Protein AF-A0A1G2KU44-F1 (afdb_monomer_lite)

Foldseek 3Di:
DVLVVVVVVVVVVVVVPDPDDQPADWDWPQADEAQDKTKIKGFDSVFKAWDFKDKQNHTFQWDDDPNGIIMTMDHHFLPDDWDKIKMWTWIAGPVGDIDIDIDIYTYDYDDAAEDEDEDDDDDPVLVVLQVVLVVLVVVLCVPFASDAQWDFFFADQFQFFAFAVVQFFFHFYQYPVGTDTNLFTWGDDDWFGFGFGRTWFFFSDQDAGAAQGGKTKGRRHRQKIKIWGAFPDAPDDHGDTDGGGHTGGTFHHGHNHDGTIIGMWITHNNHRHYVVCRSPVSHDDFPFDHDHDDPDDDDDDDDPDDDPDLDPCLPVLLVVFCVVCVPDDKDFDKDWDWDWDDDPNDTDIDIDIFGFKIKKWFFWADPVRDTDIWIWIDTLDAPPPPDWDDIDPIPPPQKDKTFDDDHDLQTDIFMAGVNHTIAGSKMKTQADDSVPRPDRPPRDIDIAGHDDSSLLDSSLLVLLLCLLLVLLVVLLVLQVVLQFCFPLDPPDGLSVLADSLLLSLLLQLVQADLVCCVVPHLQVSSSNSSNRCSSQPLNRQFAPADPVGQHGSNRHDQVLQQVLCVVRVSSVADPGPPPSTRSSVSSSSNSVSSSLSVLSNLEDPVLSVVCSVQVLLSVLLSLLCSVVNNVLSNVLPVLCDDPNSVVCLVVVPVDDDCPDPSNVSDDPVSVSSSVSSSRNCVNNNSDDSDDPPPD

Structure (mmCIF, N/CA/C/O backbone):
data_AF-A0A1G2KU44-F1
#
_entry.id   AF-A0A1G2KU44-F1
#
loop_
_atom_site.group_PDB
_atom_site.id
_atom_site.type_symbol
_atom_site.label_atom_id
_atom_site.label_alt_id
_atom_site.label_comp_id
_atom_site.label_asym_id
_atom_site.label_entity_id
_atom_site.label_seq_id
_atom_site.pdbx_PDB_ins_code
_atom_site.Cartn_x
_atom_site.Cartn_y
_atom_site.Cartn_z
_atom_site.occupancy
_atom_site.B_iso_or_equiv
_atom_site.auth_seq_id
_atom_site.auth_comp_id
_atom_site.auth_asym_id
_atom_site.auth_atom_id
_atom_site.pdbx_PDB_model_num
ATOM 1 N N . MET A 1 1 ? -14.808 -1.434 -7.608 1.00 27.52 1 MET A N 1
ATOM 2 C CA . MET A 1 1 ? -16.246 -1.211 -7.311 1.00 27.52 1 MET A CA 1
ATOM 3 C C . MET A 1 1 ? -16.512 -0.707 -5.889 1.00 27.52 1 MET A C 1
ATOM 5 O O . MET A 1 1 ? -17.209 0.285 -5.781 1.00 27.52 1 MET A O 1
ATOM 9 N N . LYS A 1 2 ? -15.950 -1.289 -4.812 1.00 25.94 2 LYS A N 1
ATOM 10 C CA . LYS A 1 2 ? -16.237 -0.877 -3.413 1.00 25.94 2 LYS A CA 1
ATOM 11 C C . LYS A 1 2 ? -15.725 0.523 -2.991 1.00 25.94 2 LYS A C 1
ATOM 13 O O . LYS A 1 2 ? -16.381 1.156 -2.178 1.00 25.94 2 LYS A O 1
ATOM 18 N N . ALA A 1 3 ? -14.644 1.048 -3.579 1.00 29.28 3 ALA A N 1
ATOM 19 C CA . ALA A 1 3 ? -14.152 2.412 -3.295 1.00 29.28 3 ALA A CA 1
ATOM 20 C C . ALA A 1 3 ? -15.027 3.522 -3.921 1.00 29.28 3 ALA A C 1
ATOM 22 O O . ALA A 1 3 ? -15.245 4.565 -3.312 1.00 29.28 3 ALA A O 1
ATOM 23 N N . LEU A 1 4 ? -15.643 3.246 -5.081 1.00 33.84 4 LEU A N 1
ATOM 24 C CA . LEU A 1 4 ? -16.664 4.114 -5.683 1.00 33.84 4 LEU A CA 1
ATOM 25 C C . LEU A 1 4 ? -17.862 4.282 -4.725 1.00 33.84 4 LEU A C 1
ATOM 27 O O . LEU A 1 4 ? -18.427 5.366 -4.617 1.00 33.84 4 LEU A O 1
ATOM 31 N N . PHE A 1 5 ? -18.189 3.231 -3.959 1.00 34.22 5 PHE A N 1
ATOM 32 C CA . PHE A 1 5 ? -19.253 3.261 -2.956 1.00 34.22 5 PHE A CA 1
ATOM 33 C C . PHE A 1 5 ? -18.936 4.143 -1.739 1.00 34.22 5 PHE A C 1
ATOM 35 O O . PHE A 1 5 ? -19.873 4.706 -1.194 1.00 34.22 5 PHE A O 1
ATOM 42 N N . ALA A 1 6 ? -17.679 4.337 -1.320 1.00 32.69 6 ALA A N 1
ATOM 43 C CA . ALA A 1 6 ? -17.367 5.151 -0.133 1.00 32.69 6 ALA A CA 1
ATOM 44 C C . ALA A 1 6 ? -17.628 6.656 -0.363 1.00 32.69 6 ALA A C 1
ATOM 46 O O . ALA A 1 6 ? -18.236 7.315 0.480 1.00 32.69 6 ALA A O 1
ATOM 47 N N . GLY A 1 7 ? -17.267 7.177 -1.543 1.00 35.88 7 GLY A N 1
ATOM 48 C CA . GLY A 1 7 ? -17.632 8.537 -1.969 1.00 35.88 7 GLY A CA 1
ATOM 49 C C . GLY A 1 7 ? -19.133 8.689 -2.253 1.00 35.88 7 GLY A C 1
ATOM 50 O O . GLY A 1 7 ? -19.737 9.698 -1.895 1.00 35.88 7 GLY A O 1
ATOM 51 N N . ILE A 1 8 ? -19.764 7.648 -2.809 1.00 38.88 8 ILE A N 1
ATOM 52 C CA . ILE A 1 8 ? -21.220 7.590 -3.008 1.00 38.88 8 ILE A CA 1
ATOM 53 C C . ILE A 1 8 ? -21.978 7.531 -1.670 1.00 38.88 8 ILE A C 1
ATOM 55 O O . ILE A 1 8 ? -23.051 8.115 -1.575 1.00 38.88 8 ILE A O 1
ATOM 59 N N . PHE A 1 9 ? -21.433 6.917 -0.614 1.00 35.50 9 PHE A N 1
ATOM 60 C CA . PHE A 1 9 ? -22.059 6.870 0.714 1.00 35.50 9 PHE A CA 1
ATOM 61 C C . PHE A 1 9 ? -22.053 8.230 1.424 1.00 35.50 9 PHE A C 1
ATOM 63 O O . PHE A 1 9 ? -23.011 8.531 2.130 1.00 35.50 9 PHE A O 1
ATOM 70 N N . ALA A 1 10 ? -21.046 9.083 1.202 1.00 36.25 10 ALA A N 1
ATOM 71 C CA . ALA A 1 10 ? -21.058 10.463 1.702 1.00 36.25 10 ALA A CA 1
ATOM 72 C C . ALA A 1 10 ? -22.124 11.327 0.991 1.00 36.25 10 ALA A C 1
ATOM 74 O O . ALA A 1 10 ? -22.784 12.148 1.626 1.00 36.25 10 ALA A O 1
ATOM 75 N N . ILE A 1 11 ? -22.353 11.087 -0.307 1.00 38.72 11 ILE A N 1
ATOM 76 C CA . ILE A 1 11 ? -23.396 11.759 -1.104 1.00 38.72 11 ILE A CA 1
ATOM 77 C C . ILE A 1 11 ? -24.798 11.201 -0.779 1.00 38.72 11 ILE A C 1
ATOM 79 O O . ILE A 1 11 ? -25.749 11.965 -0.627 1.00 38.72 11 ILE A O 1
ATOM 83 N N . LEU A 1 12 ? -24.937 9.887 -0.574 1.00 36.88 12 LEU A N 1
ATOM 84 C CA . LEU A 1 12 ? -26.176 9.246 -0.106 1.00 36.88 12 LEU A CA 1
ATOM 85 C C . LEU A 1 12 ? -26.517 9.627 1.343 1.00 36.88 12 LEU A C 1
ATOM 87 O O . LEU A 1 12 ? -27.692 9.746 1.675 1.00 36.88 12 LEU A O 1
ATOM 91 N N . ALA A 1 13 ? -25.523 9.874 2.202 1.00 35.44 13 ALA A N 1
ATOM 92 C CA . ALA A 1 13 ? -25.753 10.426 3.536 1.00 35.44 13 ALA A CA 1
ATOM 93 C C . ALA A 1 13 ? -26.307 11.861 3.460 1.00 35.44 13 ALA A C 1
ATOM 95 O O . ALA A 1 13 ? -27.228 12.191 4.209 1.00 35.44 13 ALA A O 1
ATOM 96 N N . LEU A 1 14 ? -25.854 12.674 2.493 1.00 36.56 14 LEU A N 1
ATOM 97 C CA . LEU A 1 14 ? -26.490 13.960 2.171 1.00 36.56 14 LEU A CA 1
ATOM 98 C C . LEU A 1 14 ? -27.944 13.787 1.685 1.00 36.56 14 LEU A C 1
ATOM 100 O O . LEU A 1 14 ? -28.799 14.609 2.013 1.00 36.56 14 LEU A O 1
ATOM 104 N N . CYS A 1 15 ? -28.254 12.694 0.976 1.00 34.78 15 CYS A N 1
ATOM 105 C CA . CYS A 1 15 ? -29.614 12.383 0.515 1.00 34.78 15 CYS A CA 1
ATOM 106 C C . CYS A 1 15 ? -30.591 12.042 1.655 1.00 34.78 15 CYS A C 1
ATOM 108 O O . CYS A 1 15 ? -31.798 12.117 1.451 1.00 34.78 15 CYS A O 1
ATOM 110 N N . THR A 1 16 ? -30.119 11.712 2.864 1.00 35.62 16 THR A N 1
ATOM 111 C CA . THR A 1 16 ? -31.019 11.452 4.009 1.00 35.62 16 THR A CA 1
ATOM 112 C C . THR A 1 16 ? -31.482 12.711 4.750 1.00 35.62 16 THR A C 1
ATOM 114 O O . THR A 1 16 ? -32.366 12.616 5.597 1.00 35.62 16 THR A O 1
ATOM 117 N N . PHE A 1 17 ? -30.955 13.896 4.410 1.00 33.44 17 PHE A N 1
ATOM 118 C CA . PHE A 1 17 ? -31.385 15.169 5.009 1.00 33.44 17 PHE A CA 1
ATOM 119 C C . PHE A 1 17 ? -32.361 15.990 4.154 1.00 33.44 17 PHE A C 1
ATOM 121 O O . PHE A 1 17 ? -32.901 16.980 4.647 1.00 33.44 17 PHE A O 1
ATOM 128 N N . VAL A 1 18 ? -32.670 15.564 2.925 1.00 32.03 18 VAL A N 1
ATOM 129 C CA . VAL A 1 18 ? -33.723 16.181 2.104 1.00 32.03 18 VAL A CA 1
ATOM 130 C C . VAL A 1 18 ? -34.915 15.229 2.074 1.00 32.03 18 VAL A C 1
ATOM 132 O O . VAL A 1 18 ? -34.921 14.222 1.373 1.00 32.03 18 VAL A O 1
ATOM 135 N N . HIS A 1 19 ? -35.912 15.512 2.911 1.00 32.41 19 HIS A N 1
ATOM 136 C CA . HIS A 1 19 ? -37.160 14.757 2.945 1.00 32.41 19 HIS A CA 1
ATOM 137 C C . HIS A 1 19 ? -37.863 14.809 1.575 1.00 32.41 19 HIS A C 1
ATOM 139 O O . HIS A 1 19 ? -38.189 15.888 1.095 1.00 32.41 19 HIS A O 1
ATOM 145 N N . GLY A 1 20 ? -38.146 13.630 1.010 1.00 33.75 20 GLY A N 1
ATOM 146 C CA . GLY A 1 20 ? -39.277 13.363 0.116 1.00 33.75 20 GLY A CA 1
ATOM 147 C C . GLY A 1 20 ? -39.281 14.027 -1.265 1.00 33.75 20 GLY A C 1
ATOM 148 O O . GLY A 1 20 ? -40.013 14.983 -1.465 1.00 33.75 20 GLY A O 1
ATOM 149 N N . ALA A 1 21 ? -38.561 13.454 -2.232 1.00 32.59 21 ALA A N 1
ATOM 150 C CA . ALA A 1 21 ? -38.899 13.399 -3.664 1.00 32.59 21 ALA A CA 1
ATOM 151 C C . ALA A 1 21 ? -37.764 12.668 -4.404 1.00 32.59 21 ALA A C 1
ATOM 153 O O . ALA A 1 21 ? -36.626 12.659 -3.939 1.00 32.59 21 ALA A O 1
ATOM 154 N N . HIS A 1 22 ? -38.066 12.039 -5.538 1.00 41.88 22 HIS A N 1
ATOM 155 C CA . HIS A 1 22 ? -37.090 11.438 -6.451 1.00 41.88 22 HIS A CA 1
ATOM 156 C C . HIS A 1 22 ? -35.877 12.365 -6.656 1.00 41.88 22 HIS A C 1
ATOM 158 O O . HIS A 1 22 ? -36.054 13.536 -6.982 1.00 41.88 22 HIS A O 1
ATOM 164 N N . ALA A 1 23 ? -34.655 11.865 -6.445 1.00 45.31 23 ALA A N 1
ATOM 165 C CA . ALA A 1 23 ? -33.428 12.646 -6.599 1.00 45.31 23 ALA A CA 1
ATOM 166 C C . ALA A 1 23 ? -33.128 12.895 -8.090 1.00 45.31 23 ALA A C 1
ATOM 168 O O . ALA A 1 23 ? -32.245 12.271 -8.673 1.00 45.31 23 ALA A O 1
ATOM 169 N N . VAL A 1 24 ? -33.893 13.787 -8.717 1.00 56.47 24 VAL A N 1
ATOM 170 C CA . VAL A 1 24 ? -33.629 14.313 -10.059 1.00 56.47 24 VAL A CA 1
ATOM 171 C C . VAL A 1 24 ? -32.714 15.521 -9.894 1.00 56.47 24 VAL A C 1
ATOM 173 O O . VAL A 1 24 ? -33.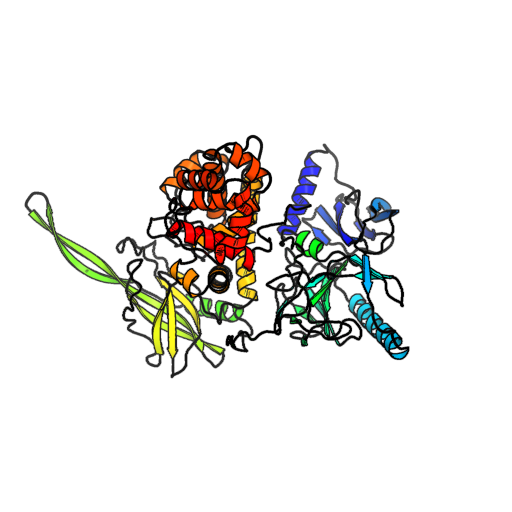103 16.515 -9.286 1.00 56.47 24 VAL A O 1
ATOM 176 N N . GLY A 1 25 ? -31.471 15.419 -10.361 1.00 73.31 25 GLY A N 1
ATOM 177 C CA . GLY A 1 25 ? -30.549 16.550 -10.349 1.00 73.31 25 GLY A CA 1
ATOM 178 C C . GLY A 1 25 ? -29.103 16.195 -10.676 1.00 73.31 25 GLY A C 1
ATOM 179 O O . GLY A 1 25 ? -28.689 15.030 -10.633 1.00 73.31 25 GLY A O 1
ATOM 180 N N . ILE A 1 26 ? -28.337 17.237 -10.995 1.00 82.69 26 ILE A N 1
ATOM 181 C CA . ILE A 1 26 ? -26.887 17.199 -11.184 1.00 82.69 26 ILE A CA 1
ATOM 182 C C . ILE A 1 26 ? -26.226 17.595 -9.860 1.00 82.69 26 ILE A C 1
ATOM 184 O O . ILE A 1 26 ? -26.455 18.689 -9.348 1.00 82.69 26 ILE A O 1
ATOM 188 N N . MET A 1 27 ? -25.378 16.726 -9.318 1.00 78.25 27 MET A N 1
ATOM 189 C CA . MET A 1 27 ? -24.567 17.006 -8.135 1.00 78.25 27 MET A CA 1
ATOM 190 C C . MET A 1 27 ? -23.099 17.113 -8.533 1.00 78.25 27 MET A C 1
ATOM 192 O O . MET A 1 27 ? -22.502 16.168 -9.049 1.00 78.25 27 MET A O 1
ATOM 196 N N . ALA A 1 28 ? -22.516 18.270 -8.259 1.00 76.69 28 ALA A N 1
ATOM 197 C CA . ALA A 1 28 ? -21.109 18.584 -8.452 1.00 76.69 28 ALA A CA 1
ATOM 198 C C . ALA A 1 28 ? -20.660 19.485 -7.290 1.00 76.69 28 ALA A C 1
ATOM 200 O O . ALA A 1 28 ? -21.514 20.082 -6.624 1.00 76.69 28 ALA A O 1
ATOM 201 N N . PRO A 1 29 ? -19.353 19.584 -6.995 1.00 73.94 29 PRO A N 1
ATOM 202 C CA . PRO A 1 29 ? -18.892 20.550 -6.010 1.00 73.94 29 PRO A CA 1
ATOM 203 C C . PRO A 1 29 ? -19.282 21.971 -6.452 1.00 73.94 29 PRO A C 1
ATOM 205 O O . PRO A 1 29 ? -19.199 22.273 -7.642 1.00 73.94 29 PRO A O 1
ATOM 208 N N . PRO A 1 30 ? -19.669 22.860 -5.520 1.00 68.81 30 PRO A N 1
ATOM 209 C CA . PRO A 1 30 ? -20.009 24.237 -5.872 1.00 68.81 30 PRO A CA 1
ATOM 210 C C . PRO A 1 30 ? -18.797 24.987 -6.433 1.00 68.81 30 PRO A C 1
ATOM 212 O O . PRO A 1 30 ? -18.952 25.846 -7.294 1.00 68.81 30 PRO A O 1
ATOM 215 N N . ASN A 1 31 ? -17.594 24.610 -5.985 1.00 76.50 31 ASN A N 1
ATOM 216 C CA . ASN A 1 31 ? -16.341 25.265 -6.320 1.00 76.50 31 ASN A CA 1
ATOM 217 C C . ASN A 1 31 ? -15.277 24.235 -6.717 1.00 76.50 31 ASN A C 1
ATOM 219 O O . ASN A 1 31 ? -15.204 23.156 -6.125 1.00 76.50 31 ASN A O 1
ATOM 223 N N . ALA A 1 32 ? -14.401 24.603 -7.646 1.00 83.81 32 ALA A N 1
ATOM 224 C CA . ALA A 1 32 ? -13.195 23.856 -7.995 1.00 83.81 32 ALA A CA 1
ATOM 225 C C . ALA A 1 32 ? -12.047 24.824 -8.307 1.00 83.81 32 ALA A C 1
ATOM 227 O O . ALA A 1 32 ? -12.272 25.995 -8.593 1.00 83.81 32 ALA A O 1
ATOM 228 N N . SER A 1 33 ? -10.806 24.356 -8.273 1.00 90.06 33 SER A N 1
ATOM 229 C CA . SER A 1 33 ? -9.634 25.165 -8.613 1.00 90.06 33 SER A CA 1
ATOM 230 C C . SER A 1 33 ? -8.852 24.587 -9.795 1.00 90.06 33 SER A C 1
ATOM 232 O O . SER A 1 33 ? -8.957 23.395 -10.077 1.00 90.06 33 SER A O 1
ATOM 234 N N . PRO A 1 34 ? -8.028 25.395 -10.490 1.00 93.12 34 PRO A N 1
ATOM 235 C CA . PRO A 1 34 ? -7.089 24.891 -11.489 1.00 93.12 34 PRO A CA 1
ATOM 236 C C . PRO A 1 34 ? -6.261 23.703 -10.982 1.00 93.12 34 PRO A C 1
ATOM 238 O O . PRO A 1 34 ? -5.648 23.761 -9.910 1.00 93.12 34 PRO A O 1
ATOM 241 N N . GLY A 1 35 ? -6.242 22.625 -11.765 1.00 87.31 35 GLY A N 1
ATOM 242 C CA . GLY A 1 35 ? -5.632 21.345 -11.410 1.00 87.31 35 GLY A CA 1
ATOM 243 C C . GLY A 1 35 ? -6.566 20.349 -10.720 1.00 87.31 35 GLY A C 1
ATOM 244 O O . GLY A 1 35 ? -6.138 19.231 -10.448 1.00 87.31 35 GLY A O 1
ATOM 245 N N . ASP A 1 36 ? -7.812 20.710 -10.421 1.00 87.31 36 ASP A N 1
ATOM 246 C CA . ASP A 1 36 ? -8.736 19.809 -9.731 1.00 87.31 36 ASP A CA 1
ATOM 247 C C . ASP A 1 36 ? -9.392 18.816 -10.682 1.00 87.31 36 ASP A C 1
ATOM 249 O O . ASP A 1 36 ? -9.653 19.111 -11.845 1.00 87.31 36 ASP A O 1
ATOM 253 N N . MET A 1 37 ? -9.719 17.646 -10.143 1.00 88.25 37 MET A N 1
ATOM 254 C CA . MET A 1 37 ? -10.594 16.660 -10.763 1.00 88.25 37 MET A CA 1
ATOM 255 C C . MET A 1 37 ? -11.745 16.373 -9.801 1.00 88.25 37 MET A C 1
ATOM 257 O O . MET A 1 37 ? -11.521 16.210 -8.601 1.00 88.25 37 MET A O 1
ATOM 261 N N . PHE A 1 38 ? -12.969 16.295 -10.316 1.00 81.88 38 PHE A N 1
ATOM 262 C CA . PHE A 1 38 ? -14.151 16.021 -9.505 1.00 81.88 38 PHE A CA 1
ATOM 263 C C . PHE A 1 38 ? -15.140 15.096 -10.212 1.00 81.88 38 PHE A C 1
ATOM 265 O O . PHE A 1 38 ? -15.148 14.955 -11.437 1.00 81.88 38 PHE A O 1
ATOM 272 N N . MET A 1 39 ? -15.975 14.451 -9.401 1.00 83.94 39 MET A N 1
ATOM 273 C CA . MET A 1 39 ? -17.071 13.608 -9.858 1.00 83.94 39 MET A CA 1
ATOM 274 C C . MET A 1 39 ? -18.337 14.446 -10.034 1.00 83.94 39 MET A C 1
ATOM 276 O O . MET A 1 39 ? -18.642 15.310 -9.212 1.00 83.94 39 MET A O 1
ATOM 280 N N . ILE A 1 40 ? -19.087 14.139 -11.085 1.00 84.44 40 ILE A N 1
ATOM 281 C CA . ILE A 1 40 ? -20.424 14.657 -11.352 1.00 84.44 40 ILE A CA 1
ATOM 282 C C . ILE A 1 40 ? -21.387 13.485 -11.186 1.00 84.44 40 ILE A C 1
ATOM 284 O O . ILE A 1 40 ? -21.283 12.492 -11.909 1.00 84.44 40 ILE A O 1
ATOM 288 N N . ALA A 1 41 ? -22.309 13.588 -10.233 1.00 81.38 41 ALA A N 1
ATOM 289 C CA . ALA A 1 41 ? -23.370 12.610 -10.042 1.00 81.38 41 ALA A CA 1
ATOM 290 C C . ALA A 1 41 ? -24.649 13.104 -10.729 1.00 81.38 41 ALA A C 1
ATOM 292 O O . ALA A 1 41 ? -25.042 14.257 -10.583 1.00 81.38 41 ALA A O 1
ATOM 293 N N . ILE A 1 42 ? -25.285 12.230 -11.496 1.00 85.31 42 ILE A N 1
ATOM 294 C CA . ILE A 1 42 ? -26.476 12.510 -12.292 1.00 85.31 42 ILE A CA 1
ATOM 295 C C . ILE A 1 42 ? -27.544 11.525 -11.827 1.00 85.31 42 ILE A C 1
ATOM 297 O O . ILE A 1 42 ? -27.419 10.316 -12.051 1.00 85.31 42 ILE A O 1
ATOM 301 N N . GLY A 1 43 ? -28.570 12.037 -11.149 1.00 77.19 43 GLY A N 1
ATOM 302 C CA . GLY A 1 43 ? -29.684 11.220 -10.669 1.00 77.19 43 GLY A CA 1
ATOM 303 C C . GLY A 1 43 ? -30.448 10.551 -11.814 1.00 77.19 43 GLY A C 1
ATOM 304 O O . GLY A 1 43 ? -30.577 11.126 -12.900 1.00 77.19 43 GLY A O 1
ATOM 305 N N . ASP A 1 44 ? -30.935 9.332 -11.599 1.00 70.88 44 ASP A N 1
ATOM 306 C CA . ASP A 1 44 ? -31.871 8.661 -12.504 1.00 70.88 44 ASP A CA 1
ATOM 307 C C . ASP A 1 44 ? -33.290 8.828 -11.937 1.00 70.88 44 ASP A C 1
ATOM 309 O O . ASP A 1 44 ? -33.545 8.483 -10.782 1.00 70.88 44 ASP A O 1
ATOM 313 N N . ASP A 1 45 ? -34.203 9.399 -12.722 1.00 70.00 45 ASP A N 1
ATOM 314 C CA . ASP A 1 45 ? -35.598 9.599 -12.306 1.00 70.00 45 ASP A CA 1
ATOM 315 C C . ASP A 1 45 ? -36.468 8.350 -12.565 1.00 70.00 45 ASP A C 1
ATOM 317 O O . ASP A 1 45 ? -37.623 8.298 -12.146 1.00 70.00 45 ASP A O 1
ATOM 321 N N . GLY A 1 46 ? -35.903 7.326 -13.225 1.00 71.19 46 GLY A N 1
ATOM 322 C CA . GLY A 1 46 ? -36.561 6.056 -13.534 1.00 71.19 46 GLY A CA 1
ATOM 323 C C . GLY A 1 46 ? -37.567 6.113 -14.688 1.00 71.19 46 GLY A C 1
ATOM 324 O O . GLY A 1 46 ? -38.169 5.089 -15.011 1.00 71.19 46 GLY A O 1
ATOM 325 N N . THR A 1 47 ? -37.751 7.275 -15.315 1.00 76.62 47 THR A N 1
ATOM 326 C CA . THR A 1 47 ? -38.761 7.526 -16.355 1.00 76.62 47 THR A CA 1
ATOM 327 C C . THR A 1 47 ? -38.181 8.154 -17.623 1.00 76.62 47 THR A C 1
ATOM 329 O O . THR A 1 47 ? -38.610 7.810 -18.722 1.00 76.62 47 THR A O 1
ATOM 332 N N . SER A 1 48 ? -37.195 9.039 -17.506 1.00 80.50 48 SER A N 1
ATOM 333 C CA . SER A 1 48 ? -36.498 9.674 -18.614 1.00 80.50 48 SER A CA 1
ATOM 334 C C . SER A 1 48 ? -35.308 8.838 -19.084 1.00 80.50 48 SER A C 1
ATOM 336 O O . SER A 1 48 ? -34.730 8.016 -18.372 1.00 80.50 48 SER A O 1
ATOM 338 N N . THR A 1 49 ? -34.920 9.062 -20.332 1.00 87.00 49 THR A N 1
ATOM 339 C CA . THR A 1 49 ? -33.736 8.468 -20.945 1.00 87.00 49 THR A CA 1
ATOM 340 C C . THR A 1 49 ? -32.615 9.500 -20.975 1.00 87.00 49 THR A C 1
ATOM 342 O O . THR A 1 49 ? -32.769 10.597 -21.505 1.00 87.00 49 THR A O 1
ATOM 345 N N . PHE A 1 50 ? -31.474 9.164 -20.372 1.00 89.00 50 PHE A N 1
ATOM 346 C CA . PHE A 1 50 ? -30.263 9.983 -20.452 1.00 89.00 50 PHE A CA 1
ATOM 347 C C . PHE A 1 50 ? -29.744 10.011 -21.895 1.00 89.00 50 PHE A C 1
ATOM 349 O O . PHE A 1 50 ? -29.474 8.945 -22.450 1.00 89.00 50 PHE A O 1
ATOM 356 N N . GLU A 1 51 ? -29.549 11.204 -22.462 1.00 91.00 51 GLU A N 1
ATOM 357 C CA . GLU A 1 51 ? -28.989 11.371 -23.808 1.00 91.00 51 GLU A CA 1
ATOM 358 C C . GLU A 1 51 ? -27.505 11.740 -23.762 1.00 91.00 51 GLU A C 1
ATOM 360 O O . GLU A 1 51 ? -26.674 11.055 -24.357 1.00 91.00 51 GLU A O 1
ATOM 365 N N . SER A 1 52 ? -27.148 12.798 -23.029 1.00 92.94 52 SER A N 1
ATOM 366 C CA . SER A 1 52 ? -25.767 13.288 -22.983 1.00 92.94 52 SER A CA 1
ATOM 367 C C . SER A 1 52 ? -25.461 14.104 -21.734 1.00 92.94 52 SER A C 1
ATOM 369 O O . SER A 1 52 ? -26.354 14.672 -21.106 1.00 92.94 52 SER A O 1
ATOM 371 N N . ALA A 1 53 ? -24.172 14.211 -21.416 1.00 93.81 53 ALA A N 1
ATOM 372 C CA . ALA A 1 53 ? -23.644 15.161 -20.448 1.00 93.81 53 ALA A CA 1
ATOM 373 C C . ALA A 1 53 ? -22.452 15.900 -21.062 1.00 93.81 53 ALA A C 1
ATOM 375 O O . ALA A 1 53 ? -21.639 15.287 -21.758 1.00 93.81 53 ALA A O 1
ATOM 376 N N . THR A 1 54 ? -22.333 17.198 -20.791 1.00 95.38 54 THR A N 1
ATOM 377 C CA . THR A 1 54 ? -21.172 18.000 -21.191 1.00 95.38 54 THR A CA 1
ATOM 378 C C . THR A 1 54 ? -20.639 18.835 -20.030 1.00 95.38 54 THR A C 1
ATOM 380 O O . THR A 1 54 ? -21.389 19.192 -19.121 1.00 95.38 54 THR A O 1
ATOM 383 N N . PHE A 1 55 ? -19.346 19.152 -20.074 1.00 94.00 55 PHE A N 1
ATOM 384 C CA . PHE A 1 55 ? -18.684 20.110 -19.195 1.00 94.00 55 PHE A CA 1
ATOM 385 C C . PHE A 1 55 ? -18.025 21.199 -20.041 1.00 94.00 55 PHE A C 1
ATOM 387 O O . PHE A 1 55 ? -17.170 20.900 -20.873 1.00 94.00 55 PHE A O 1
ATOM 394 N N . ASN A 1 56 ? -18.451 22.453 -19.872 1.00 91.38 56 ASN A N 1
ATOM 395 C CA . ASN A 1 56 ? -18.067 23.582 -20.730 1.00 91.38 56 ASN A CA 1
ATOM 396 C C . ASN A 1 56 ? -18.234 23.282 -22.233 1.00 91.38 56 ASN A C 1
ATOM 398 O O . ASN A 1 56 ? -17.402 23.659 -23.052 1.00 91.38 56 ASN A O 1
ATOM 402 N N . GLY A 1 57 ? -19.302 22.560 -22.591 1.00 89.12 57 GLY A N 1
ATOM 403 C CA . GLY A 1 57 ? -19.591 22.153 -23.969 1.00 89.12 57 GLY A CA 1
ATOM 404 C C . GLY A 1 57 ? -18.813 20.929 -24.468 1.00 89.12 57 GLY A C 1
ATOM 405 O O . GLY A 1 57 ? -19.112 20.432 -25.550 1.00 89.12 57 GLY A O 1
ATOM 406 N N . HIS A 1 58 ? -17.868 20.389 -23.693 1.00 88.44 58 HIS A N 1
ATOM 407 C CA . HIS A 1 58 ? -17.162 19.152 -24.035 1.00 88.44 58 HIS A CA 1
ATOM 408 C C . HIS A 1 58 ? -17.925 17.928 -23.535 1.00 88.44 58 HIS A C 1
ATOM 410 O O . HIS A 1 58 ? -18.322 17.877 -22.372 1.00 88.44 58 HIS A O 1
ATOM 416 N N . ALA A 1 59 ? -18.121 16.931 -24.399 1.00 90.50 59 ALA A N 1
ATOM 417 C CA . ALA A 1 59 ? -18.824 15.701 -24.047 1.00 90.50 59 ALA A CA 1
ATOM 418 C C . ALA A 1 59 ? -18.126 14.940 -22.909 1.00 90.50 59 ALA A C 1
ATOM 420 O O . ALA A 1 59 ? -16.902 14.818 -22.884 1.00 90.50 59 ALA A O 1
ATOM 421 N N . LEU A 1 60 ? -18.926 14.400 -21.989 1.00 91.56 60 LEU A N 1
ATOM 422 C CA . LEU A 1 60 ? -18.466 13.569 -20.884 1.00 91.56 60 LEU A CA 1
ATOM 423 C C . LEU A 1 60 ? -18.853 12.109 -21.108 1.00 91.56 60 LEU A C 1
ATOM 425 O O . LEU A 1 60 ? -20.019 11.787 -21.351 1.00 91.56 60 LEU A O 1
ATOM 429 N N . ALA A 1 61 ? -17.887 11.211 -20.926 1.00 89.88 61 ALA A N 1
ATOM 430 C CA . ALA A 1 61 ? -18.187 9.799 -20.745 1.00 89.88 61 ALA A CA 1
ATOM 431 C C . ALA A 1 61 ? -18.930 9.594 -19.417 1.00 89.88 61 ALA A C 1
ATOM 433 O O . ALA A 1 61 ? -18.612 10.220 -18.402 1.00 89.88 61 ALA A O 1
ATOM 434 N N . THR A 1 62 ? -19.915 8.694 -19.414 1.00 88.50 62 THR A N 1
ATOM 435 C CA . THR A 1 62 ? -20.710 8.397 -18.219 1.00 88.50 62 THR A CA 1
ATOM 436 C C . THR A 1 62 ? -20.836 6.901 -17.992 1.00 88.50 62 THR A C 1
ATOM 438 O O . THR A 1 62 ? -20.850 6.118 -18.940 1.00 88.50 62 THR A O 1
ATOM 441 N N . THR A 1 63 ? -20.981 6.498 -16.733 1.00 83.69 63 THR A N 1
ATOM 442 C CA . THR A 1 63 ? -21.241 5.103 -16.364 1.00 83.69 63 THR A CA 1
ATOM 443 C C . THR A 1 63 ? -22.319 5.009 -15.289 1.00 83.69 63 THR A C 1
ATOM 445 O O . THR A 1 63 ? -22.508 5.945 -14.510 1.00 83.69 63 THR A O 1
ATOM 448 N N . LYS A 1 64 ? -23.057 3.894 -15.254 1.00 78.88 64 LYS A N 1
ATOM 449 C CA . LYS A 1 64 ? -24.070 3.635 -14.222 1.00 78.88 64 LYS A CA 1
ATOM 450 C C . LYS A 1 64 ? -23.428 2.993 -12.994 1.00 78.88 64 LYS A C 1
ATOM 452 O O . LYS A 1 64 ? -22.622 2.074 -13.110 1.00 78.88 64 LYS A O 1
ATOM 457 N N . VAL A 1 65 ? -23.852 3.426 -11.812 1.00 65.62 65 VAL A N 1
ATOM 458 C CA . VAL A 1 65 ? -23.456 2.870 -10.517 1.00 65.62 65 VAL A CA 1
ATOM 459 C C . VAL A 1 65 ? -24.708 2.504 -9.728 1.00 65.62 65 VAL A C 1
ATOM 461 O O . VAL A 1 65 ? -25.577 3.340 -9.500 1.00 65.62 65 VAL A O 1
ATOM 464 N N . GLY A 1 66 ? -24.824 1.237 -9.324 1.00 55.12 66 GLY A N 1
ATOM 465 C CA . GLY A 1 66 ? -25.929 0.774 -8.474 1.00 55.12 66 GLY A CA 1
ATOM 466 C C . GLY A 1 66 ? -27.326 0.871 -9.105 1.00 55.12 66 GLY A C 1
ATOM 467 O O . GLY A 1 66 ? -28.311 0.892 -8.379 1.00 55.12 66 GLY A O 1
ATOM 468 N N . GLY A 1 67 ? -27.428 0.967 -10.436 1.00 58.50 67 GLY A N 1
ATOM 469 C CA . GLY A 1 67 ? -28.696 0.993 -11.182 1.00 58.50 67 GLY A CA 1
ATOM 470 C C . GLY A 1 67 ? -29.472 2.318 -11.145 1.00 58.50 67 GLY A C 1
ATOM 471 O O . GLY A 1 67 ? -30.203 2.585 -12.092 1.00 58.50 67 GLY A O 1
ATOM 472 N N . LEU A 1 68 ? -29.271 3.149 -10.116 1.00 61.72 68 LEU A N 1
ATOM 473 C CA . LEU A 1 68 ? -30.033 4.383 -9.853 1.00 61.72 68 LEU A CA 1
ATOM 474 C C . LEU A 1 68 ? -29.230 5.681 -10.033 1.00 61.72 68 LEU A C 1
ATOM 476 O O . LEU A 1 68 ? -29.792 6.770 -9.955 1.00 61.72 68 LEU A O 1
ATOM 480 N N . LEU A 1 69 ? -27.914 5.588 -10.233 1.00 71.06 69 LEU A N 1
ATOM 481 C CA . LEU A 1 69 ? -27.038 6.752 -10.325 1.00 71.06 69 LEU A CA 1
ATOM 482 C C . LEU A 1 69 ? -26.151 6.648 -11.560 1.00 71.06 69 LEU A C 1
ATOM 484 O O . LEU A 1 69 ? -25.572 5.595 -11.832 1.00 71.06 69 LEU A O 1
ATOM 488 N N . ARG A 1 70 ? -26.009 7.745 -12.299 1.00 84.69 70 ARG A N 1
ATOM 489 C CA . ARG A 1 70 ? -25.027 7.875 -13.376 1.00 84.69 70 ARG A CA 1
ATOM 490 C C . ARG A 1 70 ? -23.921 8.818 -12.922 1.00 84.69 70 ARG A C 1
ATOM 492 O O . ARG A 1 70 ? -24.194 9.819 -12.273 1.00 84.69 70 ARG A O 1
ATOM 499 N N . VAL A 1 71 ? -22.674 8.495 -13.240 1.00 84.50 71 VAL A N 1
ATOM 500 C CA . VAL A 1 71 ? -21.517 9.313 -12.858 1.00 84.50 71 VAL A CA 1
ATOM 501 C C . VAL A 1 71 ? -20.681 9.684 -14.071 1.00 84.50 71 VAL A C 1
ATOM 503 O O . VAL A 1 71 ? -20.561 8.901 -15.017 1.00 84.50 71 VAL A O 1
ATOM 506 N N . ALA A 1 72 ? -20.100 10.875 -14.013 1.00 88.44 72 ALA A N 1
ATOM 507 C CA . ALA A 1 72 ? -19.106 11.394 -14.938 1.00 88.44 72 ALA A CA 1
ATOM 508 C C . ALA A 1 72 ? -17.961 12.042 -14.147 1.00 88.44 72 ALA A C 1
ATOM 510 O O . ALA A 1 72 ? -18.088 12.284 -12.945 1.00 88.44 72 ALA A O 1
ATOM 511 N N . PHE A 1 73 ? -16.855 12.348 -14.817 1.00 90.06 73 PHE A N 1
ATOM 512 C CA . PHE A 1 73 ? -15.717 13.034 -14.210 1.00 90.06 73 PHE A CA 1
ATOM 513 C C . PHE A 1 73 ? -15.306 14.224 -15.061 1.00 90.06 73 PHE A C 1
ATOM 515 O O . PHE A 1 73 ? -15.377 14.161 -16.286 1.00 90.06 73 PHE A O 1
ATOM 522 N N . ALA A 1 74 ? -14.873 15.298 -14.409 1.00 90.75 74 ALA A N 1
ATOM 523 C CA . ALA A 1 74 ? -14.385 16.503 -15.062 1.00 90.75 74 ALA A CA 1
ATOM 524 C C . ALA A 1 74 ? -13.092 16.987 -14.400 1.00 90.75 74 ALA A C 1
ATOM 526 O O . ALA A 1 74 ? -12.868 16.764 -13.208 1.00 90.75 74 ALA A O 1
ATOM 527 N N . GLY A 1 75 ? -12.239 17.631 -15.196 1.00 92.50 75 GLY A N 1
ATOM 528 C CA . GLY A 1 75 ? -10.994 18.245 -14.752 1.00 92.50 75 GLY A CA 1
ATOM 529 C C . GLY A 1 75 ? -10.985 19.741 -15.048 1.00 92.50 75 GLY A C 1
ATOM 530 O O . GLY A 1 75 ? -11.505 20.176 -16.075 1.00 92.50 75 GLY A O 1
ATOM 531 N N . ILE A 1 76 ? -10.376 20.526 -14.163 1.00 94.25 76 ILE A N 1
ATOM 532 C CA . ILE A 1 76 ? -10.068 21.937 -14.393 1.00 94.25 76 ILE A CA 1
ATOM 533 C C . ILE A 1 76 ? -8.599 22.025 -14.790 1.00 94.25 76 ILE A C 1
ATOM 535 O O . ILE A 1 76 ? -7.721 21.684 -13.998 1.00 94.25 76 ILE A O 1
ATOM 539 N N . ASP A 1 77 ? -8.315 22.490 -16.007 1.00 95.25 77 ASP A N 1
ATOM 540 C CA . ASP A 1 77 ? -6.933 22.598 -16.472 1.00 95.25 77 ASP A CA 1
ATOM 541 C C . ASP A 1 77 ? -6.120 23.532 -15.563 1.00 95.25 77 ASP A C 1
ATOM 543 O O . ASP A 1 77 ? -6.612 24.554 -15.086 1.00 95.25 77 ASP A O 1
ATOM 547 N N . VAL A 1 78 ? -4.852 23.194 -15.335 1.00 94.44 78 VAL A N 1
ATOM 548 C CA . VAL A 1 78 ? -3.915 23.992 -14.528 1.00 94.44 78 VAL A CA 1
ATOM 549 C C . VAL A 1 78 ? -3.816 25.467 -14.947 1.00 94.44 78 VAL A C 1
ATOM 551 O O . VAL A 1 78 ? -3.506 26.322 -14.119 1.00 94.44 78 VAL A O 1
ATOM 554 N N . ALA A 1 79 ? -4.086 25.776 -16.219 1.00 92.81 79 ALA A N 1
ATOM 555 C CA . ALA A 1 79 ? -4.068 27.130 -16.764 1.00 92.81 79 ALA A CA 1
ATOM 556 C C . ALA A 1 79 ? -5.460 27.788 -16.834 1.00 92.81 79 ALA A C 1
ATOM 558 O O . ALA A 1 79 ? -5.589 28.858 -17.431 1.00 92.81 79 ALA A O 1
ATOM 559 N N . ALA A 1 80 ? -6.501 27.167 -16.269 1.00 92.50 80 ALA A N 1
ATOM 560 C CA . ALA A 1 80 ? -7.856 27.703 -16.307 1.00 92.50 80 ALA A CA 1
ATOM 561 C C . ALA A 1 80 ? -7.949 29.062 -15.594 1.00 92.50 80 ALA A C 1
ATOM 563 O O . ALA A 1 80 ? -7.421 29.255 -14.495 1.00 92.50 80 ALA A O 1
ATOM 564 N N . ALA A 1 81 ? -8.655 30.001 -16.224 1.00 91.38 81 ALA A N 1
ATOM 565 C CA . ALA A 1 81 ? -9.029 31.260 -15.597 1.00 91.38 81 ALA A CA 1
ATOM 566 C C . ALA A 1 81 ? -10.147 31.035 -14.568 1.00 91.38 81 ALA A C 1
ATOM 568 O O . ALA A 1 81 ? -10.941 30.102 -14.691 1.00 91.38 81 ALA A O 1
ATOM 569 N N . SER A 1 82 ? -10.230 31.918 -13.572 1.00 92.19 82 SER A N 1
ATOM 570 C CA . SER A 1 82 ? -11.389 31.967 -12.681 1.00 92.19 82 SER A CA 1
ATOM 571 C C . SER A 1 82 ? -12.652 32.336 -13.453 1.00 92.19 82 SER A C 1
ATOM 573 O O . SER A 1 82 ? -12.600 33.164 -14.364 1.00 92.19 82 SER A O 1
ATOM 575 N N . GLY A 1 83 ? -13.785 31.768 -13.061 1.00 93.50 83 GLY A N 1
ATOM 576 C CA . GLY A 1 83 ? -15.063 31.996 -13.727 1.00 93.50 83 GLY A CA 1
ATOM 577 C C . GLY A 1 83 ? -16.043 30.865 -13.459 1.00 93.50 83 GLY A C 1
ATOM 578 O O . GLY A 1 83 ? -15.786 29.990 -12.641 1.00 93.50 83 GLY A O 1
ATOM 579 N N . THR A 1 84 ? -17.169 30.863 -14.159 1.00 94.81 84 THR A N 1
ATOM 580 C CA . THR A 1 84 ? -18.204 29.841 -13.981 1.00 94.81 84 THR A CA 1
ATOM 581 C C . THR A 1 84 ? -18.083 28.779 -15.065 1.00 94.81 84 THR A C 1
ATOM 583 O O . THR A 1 84 ? -18.202 29.084 -16.251 1.00 94.81 84 THR A O 1
ATOM 586 N N . ALA A 1 85 ? -17.869 27.529 -14.661 1.00 92.44 85 ALA A N 1
ATOM 587 C CA . ALA A 1 85 ? -17.987 26.376 -15.539 1.00 92.44 85 ALA A CA 1
ATOM 588 C C . ALA A 1 85 ? -19.414 25.822 -15.518 1.00 92.44 85 ALA A C 1
ATOM 590 O O . ALA A 1 85 ? -20.107 25.906 -14.503 1.00 92.44 85 ALA A O 1
ATOM 591 N N . THR A 1 86 ? -19.843 25.234 -16.630 1.00 96.00 86 THR A N 1
ATOM 592 C CA . THR A 1 86 ? -21.201 24.707 -16.804 1.00 96.00 86 THR A CA 1
ATOM 593 C C . THR A 1 86 ? -21.184 23.205 -17.029 1.00 96.00 86 THR A C 1
ATOM 595 O O . THR A 1 86 ? -20.379 22.678 -17.796 1.00 96.00 86 THR A O 1
ATOM 598 N N . ILE A 1 87 ? -22.095 22.515 -16.353 1.00 94.44 87 ILE A N 1
ATOM 599 C CA . ILE A 1 87 ? -22.431 21.116 -16.579 1.00 94.44 87 ILE A CA 1
ATOM 600 C C . ILE A 1 87 ? -23.821 21.102 -17.190 1.00 94.44 87 ILE A C 1
ATOM 602 O O . ILE A 1 87 ? -24.749 21.668 -16.615 1.00 94.44 87 ILE A O 1
ATOM 606 N N . VAL A 1 88 ? -23.962 20.453 -18.338 1.00 95.00 88 VAL A N 1
ATOM 607 C CA . VAL A 1 88 ? -25.229 20.384 -19.067 1.00 95.00 88 VAL A CA 1
ATOM 608 C C . VAL A 1 88 ? -25.602 18.922 -19.243 1.00 95.00 88 VAL A C 1
ATOM 610 O O . VAL A 1 88 ? -24.824 18.165 -19.823 1.00 95.00 88 VAL A O 1
ATOM 613 N N . VAL A 1 89 ? -26.771 18.522 -18.747 1.00 93.44 89 VAL A N 1
ATOM 614 C CA . VAL A 1 89 ? -27.314 17.166 -18.904 1.00 93.44 89 VAL A CA 1
ATOM 615 C C . VAL A 1 89 ? -28.585 17.226 -19.731 1.00 93.44 89 VAL A C 1
ATOM 617 O O . VAL A 1 89 ? -29.499 17.982 -19.416 1.00 93.44 89 VAL A O 1
ATOM 620 N N . THR A 1 90 ? -28.650 16.405 -20.773 1.00 92.75 90 THR A N 1
ATOM 621 C CA . THR A 1 90 ? -29.801 16.316 -21.675 1.00 92.75 90 THR A CA 1
ATOM 622 C C . THR A 1 90 ? -30.502 14.980 -21.487 1.00 92.75 90 THR A C 1
ATOM 624 O O . THR A 1 90 ? -29.857 13.926 -21.421 1.00 92.75 90 THR A O 1
ATOM 627 N N . ARG A 1 91 ? -31.832 15.028 -21.389 1.00 90.38 91 ARG A N 1
ATOM 628 C CA . ARG A 1 91 ? -32.695 13.861 -21.198 1.00 90.38 91 ARG A CA 1
ATOM 629 C C . ARG A 1 91 ? -33.881 13.912 -22.138 1.00 90.38 91 ARG A C 1
ATOM 631 O O . ARG A 1 91 ? -34.406 14.990 -22.406 1.00 90.38 91 ARG A O 1
ATOM 638 N N . ARG A 1 92 ? -34.349 12.738 -22.547 1.00 89.19 92 ARG A N 1
ATOM 639 C CA . ARG A 1 92 ? -35.582 12.561 -23.309 1.00 89.19 92 ARG A CA 1
ATOM 640 C C . ARG A 1 92 ? -36.637 11.856 -22.473 1.00 89.19 92 ARG A C 1
ATOM 642 O O . ARG A 1 92 ? -36.395 10.777 -21.934 1.00 89.19 92 ARG A O 1
ATOM 649 N N . TRP A 1 93 ? -37.815 12.454 -22.405 1.00 84.62 93 TRP A N 1
ATOM 650 C CA . TRP A 1 93 ? -38.969 11.945 -21.677 1.00 84.62 93 TRP A CA 1
ATOM 651 C C . TRP A 1 93 ? -39.779 10.954 -22.522 1.00 84.62 93 TRP A C 1
ATOM 653 O O . TRP A 1 93 ? -39.714 11.006 -23.753 1.00 84.62 93 TRP A O 1
ATOM 663 N N . PRO A 1 94 ? -40.587 10.074 -21.897 1.00 83.25 94 PRO A N 1
ATOM 664 C CA . PRO A 1 94 ? -41.392 9.078 -22.611 1.00 83.25 94 PRO A CA 1
ATOM 665 C C . PRO A 1 94 ? -42.325 9.649 -23.688 1.00 83.25 94 PRO A C 1
ATOM 667 O O . PRO A 1 94 ? -42.600 8.976 -24.675 1.00 83.25 94 PRO A O 1
ATOM 670 N N . LEU A 1 95 ? -42.793 10.890 -23.516 1.00 82.94 95 LEU A N 1
ATOM 671 C CA . LEU A 1 95 ? -43.665 11.585 -24.472 1.00 82.94 95 LEU A CA 1
ATOM 672 C C . LEU A 1 95 ? -42.898 12.277 -25.617 1.00 82.94 95 LEU A C 1
ATOM 674 O O . LEU A 1 95 ? -43.512 12.898 -26.476 1.00 82.94 95 LEU A O 1
ATOM 678 N N . GLY A 1 96 ? -41.569 12.135 -25.663 1.00 78.69 96 GLY A N 1
ATOM 679 C CA . GLY A 1 96 ? -40.708 12.636 -26.737 1.00 78.69 96 GLY A CA 1
ATOM 680 C C . GLY A 1 96 ? -40.020 13.971 -26.446 1.00 78.69 96 GLY A C 1
ATOM 681 O O . GLY A 1 96 ? -39.051 14.292 -27.139 1.00 78.69 96 GLY A O 1
ATOM 682 N N . ASP A 1 97 ? -40.459 14.702 -25.417 1.00 86.69 97 ASP A N 1
ATOM 683 C CA . ASP A 1 97 ? -39.857 15.969 -24.994 1.00 86.69 97 ASP A CA 1
ATOM 684 C C . ASP A 1 97 ? -38.392 15.790 -24.585 1.00 86.69 97 ASP A C 1
ATOM 686 O O . ASP A 1 97 ? -38.030 14.818 -23.919 1.00 86.69 97 ASP A O 1
ATOM 690 N N . VAL A 1 98 ? -37.546 16.751 -24.955 1.00 88.50 98 VAL A N 1
ATOM 691 C CA . VAL A 1 98 ? -36.136 16.795 -24.555 1.00 88.50 98 VAL A CA 1
ATOM 692 C C . VAL A 1 98 ? -35.935 17.966 -23.607 1.00 88.50 98 VAL A C 1
ATOM 694 O O . VAL A 1 98 ? -36.264 19.104 -23.939 1.00 88.50 98 VAL A O 1
ATOM 697 N N . THR A 1 99 ? -35.381 17.695 -22.431 1.00 87.19 99 THR A N 1
ATOM 698 C CA . THR A 1 99 ? -35.069 18.719 -21.431 1.00 87.19 99 THR A CA 1
ATOM 699 C C . THR A 1 99 ? -33.578 18.786 -21.171 1.00 87.19 99 THR A C 1
ATOM 701 O O . THR A 1 99 ? -32.884 17.766 -21.178 1.00 87.19 99 THR A O 1
ATOM 704 N N . THR A 1 100 ? -33.117 19.991 -20.859 1.00 88.88 100 THR A N 1
ATOM 705 C CA . THR A 1 100 ? -31.735 20.259 -20.483 1.00 88.88 100 THR A CA 1
ATOM 706 C C . THR A 1 100 ? -31.683 20.787 -19.056 1.00 88.88 100 THR A C 1
ATOM 708 O O . THR A 1 100 ? -32.294 21.806 -18.744 1.00 88.88 100 THR A O 1
ATOM 711 N N . GLU A 1 101 ? -30.930 20.104 -18.204 1.00 89.69 101 GLU A N 1
ATOM 712 C CA . GLU A 1 101 ? -30.582 20.545 -16.857 1.00 89.69 101 GLU A CA 1
ATOM 713 C C . GLU A 1 101 ? -29.192 21.184 -16.879 1.00 89.69 101 GLU A C 1
ATOM 715 O O . GLU A 1 101 ? -28.274 20.669 -17.524 1.00 89.69 101 GLU A O 1
ATOM 720 N N . ILE A 1 102 ? -29.026 22.298 -16.163 1.00 91.06 102 ILE A N 1
ATOM 721 C CA . ILE A 1 102 ? -27.751 23.014 -16.064 1.00 91.06 102 ILE A CA 1
ATOM 722 C C . ILE A 1 102 ? -27.355 23.115 -14.595 1.00 91.06 102 ILE A C 1
ATOM 724 O O . ILE A 1 102 ? -28.132 23.584 -13.767 1.00 91.06 102 ILE A O 1
ATOM 728 N N . ALA A 1 103 ? -26.123 22.719 -14.290 1.00 88.31 103 ALA A N 1
ATOM 729 C CA . ALA A 1 103 ? -25.459 23.012 -13.028 1.00 88.31 103 ALA A CA 1
ATOM 730 C C . ALA A 1 103 ? -24.177 23.804 -13.284 1.00 88.31 103 ALA A C 1
ATOM 732 O O . ALA A 1 103 ? -23.606 23.764 -14.374 1.00 88.31 103 ALA A O 1
ATOM 733 N N . THR A 1 104 ? -23.716 24.526 -12.271 1.00 90.69 104 THR A N 1
ATOM 734 C CA . THR A 1 104 ? -22.528 25.374 -12.369 1.00 90.69 104 THR A CA 1
ATOM 735 C C . THR A 1 104 ? -21.490 24.993 -11.330 1.00 90.69 104 THR A C 1
ATOM 737 O O . THR A 1 104 ? -21.843 24.620 -10.213 1.00 90.69 104 THR A O 1
ATOM 740 N N . VAL A 1 105 ? -20.219 25.151 -11.689 1.00 83.62 105 VAL A N 1
ATOM 741 C CA . VAL A 1 105 ? -19.077 25.035 -10.777 1.00 83.62 105 VAL A CA 1
ATOM 742 C C . VAL A 1 105 ? -18.277 26.328 -10.861 1.00 83.62 105 VAL A C 1
ATOM 744 O O . VAL A 1 105 ? -17.848 26.723 -11.947 1.00 83.62 105 VAL A O 1
ATOM 747 N N . GLU A 1 106 ? -18.073 27.002 -9.736 1.00 92.25 106 GLU A N 1
ATOM 748 C CA . GLU A 1 106 ? -17.243 28.201 -9.674 1.00 92.25 106 GLU A CA 1
ATOM 749 C C . GLU A 1 106 ? -15.756 27.815 -9.656 1.00 92.25 106 GLU A C 1
ATOM 751 O O . GLU A 1 106 ? -15.275 27.119 -8.760 1.00 92.25 106 GLU A O 1
ATOM 756 N N . ILE A 1 107 ? -15.010 28.256 -10.668 1.00 92.44 107 ILE A N 1
ATOM 757 C CA . ILE A 1 107 ? -13.562 28.085 -10.745 1.00 92.44 107 ILE A CA 1
ATOM 758 C C . ILE A 1 107 ? -12.903 29.180 -9.908 1.00 92.44 107 ILE A C 1
ATOM 760 O O . ILE A 1 107 ? -12.811 30.339 -10.323 1.00 92.44 107 ILE A O 1
ATOM 764 N N . ILE A 1 108 ? -12.395 28.792 -8.743 1.00 90.00 108 ILE A N 1
ATOM 765 C CA . ILE A 1 108 ? -11.659 29.665 -7.834 1.00 90.00 108 ILE A CA 1
ATOM 766 C C . ILE A 1 108 ? -10.189 29.684 -8.241 1.00 90.00 108 ILE A C 1
ATOM 768 O O . ILE A 1 108 ? -9.538 28.638 -8.342 1.00 90.00 108 ILE A O 1
ATOM 772 N N . ALA A 1 109 ? -9.649 30.890 -8.432 1.00 86.88 109 ALA A N 1
ATOM 773 C CA . ALA A 1 109 ? -8.245 31.093 -8.761 1.00 86.88 109 ALA A CA 1
ATOM 774 C C . ALA A 1 109 ? -7.322 30.417 -7.732 1.00 86.88 109 ALA A C 1
ATOM 776 O O . ALA A 1 109 ? -7.459 30.611 -6.524 1.00 86.88 109 ALA A O 1
ATOM 777 N N . LYS A 1 110 ? -6.329 29.673 -8.223 1.00 86.56 110 LYS A N 1
ATOM 778 C CA . LYS A 1 110 ? -5.291 29.036 -7.407 1.00 86.56 110 LYS A CA 1
ATOM 779 C C . LYS A 1 110 ? -3.950 29.698 -7.690 1.00 86.56 110 LYS A C 1
ATOM 781 O O . LYS A 1 110 ? -3.550 29.838 -8.845 1.00 86.56 110 LYS A O 1
ATOM 786 N N . LYS A 1 111 ? -3.253 30.124 -6.635 1.00 85.94 111 LYS A N 1
ATOM 787 C CA . LYS A 1 111 ? -1.884 30.634 -6.758 1.00 85.94 111 LYS A CA 1
ATOM 788 C C . LYS A 1 111 ? -0.925 29.455 -6.845 1.00 85.94 111 LYS A C 1
ATOM 790 O O . LYS A 1 111 ? -0.937 28.591 -5.975 1.00 85.94 111 LYS A O 1
ATOM 795 N N . PHE A 1 112 ? -0.089 29.457 -7.875 1.00 87.62 112 PHE A N 1
ATOM 796 C CA . PHE A 1 112 ? 0.996 28.498 -8.024 1.00 87.62 112 PHE A CA 1
ATOM 797 C C . PHE A 1 112 ? 2.352 29.177 -7.811 1.00 87.62 112 PHE A C 1
ATOM 799 O O . PHE A 1 112 ? 2.494 30.349 -8.179 1.00 87.62 112 PHE A O 1
ATOM 806 N N . PRO A 1 113 ? 3.353 28.458 -7.270 1.00 87.00 113 PRO A N 1
ATOM 807 C CA . PRO A 1 113 ? 4.718 28.960 -7.189 1.00 87.00 113 PRO A CA 1
ATOM 808 C C . PRO A 1 113 ? 5.263 29.322 -8.575 1.00 87.00 113 PRO A C 1
ATOM 810 O O . PRO A 1 113 ? 4.920 28.693 -9.578 1.00 87.00 113 PRO A O 1
ATOM 813 N N . GLU A 1 114 ? 6.134 30.328 -8.641 1.00 88.94 114 GLU A N 1
ATOM 814 C CA . GLU A 1 114 ? 6.799 30.727 -9.881 1.00 88.94 114 GLU A CA 1
ATOM 815 C C . GLU A 1 114 ? 8.272 30.319 -9.877 1.00 88.94 114 GLU A C 1
ATOM 817 O O . GLU A 1 114 ? 8.968 30.472 -8.877 1.00 88.94 114 GLU A O 1
ATOM 822 N N . ALA A 1 115 ? 8.774 29.876 -11.029 1.00 83.56 115 ALA A N 1
ATOM 823 C CA . ALA A 1 115 ? 10.186 29.560 -11.219 1.00 83.56 115 ALA A CA 1
ATOM 824 C C . ALA A 1 115 ? 10.696 30.113 -12.555 1.00 83.56 115 ALA A C 1
ATOM 826 O O . ALA A 1 115 ? 9.980 30.120 -13.561 1.00 83.56 115 ALA A O 1
ATOM 827 N N . ARG A 1 116 ? 11.955 30.561 -12.598 1.00 83.19 116 ARG A N 1
ATOM 828 C CA . ARG A 1 116 ? 12.633 30.918 -13.854 1.00 83.19 116 ARG A CA 1
ATOM 829 C C . ARG A 1 116 ? 13.423 29.721 -14.356 1.00 83.19 116 ARG A C 1
ATOM 831 O O . ARG A 1 116 ? 14.213 29.151 -13.616 1.00 83.19 116 ARG A O 1
ATOM 838 N N . VAL A 1 117 ? 13.244 29.377 -15.627 1.00 77.75 117 VAL A N 1
ATOM 839 C CA . VAL A 1 117 ? 13.977 28.280 -16.264 1.00 77.75 117 VAL A CA 1
ATOM 840 C C . VAL A 1 117 ? 14.788 28.803 -17.443 1.00 77.75 117 VAL A C 1
ATOM 842 O O . VAL A 1 117 ? 14.260 29.438 -18.359 1.00 77.75 117 VAL A O 1
ATOM 845 N N . ASN A 1 118 ? 16.090 28.523 -17.425 1.00 76.12 118 ASN A N 1
ATOM 846 C CA . ASN A 1 118 ? 16.989 28.852 -18.523 1.00 76.12 118 ASN A CA 1
ATOM 847 C C . ASN A 1 118 ? 17.119 27.633 -19.444 1.00 76.12 118 ASN A C 1
ATOM 849 O O . ASN A 1 118 ? 17.966 26.770 -19.233 1.00 76.12 118 ASN A O 1
ATOM 853 N N . ARG A 1 119 ? 16.225 27.527 -20.432 1.00 70.31 119 ARG A N 1
ATOM 854 C CA . ARG A 1 119 ? 16.281 26.477 -21.457 1.00 70.31 119 ARG A CA 1
ATOM 855 C C . ARG A 1 119 ? 16.741 27.079 -22.792 1.00 70.31 119 ARG A C 1
ATOM 857 O O . ARG A 1 119 ? 16.280 28.172 -23.127 1.00 70.31 119 ARG A O 1
ATOM 864 N N . PRO A 1 120 ? 17.585 26.376 -23.573 1.00 73.25 120 PRO A N 1
ATOM 865 C CA . PRO A 1 120 ? 17.953 26.805 -24.924 1.00 73.25 120 PRO A CA 1
ATOM 866 C C . PRO A 1 120 ? 16.718 27.055 -25.801 1.00 73.25 120 PRO A C 1
ATOM 868 O O . PRO A 1 120 ? 15.676 26.428 -25.596 1.00 73.25 120 PRO A O 1
ATOM 871 N N . MET A 1 121 ? 16.799 27.950 -26.786 1.00 77.75 121 MET A N 1
ATOM 872 C CA . MET A 1 121 ? 15.692 28.099 -27.738 1.00 77.75 121 MET A CA 1
ATOM 873 C C . MET A 1 121 ? 15.571 26.855 -28.624 1.00 77.75 121 MET A C 1
ATOM 875 O O . MET A 1 121 ? 16.562 26.188 -28.908 1.00 77.75 121 MET A O 1
ATOM 879 N N . LEU A 1 122 ? 14.339 26.530 -29.014 1.00 83.88 122 LEU A N 1
ATOM 880 C CA . LEU A 1 122 ? 14.058 25.443 -29.949 1.00 83.88 122 LEU A CA 1
ATOM 881 C C . LEU A 1 122 ? 14.387 25.886 -31.370 1.00 83.88 122 LEU A C 1
ATOM 883 O O . LEU A 1 122 ? 14.082 27.020 -31.741 1.00 83.88 122 LEU A O 1
ATOM 887 N N . SER A 1 123 ? 14.958 24.989 -32.172 1.00 87.00 123 SER A N 1
ATOM 888 C CA . SER A 1 123 ? 15.064 25.220 -33.611 1.00 87.00 123 SER A CA 1
ATOM 889 C C . SER A 1 123 ? 13.697 25.059 -34.294 1.00 87.00 123 SER A C 1
ATOM 891 O O . SER A 1 123 ? 12.754 24.486 -33.733 1.00 87.00 123 SER A O 1
ATOM 893 N N . ALA A 1 124 ? 13.582 25.532 -35.538 1.00 85.94 124 ALA A N 1
ATOM 894 C CA . ALA A 1 124 ? 12.387 25.302 -36.352 1.00 85.94 124 ALA A CA 1
ATOM 895 C C . ALA A 1 124 ? 12.108 23.797 -36.535 1.00 85.94 124 ALA A C 1
ATOM 897 O O . ALA A 1 124 ? 10.972 23.355 -36.376 1.00 85.94 124 ALA A O 1
ATOM 898 N N . ARG A 1 125 ? 13.163 22.999 -36.758 1.00 89.00 125 ARG A N 1
ATOM 899 C CA . ARG A 1 125 ? 13.081 21.536 -36.888 1.00 89.00 125 ARG A CA 1
ATOM 900 C C . ARG A 1 125 ? 12.556 20.871 -35.615 1.00 89.00 125 ARG A C 1
ATOM 902 O O . ARG A 1 125 ? 11.744 19.951 -35.690 1.00 89.00 125 ARG A O 1
ATOM 909 N N . ASP A 1 126 ? 13.003 21.338 -34.451 1.00 86.75 126 ASP A N 1
ATOM 910 C CA . ASP A 1 126 ? 12.511 20.826 -33.170 1.00 86.75 126 ASP A CA 1
ATOM 911 C C . ASP A 1 126 ? 11.031 21.162 -32.980 1.00 86.75 126 ASP A C 1
ATOM 913 O O . ASP A 1 126 ? 10.251 20.320 -32.547 1.00 86.75 126 ASP A O 1
ATOM 917 N N . THR A 1 127 ? 10.628 22.377 -33.354 1.00 86.81 127 THR A N 1
ATOM 918 C CA . THR A 1 127 ? 9.235 22.836 -33.257 1.00 86.81 127 THR A CA 1
ATOM 919 C C . THR A 1 127 ? 8.304 22.015 -34.152 1.00 86.81 127 THR A C 1
ATOM 921 O O . THR A 1 127 ? 7.233 21.603 -33.710 1.00 86.81 127 THR A O 1
ATOM 924 N N . GLU A 1 128 ? 8.729 21.704 -35.377 1.00 87.25 128 GLU A N 1
ATOM 925 C CA . GLU A 1 128 ? 7.993 20.825 -36.293 1.00 87.25 128 GLU A CA 1
ATOM 926 C C . GLU A 1 128 ? 7.877 19.394 -35.744 1.00 87.25 128 GLU A C 1
ATOM 928 O O . GLU A 1 128 ? 6.804 18.788 -35.784 1.00 87.25 128 GLU A O 1
ATOM 933 N N . ARG A 1 129 ? 8.964 18.848 -35.179 1.00 91.25 129 ARG A N 1
ATOM 934 C CA . ARG A 1 129 ? 8.934 17.530 -34.530 1.00 91.25 129 ARG A CA 1
ATOM 935 C C . ARG A 1 129 ? 7.961 17.507 -33.350 1.00 91.25 129 ARG A C 1
ATOM 937 O O . ARG A 1 129 ? 7.170 16.577 -33.256 1.00 91.25 129 ARG A O 1
ATOM 944 N N . ILE A 1 130 ? 7.964 18.542 -32.510 1.00 85.75 130 ILE A N 1
ATOM 945 C CA . ILE A 1 130 ? 7.009 18.686 -31.400 1.00 85.75 130 ILE A CA 1
ATOM 946 C C . ILE A 1 130 ? 5.565 18.710 -31.914 1.00 85.75 130 ILE A C 1
ATOM 948 O O . ILE A 1 130 ? 4.690 18.115 -31.290 1.00 85.75 130 ILE A O 1
ATOM 952 N N . GLY A 1 131 ? 5.303 19.379 -33.041 1.00 78.88 131 GLY A N 1
ATOM 953 C CA . GLY A 1 131 ? 3.985 19.376 -33.681 1.00 78.88 131 GLY A CA 1
ATOM 954 C C . GLY A 1 131 ? 3.515 17.964 -34.039 1.00 78.88 131 GLY A C 1
ATOM 955 O O . GLY A 1 131 ? 2.422 17.565 -33.641 1.00 78.88 131 GLY A O 1
ATOM 956 N N . ARG A 1 132 ? 4.376 17.180 -34.699 1.00 89.00 132 ARG A N 1
ATOM 957 C CA . ARG A 1 132 ? 4.082 15.782 -35.062 1.00 89.00 132 ARG A CA 1
ATOM 958 C C . ARG A 1 132 ? 3.902 14.875 -33.843 1.00 89.00 132 ARG A C 1
ATOM 960 O O . ARG A 1 132 ? 3.000 14.045 -33.831 1.00 89.00 132 ARG A O 1
ATOM 967 N N . ASP A 1 133 ? 4.725 15.041 -32.810 1.00 91.81 133 ASP A N 1
ATOM 968 C CA . ASP A 1 133 ? 4.617 14.256 -31.574 1.00 91.81 133 ASP A CA 1
ATOM 969 C C . ASP A 1 133 ? 3.289 14.542 -30.840 1.00 91.81 133 ASP A C 1
ATOM 971 O O . ASP A 1 133 ? 2.628 13.618 -30.364 1.00 91.81 133 ASP A O 1
ATOM 975 N N . LYS A 1 134 ? 2.827 15.802 -30.829 1.00 83.31 134 LYS A N 1
ATOM 976 C CA . LYS A 1 134 ? 1.503 16.169 -30.296 1.00 83.31 134 LYS A CA 1
ATOM 977 C C . LYS A 1 134 ? 0.355 15.563 -31.097 1.00 83.31 134 LYS A C 1
ATOM 979 O O . LYS A 1 134 ? -0.618 15.105 -30.503 1.00 83.31 134 LYS A O 1
ATOM 984 N N . GLU A 1 135 ? 0.460 15.556 -32.422 1.00 84.69 135 GLU A N 1
ATOM 985 C CA . GLU A 1 135 ? -0.546 14.950 -33.297 1.00 84.69 135 GLU A CA 1
ATOM 986 C C . GLU A 1 135 ? -0.656 13.439 -33.056 1.00 84.69 135 GLU A C 1
ATOM 988 O O . GLU A 1 135 ? -1.761 12.919 -32.922 1.00 84.69 135 GLU A O 1
ATOM 993 N N . LYS A 1 136 ? 0.475 12.741 -32.879 1.00 89.56 136 LYS A N 1
ATOM 994 C CA . LYS A 1 136 ? 0.483 11.321 -32.493 1.00 89.56 136 LYS A CA 1
ATOM 995 C C . LYS A 1 136 ? -0.277 11.062 -31.193 1.00 89.56 136 LYS A C 1
ATOM 997 O O . LYS A 1 136 ? -1.083 10.135 -31.144 1.00 89.56 136 LYS A O 1
ATOM 1002 N N . ILE A 1 137 ? -0.025 11.864 -30.154 1.00 88.06 137 ILE A N 1
ATOM 1003 C CA . ILE A 1 137 ? -0.735 11.744 -28.872 1.00 88.06 137 ILE A CA 1
ATOM 1004 C C . ILE A 1 137 ? -2.231 11.993 -29.087 1.00 88.06 137 ILE A C 1
ATOM 1006 O O . ILE A 1 137 ? -3.046 11.180 -28.663 1.00 88.06 137 ILE A O 1
ATOM 1010 N N . ALA A 1 138 ? -2.602 13.070 -29.784 1.00 80.75 138 ALA A N 1
ATOM 1011 C CA . ALA A 1 138 ? -4.002 13.402 -30.042 1.00 80.75 138 ALA A CA 1
ATOM 1012 C C . ALA A 1 138 ? -4.739 12.274 -30.785 1.00 80.75 138 ALA A C 1
ATOM 1014 O O . ALA A 1 138 ? -5.832 11.885 -30.377 1.00 80.75 138 ALA A O 1
ATOM 1015 N N . LEU A 1 139 ? -4.118 11.694 -31.817 1.00 82.25 139 LEU A N 1
ATOM 1016 C CA . LEU A 1 139 ? -4.669 10.556 -32.558 1.00 82.25 139 LEU A CA 1
ATOM 1017 C C . LEU A 1 139 ? -4.809 9.302 -31.685 1.00 82.25 139 LEU A C 1
ATOM 1019 O O . LEU A 1 139 ? -5.796 8.583 -31.816 1.00 82.25 139 LEU A O 1
ATOM 1023 N N . ALA A 1 140 ? -3.859 9.039 -30.781 1.00 84.00 140 ALA A N 1
ATOM 1024 C CA . ALA A 1 140 ? -3.948 7.915 -29.847 1.00 84.00 140 ALA A CA 1
ATOM 1025 C C . ALA A 1 140 ? -5.131 8.055 -28.872 1.00 84.00 140 ALA A C 1
ATOM 1027 O O . ALA A 1 140 ? -5.753 7.057 -28.515 1.00 84.00 140 ALA A O 1
ATOM 1028 N N . VAL A 1 141 ? -5.478 9.287 -28.486 1.00 85.56 141 VAL A N 1
ATOM 1029 C CA . VAL A 1 141 ? -6.594 9.577 -27.572 1.00 85.56 141 VAL A CA 1
ATOM 1030 C C . VAL A 1 141 ? -7.966 9.418 -28.237 1.00 85.56 141 VAL A C 1
ATOM 1032 O O . VAL A 1 141 ? -8.928 9.089 -27.549 1.00 85.56 141 VAL A O 1
ATOM 1035 N N . LEU A 1 142 ? -8.084 9.574 -29.563 1.00 78.50 142 LEU A N 1
ATOM 1036 C CA . LEU A 1 142 ? -9.366 9.395 -30.271 1.00 78.50 142 LEU A CA 1
ATOM 1037 C C . LEU A 1 142 ? -9.961 7.984 -30.114 1.00 78.50 142 LEU A C 1
ATOM 1039 O O . LEU A 1 142 ? -11.172 7.820 -30.234 1.00 78.50 142 LEU A O 1
ATOM 1043 N N . GLY A 1 143 ? -9.122 6.977 -29.852 1.00 76.62 143 GLY A N 1
ATOM 1044 C CA . GLY A 1 143 ? -9.535 5.593 -29.607 1.00 76.62 143 GLY A CA 1
ATOM 1045 C C . GLY A 1 143 ? -9.707 5.224 -28.130 1.00 76.62 143 GLY A C 1
ATOM 1046 O O . GLY A 1 143 ? -9.846 4.039 -27.834 1.00 76.62 143 GLY A O 1
ATOM 1047 N N . ALA A 1 144 ? -9.649 6.193 -27.210 1.00 85.00 144 ALA A N 1
ATOM 1048 C CA . ALA A 1 144 ? -9.747 5.934 -25.776 1.00 85.00 144 ALA A CA 1
ATOM 1049 C C . ALA A 1 144 ? -11.119 5.359 -25.376 1.00 85.00 144 ALA A C 1
ATOM 1051 O O . ALA A 1 144 ? -12.165 5.699 -25.936 1.00 85.00 144 ALA A O 1
ATOM 1052 N N . SER A 1 145 ? -11.115 4.487 -24.372 1.00 85.75 145 SER A N 1
ATOM 1053 C CA . SER A 1 145 ? -12.292 3.801 -23.857 1.00 85.75 145 SER A CA 1
ATOM 1054 C C . SER A 1 145 ? -13.278 4.781 -23.223 1.00 85.75 145 SER A C 1
ATOM 1056 O O . SER A 1 145 ? -12.934 5.602 -22.373 1.00 85.75 145 SER A O 1
ATOM 1058 N N . LEU A 1 146 ? -14.561 4.639 -23.556 1.00 86.69 146 LEU A N 1
ATOM 1059 C CA . LEU A 1 146 ? -15.643 5.348 -22.863 1.00 86.69 146 LEU A CA 1
ATOM 1060 C C . LEU A 1 146 ? -16.083 4.639 -21.572 1.00 86.69 146 LEU A C 1
ATOM 1062 O O . LEU A 1 146 ? -16.797 5.228 -20.764 1.00 86.69 146 LEU A O 1
ATOM 1066 N N . ALA A 1 147 ? -15.658 3.390 -21.363 1.00 85.50 147 ALA A N 1
ATOM 1067 C CA . ALA A 1 147 ? -15.916 2.626 -20.147 1.00 85.50 147 ALA A CA 1
ATOM 1068 C C . ALA A 1 147 ? -14.745 2.762 -19.159 1.00 85.50 147 ALA A C 1
ATOM 1070 O O . ALA A 1 147 ? -13.594 2.786 -19.601 1.00 85.50 147 ALA A O 1
ATOM 1071 N N . PRO A 1 148 ? -14.999 2.810 -17.839 1.00 86.62 148 PRO A N 1
ATOM 1072 C CA . PRO A 1 148 ? -13.931 2.850 -16.846 1.00 86.62 148 PRO A CA 1
ATOM 1073 C C . PRO A 1 148 ? -13.161 1.524 -16.832 1.00 86.62 148 PRO A C 1
ATOM 1075 O O . PRO A 1 148 ? -13.759 0.459 -16.678 1.00 86.62 148 PRO A O 1
ATOM 1078 N N . LEU A 1 149 ? -11.837 1.597 -16.960 1.00 86.81 149 LEU A N 1
ATOM 1079 C CA . LEU A 1 149 ? -10.916 0.456 -16.897 1.00 86.81 149 LEU A CA 1
ATOM 1080 C C . LEU A 1 149 ? -10.161 0.385 -15.563 1.00 86.81 149 LEU A C 1
ATOM 1082 O O . LEU A 1 149 ? -9.689 -0.685 -15.178 1.00 86.81 149 LEU A O 1
ATOM 1086 N N . TRP A 1 150 ? -10.036 1.511 -14.853 1.00 85.75 150 TRP A N 1
ATOM 1087 C CA . TRP A 1 150 ? -9.316 1.559 -13.583 1.00 85.75 150 TRP A CA 1
ATOM 1088 C C . TRP A 1 150 ? -9.999 0.722 -12.495 1.00 85.75 150 TRP A C 1
ATOM 1090 O O . TRP A 1 150 ? -11.225 0.578 -12.436 1.00 85.75 150 TRP A O 1
ATOM 1100 N N . VAL A 1 151 ? -9.187 0.210 -11.570 1.00 70.69 151 VAL A N 1
ATOM 1101 C CA . VAL A 1 151 ? -9.637 -0.565 -10.415 1.00 70.69 151 VAL A CA 1
ATOM 1102 C C . VAL A 1 151 ? -9.162 0.080 -9.117 1.00 70.69 151 VAL A C 1
ATOM 1104 O O . VAL A 1 151 ? -7.970 0.280 -8.882 1.00 70.69 151 VAL A O 1
ATOM 1107 N N . GLU A 1 152 ? -10.125 0.367 -8.238 1.00 69.12 152 GLU A N 1
ATOM 1108 C CA . GLU A 1 152 ? -9.864 0.968 -6.920 1.00 69.12 152 GLU A CA 1
ATOM 1109 C C . GLU A 1 152 ? -9.084 2.295 -7.048 1.00 69.12 152 GLU A C 1
ATOM 1111 O O . GLU A 1 152 ? -9.210 2.991 -8.057 1.00 69.12 152 GLU A O 1
ATOM 1116 N N . SER A 1 153 ? -8.311 2.655 -6.025 1.00 72.94 153 SER A N 1
ATOM 1117 C CA . SER A 1 153 ? -7.475 3.855 -5.999 1.00 72.94 153 SER A CA 1
ATOM 1118 C C . SER A 1 153 ? -6.247 3.732 -6.898 1.00 72.94 153 SER A C 1
ATOM 1120 O O . SER A 1 153 ? -5.702 2.639 -7.089 1.00 72.94 153 SER A O 1
ATOM 1122 N N . PHE A 1 154 ? -5.811 4.877 -7.425 1.00 80.00 154 PHE A N 1
ATOM 1123 C CA . PHE A 1 154 ? -4.573 5.009 -8.188 1.00 80.00 154 PHE A CA 1
ATOM 1124 C C . PHE A 1 154 ? -3.358 4.906 -7.264 1.00 80.00 154 PHE A C 1
ATOM 1126 O O . PHE A 1 154 ? -3.358 5.447 -6.163 1.00 80.00 154 PHE A O 1
ATOM 1133 N N . TRP A 1 155 ? -2.322 4.218 -7.728 1.00 76.81 155 TRP A N 1
ATOM 1134 C CA . TRP A 1 155 ? -1.046 4.084 -7.038 1.00 76.81 155 TRP A CA 1
ATOM 1135 C C . TRP A 1 155 ? -0.055 5.152 -7.477 1.00 76.81 155 TRP A C 1
ATOM 1137 O O . TRP A 1 155 ? -0.123 5.682 -8.589 1.00 76.81 155 TRP A O 1
ATOM 1147 N N . TYR A 1 156 ? 0.928 5.406 -6.616 1.00 83.44 156 TYR A N 1
ATOM 1148 C CA . TYR A 1 156 ? 2.145 6.066 -7.056 1.00 83.44 156 TYR A CA 1
ATOM 1149 C C . TYR A 1 156 ? 2.827 5.235 -8.154 1.00 83.44 156 TYR A C 1
ATOM 1151 O O . TYR A 1 156 ? 2.913 4.010 -8.041 1.00 83.44 156 TYR A O 1
ATOM 1159 N N . PRO A 1 157 ? 3.353 5.883 -9.207 1.00 90.00 157 PRO A N 1
ATOM 1160 C CA . PRO A 1 157 ? 4.006 5.197 -10.322 1.00 90.00 157 PRO A CA 1
ATOM 1161 C C . PRO A 1 157 ? 5.442 4.748 -9.998 1.00 90.00 157 PRO A C 1
ATOM 1163 O O . PRO A 1 157 ? 6.167 4.283 -10.875 1.00 90.00 157 PRO A O 1
ATOM 1166 N N . VAL A 1 158 ? 5.868 4.918 -8.747 1.00 79.94 158 VAL A N 1
ATOM 1167 C CA . VAL A 1 158 ? 7.160 4.515 -8.191 1.00 79.94 158 VAL A CA 1
ATOM 1168 C C . VAL A 1 158 ? 6.935 4.000 -6.771 1.00 79.94 158 VAL A C 1
ATOM 1170 O O . VAL A 1 158 ? 6.056 4.491 -6.067 1.00 79.94 158 VAL A O 1
ATOM 1173 N N . LEU A 1 159 ? 7.748 3.038 -6.330 1.00 60.81 159 LEU A N 1
ATOM 1174 C CA . LEU A 1 159 ? 7.636 2.468 -4.979 1.00 60.81 159 LEU A CA 1
ATOM 1175 C C . LEU A 1 159 ? 7.979 3.462 -3.865 1.00 60.81 159 LEU A C 1
ATOM 1177 O O . LEU A 1 159 ? 7.436 3.377 -2.772 1.00 60.81 159 LEU A O 1
ATOM 1181 N N . ARG A 1 160 ? 8.919 4.373 -4.137 1.00 64.62 160 ARG A N 1
ATOM 1182 C CA . ARG A 1 160 ? 9.433 5.365 -3.184 1.00 64.62 160 ARG A CA 1
ATOM 1183 C C . ARG A 1 160 ? 9.190 6.759 -3.748 1.00 64.62 160 ARG A C 1
ATOM 1185 O O . ARG A 1 160 ? 10.096 7.324 -4.363 1.00 64.62 160 ARG A O 1
ATOM 1192 N N . PRO A 1 161 ? 7.963 7.287 -3.648 1.00 70.50 161 PRO A N 1
ATOM 1193 C CA . PRO A 1 161 ? 7.654 8.586 -4.216 1.00 70.50 161 PRO A CA 1
ATOM 1194 C C . PRO A 1 161 ? 8.419 9.678 -3.469 1.00 70.50 161 PRO A C 1
ATOM 1196 O O . PRO A 1 161 ? 8.179 9.925 -2.294 1.00 70.50 161 PRO A O 1
ATOM 1199 N N . ARG A 1 162 ? 9.340 10.337 -4.173 1.00 76.50 162 ARG A N 1
ATOM 1200 C CA . ARG A 1 162 ? 10.030 11.545 -3.709 1.00 76.50 162 ARG A CA 1
ATOM 1201 C C . ARG A 1 162 ? 9.838 12.626 -4.754 1.00 76.50 162 ARG A C 1
ATOM 1203 O O . ARG A 1 162 ? 10.373 12.495 -5.853 1.00 76.50 162 ARG A O 1
ATOM 1210 N N . VAL A 1 163 ? 9.037 13.645 -4.454 1.00 81.56 163 VAL A N 1
ATOM 1211 C CA . VAL A 1 163 ? 8.835 14.761 -5.386 1.00 81.56 163 VAL A CA 1
ATOM 1212 C C . VAL A 1 163 ? 10.118 15.586 -5.430 1.00 81.56 163 VAL A C 1
ATOM 1214 O O . VAL A 1 163 ? 10.640 15.982 -4.396 1.00 81.56 163 VAL A O 1
ATOM 1217 N N . SER A 1 164 ? 10.659 15.798 -6.627 1.00 77.12 164 SER A N 1
ATOM 1218 C CA . SER A 1 164 ? 11.875 16.592 -6.811 1.00 77.12 164 SER A CA 1
ATOM 1219 C C . SER A 1 164 ? 11.576 18.075 -6.602 1.00 77.12 164 SER A C 1
ATOM 1221 O O . SER A 1 164 ? 10.518 18.551 -7.015 1.00 77.12 164 SER A O 1
ATOM 1223 N N . LYS A 1 165 ? 12.529 18.828 -6.044 1.00 75.19 165 LYS A N 1
ATOM 1224 C CA . LYS A 1 165 ? 12.405 20.283 -5.890 1.00 75.19 165 LYS A CA 1
ATOM 1225 C C . LYS A 1 165 ? 12.120 20.963 -7.233 1.00 75.19 165 LYS A C 1
ATOM 1227 O O . LYS A 1 165 ? 12.863 20.788 -8.200 1.00 75.19 165 LYS A O 1
ATOM 1232 N N . GLY A 1 166 ? 11.071 21.780 -7.292 1.00 80.50 166 GLY A N 1
ATOM 1233 C CA . GLY A 1 166 ? 10.649 22.449 -8.526 1.00 80.50 166 GLY A CA 1
ATOM 1234 C C . GLY A 1 166 ? 9.910 21.525 -9.505 1.00 80.50 166 GLY A C 1
ATOM 1235 O O . GLY A 1 166 ? 9.600 21.942 -10.630 1.00 80.50 166 GLY A O 1
ATOM 1236 N N . GLY A 1 167 ? 9.665 20.285 -9.084 1.00 84.19 167 GLY A N 1
ATOM 1237 C CA . GLY A 1 167 ? 8.937 19.225 -9.762 1.00 84.19 167 GLY A CA 1
ATOM 1238 C C . GLY A 1 167 ? 7.477 19.112 -9.328 1.00 84.19 167 GLY A C 1
ATOM 1239 O O . GLY A 1 167 ? 6.777 18.200 -9.753 1.00 84.19 167 GLY A O 1
ATOM 1240 N N . GLU A 1 168 ? 6.988 20.020 -8.494 1.00 89.69 168 GLU A N 1
ATOM 1241 C CA . GLU A 1 168 ? 5.610 20.057 -8.026 1.00 89.69 168 GLU A CA 1
ATOM 1242 C C . GLU A 1 168 ? 4.654 20.465 -9.154 1.00 89.69 168 GLU A C 1
ATOM 1244 O O . GLU A 1 168 ? 4.992 21.244 -10.056 1.00 89.69 168 GLU A O 1
ATOM 1249 N N . PHE A 1 169 ? 3.427 19.953 -9.098 1.00 92.50 169 PHE A N 1
ATOM 1250 C CA . PHE A 1 169 ? 2.399 20.298 -10.069 1.00 92.50 169 PHE A CA 1
ATOM 1251 C C . PHE A 1 169 ? 2.045 21.789 -10.017 1.00 92.50 169 PHE A C 1
ATOM 1253 O O . PHE A 1 169 ? 1.897 22.403 -8.960 1.00 92.50 169 PHE A O 1
ATOM 1260 N N . GLY A 1 170 ? 1.867 22.370 -11.200 1.00 91.56 170 GLY A N 1
ATOM 1261 C CA . GLY A 1 170 ? 1.378 23.726 -11.391 1.00 91.56 170 GLY A CA 1
ATOM 1262 C C . GLY A 1 170 ? 2.417 24.831 -11.263 1.00 91.56 170 GLY A C 1
ATOM 1263 O O . GLY A 1 170 ? 2.077 25.981 -11.526 1.00 91.56 170 GLY A O 1
ATOM 1264 N N . ILE A 1 171 ? 3.687 24.528 -10.972 1.00 90.50 171 ILE A N 1
ATOM 1265 C CA . ILE A 1 171 ? 4.741 25.552 -10.962 1.00 90.50 171 ILE A CA 1
ATOM 1266 C C . ILE A 1 171 ? 4.751 26.328 -12.280 1.00 90.50 171 ILE A C 1
ATOM 1268 O O . ILE A 1 171 ? 4.895 25.765 -13.370 1.00 90.50 171 ILE A O 1
ATOM 1272 N N . ARG A 1 172 ? 4.632 27.650 -12.173 1.00 90.31 172 ARG A N 1
ATOM 1273 C CA . ARG A 1 172 ? 4.601 28.573 -13.300 1.00 90.31 172 ARG A CA 1
ATOM 1274 C C . ARG A 1 172 ? 6.031 28.875 -13.742 1.00 90.31 172 ARG A C 1
ATOM 1276 O O . ARG A 1 172 ? 6.728 29.709 -13.162 1.00 90.31 172 ARG A O 1
ATOM 1283 N N . ARG A 1 173 ? 6.483 28.172 -14.778 1.00 85.38 173 ARG A N 1
ATOM 1284 C CA . ARG A 1 173 ? 7.839 28.249 -15.331 1.00 85.38 173 ARG A CA 1
ATOM 1285 C C . ARG A 1 173 ? 7.921 29.369 -16.373 1.00 85.38 173 ARG A C 1
ATOM 1287 O O . ARG A 1 173 ? 7.322 29.286 -17.445 1.00 85.38 173 ARG A O 1
ATOM 1294 N N . LYS A 1 174 ? 8.683 30.422 -16.065 1.00 84.19 174 LYS A N 1
ATOM 1295 C CA . LYS A 1 174 ? 8.984 31.542 -16.972 1.00 84.19 174 LYS A CA 1
ATOM 1296 C C . LYS A 1 174 ? 10.292 31.271 -17.711 1.00 84.19 174 LYS A C 1
ATOM 1298 O O . LYS A 1 174 ? 11.323 31.031 -17.085 1.00 84.19 174 LYS A O 1
ATOM 1303 N N . SER A 1 175 ? 10.253 31.333 -19.037 1.00 78.88 175 SER A N 1
ATOM 1304 C CA . SER A 1 175 ? 11.407 31.131 -19.918 1.00 78.88 175 SER A CA 1
ATOM 1305 C C . SER A 1 175 ? 11.482 32.232 -20.980 1.00 78.88 175 SER A C 1
ATOM 1307 O O . SER A 1 175 ? 10.534 32.997 -21.153 1.00 78.88 175 SER A O 1
ATOM 1309 N N . ARG A 1 176 ? 12.576 32.275 -21.754 1.00 74.25 176 ARG A N 1
ATOM 1310 C CA . ARG A 1 176 ? 12.681 33.162 -22.932 1.00 74.25 176 ARG A CA 1
ATOM 1311 C C . ARG A 1 176 ? 11.614 32.878 -23.999 1.00 74.25 176 ARG A C 1
ATOM 1313 O O . ARG A 1 176 ? 11.320 33.755 -24.796 1.00 74.25 176 ARG A O 1
ATOM 1320 N N . ALA A 1 177 ? 11.040 31.675 -24.003 1.00 67.88 177 ALA A N 1
ATOM 1321 C CA . ALA A 1 177 ? 9.996 31.256 -24.936 1.00 67.88 177 ALA A CA 1
ATOM 1322 C C . ALA A 1 177 ? 8.565 31.516 -24.417 1.00 67.88 177 ALA A C 1
ATOM 1324 O O . ALA A 1 177 ? 7.605 31.142 -25.080 1.00 67.88 177 ALA A O 1
ATOM 1325 N N . GLY A 1 178 ? 8.412 32.126 -23.234 1.00 76.12 178 GLY A N 1
ATOM 1326 C CA . GLY A 1 178 ? 7.115 32.419 -22.622 1.00 76.12 178 GLY A CA 1
ATOM 1327 C C . GLY A 1 178 ? 6.903 31.727 -21.276 1.00 76.12 178 GLY A C 1
ATOM 1328 O O . GLY A 1 178 ? 7.847 31.243 -20.639 1.00 76.12 178 GLY A O 1
ATOM 1329 N N . VAL A 1 179 ? 5.647 31.719 -20.831 1.00 78.88 179 VAL A N 1
ATOM 1330 C CA . VAL A 1 179 ? 5.221 31.196 -19.528 1.00 78.88 179 VAL A CA 1
ATOM 1331 C C . VAL A 1 179 ? 4.451 29.893 -19.719 1.00 78.88 179 VAL A C 1
ATOM 1333 O O . VAL A 1 179 ? 3.490 29.856 -20.480 1.00 78.88 179 VAL A O 1
ATOM 1336 N N . GLY A 1 180 ? 4.859 28.839 -19.015 1.00 85.31 180 GLY A N 1
ATOM 1337 C CA . GLY A 1 180 ? 4.165 27.551 -18.981 1.00 85.31 180 GLY A CA 1
ATOM 1338 C C . GLY A 1 180 ? 3.933 27.067 -17.552 1.00 85.31 180 GLY A C 1
ATOM 1339 O O . GLY A 1 180 ? 4.488 27.620 -16.605 1.00 85.31 180 GLY A O 1
ATOM 1340 N N . TYR A 1 181 ? 3.129 26.018 -17.405 1.00 90.31 181 TYR A N 1
ATOM 1341 C CA . TYR A 1 181 ? 2.873 25.352 -16.128 1.00 90.31 181 TYR A CA 1
ATOM 1342 C C . TYR A 1 181 ? 3.535 23.981 -16.113 1.00 90.31 181 TYR A C 1
ATOM 1344 O O . TYR A 1 181 ? 3.602 23.310 -17.147 1.00 90.31 181 TYR A O 1
ATOM 1352 N N . HIS A 1 182 ? 4.001 23.556 -14.943 1.00 92.94 182 HIS A N 1
ATOM 1353 C CA . HIS A 1 182 ? 4.399 22.178 -14.735 1.00 92.94 182 HIS A CA 1
ATOM 1354 C C . HIS A 1 182 ? 3.151 21.285 -14.694 1.00 92.94 182 HIS A C 1
ATOM 1356 O O . HIS A 1 182 ? 2.362 21.355 -13.760 1.00 92.94 182 HIS A O 1
ATOM 1362 N N . ALA A 1 183 ? 2.926 20.515 -15.758 1.00 92.88 183 ALA A N 1
ATOM 1363 C CA . ALA A 1 183 ? 1.672 19.799 -16.015 1.00 92.88 183 ALA A CA 1
ATOM 1364 C C . ALA A 1 183 ? 1.558 18.426 -15.330 1.00 92.88 183 ALA A C 1
ATOM 1366 O O . ALA A 1 183 ? 0.595 17.704 -15.571 1.00 92.88 183 ALA A O 1
ATOM 1367 N N . GLY A 1 184 ? 2.527 18.091 -14.485 1.00 94.56 184 GLY A N 1
ATOM 1368 C CA . GLY A 1 184 ? 2.630 16.819 -13.793 1.00 94.56 184 GLY A CA 1
ATOM 1369 C C . GLY A 1 184 ? 3.440 16.977 -12.517 1.00 94.56 184 GLY A C 1
ATOM 1370 O O . GLY A 1 184 ? 3.652 18.093 -12.044 1.00 94.56 184 GLY A O 1
ATOM 1371 N N . VAL A 1 185 ? 3.894 15.858 -11.977 1.00 93.56 185 VAL A N 1
ATOM 1372 C CA . VAL A 1 185 ? 4.775 15.795 -10.816 1.00 93.56 185 VAL A CA 1
ATOM 1373 C C . VAL A 1 185 ? 6.049 15.037 -11.183 1.00 93.56 185 VAL A C 1
ATOM 1375 O O . VAL A 1 185 ? 5.982 13.996 -11.839 1.00 93.56 185 VAL A O 1
ATOM 1378 N N . ASP A 1 186 ? 7.204 15.562 -10.777 1.00 94.12 186 ASP A N 1
ATOM 1379 C CA . ASP A 1 186 ? 8.500 14.933 -11.031 1.00 94.12 186 ASP A CA 1
ATOM 1380 C C . ASP A 1 186 ? 8.917 14.102 -9.815 1.00 94.12 186 ASP A C 1
ATOM 1382 O O . ASP A 1 186 ? 9.179 14.650 -8.744 1.00 94.12 186 ASP A O 1
ATOM 1386 N N . PHE A 1 187 ? 9.019 12.784 -9.975 1.00 87.50 187 PHE A N 1
ATOM 1387 C CA . PHE A 1 187 ? 9.541 11.887 -8.948 1.00 87.50 187 PHE A CA 1
ATOM 1388 C C . PHE A 1 187 ? 11.022 11.589 -9.179 1.00 87.50 187 PHE A C 1
ATOM 1390 O O . PHE A 1 187 ? 11.408 11.081 -10.235 1.00 87.50 187 PHE A O 1
ATOM 1397 N N . GLY A 1 188 ? 11.846 11.869 -8.173 1.00 82.75 188 GLY A N 1
ATOM 1398 C CA . GLY A 1 188 ? 13.261 11.515 -8.160 1.00 82.75 188 GLY A CA 1
ATOM 1399 C C . GLY A 1 188 ? 13.469 10.033 -7.845 1.00 82.75 188 GLY A C 1
ATOM 1400 O O . GLY A 1 188 ? 12.712 9.427 -7.084 1.00 82.75 188 GLY A O 1
ATOM 1401 N N . GLY A 1 189 ? 14.519 9.440 -8.408 1.00 76.81 189 GLY A N 1
ATOM 1402 C CA . GLY A 1 189 ? 14.846 8.035 -8.186 1.00 76.81 189 GLY A CA 1
ATOM 1403 C C . GLY A 1 189 ? 16.219 7.647 -8.719 1.00 76.81 189 GLY A C 1
ATOM 1404 O O . GLY A 1 189 ? 16.807 8.326 -9.566 1.00 76.81 189 GLY A O 1
ATOM 1405 N N . ASP A 1 190 ? 16.723 6.524 -8.216 1.00 83.44 190 ASP A N 1
ATOM 1406 C CA . ASP A 1 190 ? 18.029 5.991 -8.588 1.00 83.44 190 ASP A CA 1
ATOM 1407 C C . ASP A 1 190 ? 17.984 5.320 -9.969 1.00 83.44 190 ASP A C 1
ATOM 1409 O O . ASP A 1 190 ? 16.918 4.978 -10.498 1.00 83.44 190 ASP A O 1
ATOM 1413 N N . LYS A 1 191 ? 19.155 5.112 -10.581 1.00 80.56 191 LYS A N 1
ATOM 1414 C CA . LYS A 1 191 ? 19.260 4.341 -11.829 1.00 80.56 191 LYS A CA 1
ATOM 1415 C C . LYS A 1 191 ? 18.648 2.949 -11.631 1.00 80.56 191 LYS A C 1
ATOM 1417 O O . LYS A 1 191 ? 18.962 2.273 -10.660 1.00 80.56 191 LYS A O 1
ATOM 1422 N N . GLY A 1 192 ? 17.810 2.510 -12.570 1.00 75.19 192 GLY A N 1
ATOM 1423 C CA . GLY A 1 192 ? 17.127 1.216 -12.465 1.00 75.19 192 GLY A CA 1
ATOM 1424 C C . GLY A 1 192 ? 15.790 1.271 -11.718 1.00 75.19 192 GLY A C 1
ATOM 1425 O O . GLY A 1 192 ? 15.098 0.255 -11.663 1.00 75.19 192 GLY A O 1
ATOM 1426 N N . THR A 1 193 ? 15.384 2.438 -11.194 1.00 74.38 193 THR A N 1
ATOM 1427 C CA . THR A 1 193 ? 14.062 2.614 -10.572 1.00 74.38 193 THR A CA 1
ATOM 1428 C C . THR A 1 193 ? 12.964 2.220 -11.558 1.00 74.38 193 THR A C 1
ATOM 1430 O O . THR A 1 193 ? 12.856 2.798 -12.639 1.00 74.38 193 THR A O 1
ATOM 1433 N N . ARG A 1 194 ? 12.149 1.224 -11.199 1.00 77.75 194 ARG A N 1
ATOM 1434 C CA . ARG A 1 194 ? 11.049 0.748 -12.046 1.00 77.75 194 ARG A CA 1
ATOM 1435 C C . ARG A 1 194 ? 9.885 1.732 -12.015 1.00 77.75 194 ARG A C 1
ATOM 1437 O O . ARG A 1 194 ? 9.498 2.193 -10.942 1.00 77.75 194 ARG A O 1
ATOM 1444 N N . ILE A 1 195 ? 9.326 2.007 -13.190 1.00 88.69 195 ILE A N 1
ATOM 1445 C CA . ILE A 1 195 ? 8.116 2.813 -13.359 1.00 88.69 195 ILE A CA 1
ATOM 1446 C C . ILE A 1 195 ? 6.925 1.876 -13.477 1.00 88.69 195 ILE A C 1
ATOM 1448 O O . ILE A 1 195 ? 6.978 0.908 -14.234 1.00 88.69 195 ILE A O 1
ATOM 1452 N N . LEU A 1 196 ? 5.872 2.155 -12.721 1.00 85.56 196 LEU A N 1
ATOM 1453 C CA . LEU A 1 196 ? 4.721 1.281 -12.551 1.00 85.56 196 LEU A CA 1
ATOM 1454 C C . LEU A 1 196 ? 3.451 1.942 -13.085 1.00 85.56 196 LEU A C 1
ATOM 1456 O O . LEU A 1 196 ? 3.272 3.155 -12.961 1.00 85.56 196 LEU A O 1
ATOM 1460 N N . ALA A 1 197 ? 2.543 1.136 -13.629 1.00 87.38 197 ALA A N 1
ATOM 1461 C CA . ALA A 1 197 ? 1.204 1.571 -13.986 1.00 87.38 197 ALA A CA 1
ATOM 1462 C C . ALA A 1 197 ? 0.463 2.034 -12.730 1.00 87.38 197 ALA A C 1
ATOM 1464 O O . ALA A 1 197 ? 0.272 1.274 -11.781 1.00 87.38 197 ALA A O 1
ATOM 1465 N N . ALA A 1 198 ? 0.011 3.282 -12.739 1.00 89.75 198 ALA A N 1
ATOM 1466 C CA . ALA A 1 198 ? -0.701 3.882 -11.615 1.00 89.75 198 ALA A CA 1
ATOM 1467 C C . ALA A 1 198 ? -2.082 3.235 -11.434 1.00 89.75 198 ALA A C 1
ATOM 1469 O O . ALA A 1 198 ? -2.604 3.179 -10.324 1.00 89.75 198 ALA A O 1
ATOM 1470 N N . ASN A 1 199 ? -2.676 2.716 -12.512 1.00 91.00 199 ASN A N 1
ATOM 1471 C CA . ASN A 1 199 ? -3.865 1.876 -12.453 1.00 91.00 199 ASN A CA 1
ATOM 1472 C C . ASN A 1 199 ? -3.974 0.968 -13.688 1.00 91.00 199 ASN A C 1
ATOM 1474 O O . ASN A 1 199 ? -3.187 1.090 -14.625 1.00 91.00 199 ASN A O 1
ATOM 1478 N N . THR A 1 200 ? -4.954 0.068 -13.684 1.00 83.75 200 THR A N 1
ATOM 1479 C CA . THR A 1 200 ? -5.297 -0.776 -14.830 1.00 83.75 200 THR A CA 1
ATOM 1480 C C . THR A 1 200 ? -5.770 0.079 -16.002 1.00 83.75 200 THR A C 1
ATOM 1482 O O . THR A 1 200 ? -6.512 1.046 -15.810 1.00 83.75 200 THR A O 1
ATOM 1485 N N . GLY A 1 201 ? -5.346 -0.268 -17.213 1.00 95.25 201 GLY A N 1
ATOM 1486 C CA . GLY A 1 201 ? -5.721 0.446 -18.429 1.00 95.25 201 GLY A CA 1
ATOM 1487 C C . GLY A 1 201 ? -5.106 -0.166 -19.682 1.00 95.25 201 GLY A C 1
ATOM 1488 O O . GLY A 1 201 ? -4.576 -1.274 -19.649 1.00 95.25 201 GLY A O 1
ATOM 1489 N N . THR A 1 202 ? -5.173 0.568 -20.788 1.00 97.06 202 THR A N 1
ATOM 1490 C CA . THR A 1 202 ? -4.576 0.175 -22.070 1.00 97.06 202 THR A CA 1
ATOM 1491 C C . THR A 1 202 ? -3.478 1.154 -22.452 1.00 97.06 202 THR A C 1
ATOM 1493 O O . THR A 1 202 ? -3.685 2.364 -22.426 1.00 97.06 202 THR A O 1
ATOM 1496 N N . VAL A 1 203 ? -2.307 0.650 -22.830 1.00 98.19 203 VAL A N 1
ATOM 1497 C CA . VAL A 1 203 ? -1.202 1.475 -23.324 1.00 98.19 203 VAL A CA 1
ATOM 1498 C C . VAL A 1 203 ? -1.565 2.009 -24.708 1.00 98.19 203 VAL A C 1
ATOM 1500 O O . VAL A 1 203 ? -1.587 1.266 -25.686 1.00 98.19 203 VAL A O 1
ATOM 1503 N N . ILE A 1 204 ? -1.836 3.307 -24.820 1.00 97.31 204 ILE A N 1
ATOM 1504 C CA . ILE A 1 204 ? -2.200 3.952 -26.094 1.00 97.31 204 ILE A CA 1
ATOM 1505 C C . ILE A 1 204 ? -0.989 4.553 -26.820 1.00 97.31 204 ILE A C 1
ATOM 1507 O O . ILE A 1 204 ? -1.049 4.797 -28.028 1.00 97.31 204 ILE A O 1
ATOM 1511 N N . LEU A 1 205 ? 0.132 4.733 -26.113 1.00 97.88 205 LEU A N 1
ATOM 1512 C CA . LEU A 1 205 ? 1.411 5.179 -26.667 1.00 97.88 205 LEU A CA 1
ATOM 1513 C C . LEU A 1 205 ? 2.576 4.606 -25.846 1.00 97.88 205 LEU A C 1
ATOM 1515 O O . LEU A 1 205 ? 2.514 4.601 -24.621 1.00 97.88 205 LEU A O 1
ATOM 1519 N N . ALA A 1 206 ? 3.626 4.140 -26.525 1.00 97.69 206 ALA A N 1
ATOM 1520 C CA . ALA A 1 206 ? 4.898 3.701 -25.941 1.00 97.69 206 ALA A CA 1
ATOM 1521 C C . ALA A 1 206 ? 6.027 3.993 -26.949 1.00 97.69 206 ALA A C 1
ATOM 1523 O O . ALA A 1 206 ? 6.454 3.111 -27.692 1.00 97.69 206 ALA A O 1
ATOM 1524 N N . GLU A 1 207 ? 6.428 5.262 -27.067 1.00 96.56 207 GLU A N 1
ATOM 1525 C CA . GLU A 1 207 ? 7.329 5.743 -28.129 1.00 96.56 207 GLU A CA 1
ATOM 1526 C C . GLU A 1 207 ? 8.297 6.838 -27.633 1.00 96.56 207 GLU A C 1
ATOM 1528 O O . GLU A 1 207 ? 7.987 7.555 -26.678 1.00 96.56 207 GLU A O 1
ATOM 1533 N N . PRO A 1 208 ? 9.468 7.011 -28.283 1.00 96.94 208 PRO A N 1
ATOM 1534 C CA . PRO A 1 208 ? 10.357 8.146 -28.047 1.00 96.94 208 PRO A CA 1
ATOM 1535 C C . PRO A 1 208 ? 9.831 9.435 -28.702 1.00 96.94 208 PRO A C 1
ATOM 1537 O O . PRO A 1 208 ? 9.782 9.559 -29.928 1.00 96.94 208 PRO A O 1
ATOM 1540 N N . LEU A 1 209 ? 9.526 10.437 -27.882 1.00 95.69 209 LEU A N 1
ATOM 1541 C CA . LEU A 1 209 ? 9.084 11.776 -28.277 1.00 95.69 209 LEU A CA 1
ATOM 1542 C C . LEU A 1 209 ? 10.169 12.827 -28.001 1.00 95.69 209 LEU A C 1
ATOM 1544 O O . LEU A 1 209 ? 11.136 12.585 -27.275 1.00 95.69 209 LEU A O 1
ATOM 1548 N N . PHE A 1 210 ? 10.044 14.010 -28.605 1.00 93.44 210 PHE A N 1
ATOM 1549 C CA . PHE A 1 210 ? 11.050 15.063 -28.480 1.00 93.44 210 PHE A CA 1
ATOM 1550 C C . PHE A 1 210 ? 11.110 15.686 -27.078 1.00 93.44 210 PHE A C 1
ATOM 1552 O O . PHE A 1 210 ? 12.201 15.825 -26.522 1.00 93.44 210 PHE A O 1
ATOM 1559 N N . LEU A 1 211 ? 9.968 16.093 -26.508 1.00 90.69 211 LEU A N 1
ATOM 1560 C CA . LEU A 1 211 ? 9.944 16.732 -25.186 1.00 90.69 211 LEU A CA 1
ATOM 1561 C C . LEU A 1 211 ? 9.910 15.683 -24.081 1.00 90.69 211 LEU A C 1
ATOM 1563 O O . LEU A 1 211 ? 10.733 15.730 -23.169 1.00 90.69 211 LEU A O 1
ATOM 1567 N N . GLU A 1 212 ? 8.988 14.737 -24.203 1.00 95.56 212 GLU A N 1
ATOM 1568 C CA . GLU A 1 212 ? 8.642 13.720 -23.215 1.00 95.56 212 GLU A CA 1
ATOM 1569 C C . GLU A 1 212 ? 9.691 12.598 -23.141 1.00 95.56 212 GLU A C 1
ATOM 1571 O O . GLU A 1 212 ? 9.704 11.828 -22.186 1.00 95.56 212 GLU A O 1
ATOM 1576 N N . GLY A 1 213 ? 10.600 12.500 -24.117 1.00 97.50 213 GLY A N 1
ATOM 1577 C CA . GLY A 1 213 ? 11.545 11.387 -24.199 1.00 97.50 213 GLY A CA 1
ATOM 1578 C C . GLY A 1 213 ? 10.826 10.072 -24.469 1.00 97.50 213 GLY A C 1
ATOM 1579 O O . GLY A 1 213 ? 9.792 10.053 -25.132 1.00 97.50 213 GLY A O 1
ATOM 1580 N N . ASN A 1 214 ? 11.356 8.966 -23.955 1.00 98.25 214 ASN A N 1
ATOM 1581 C CA . ASN A 1 214 ? 10.620 7.707 -23.957 1.00 98.25 214 ASN A CA 1
ATOM 1582 C C . ASN A 1 214 ? 9.375 7.872 -23.085 1.00 98.25 214 ASN A C 1
ATOM 1584 O O . ASN A 1 214 ? 9.481 8.048 -21.868 1.00 98.25 214 ASN A O 1
ATOM 1588 N N . CYS A 1 215 ? 8.212 7.836 -23.728 1.00 98.50 215 CYS A N 1
ATOM 1589 C CA . CYS A 1 215 ? 6.940 8.131 -23.100 1.00 98.50 215 CYS A CA 1
ATOM 1590 C C . CYS A 1 215 ? 6.001 6.934 -23.203 1.00 98.50 215 CYS A C 1
ATOM 1592 O O . CYS A 1 215 ? 5.845 6.360 -24.281 1.00 98.50 215 CYS A O 1
ATOM 1594 N N . VAL A 1 216 ? 5.372 6.581 -22.084 1.00 98.75 216 VAL A N 1
ATOM 1595 C CA . VAL A 1 216 ? 4.229 5.667 -22.034 1.00 98.75 216 VAL A CA 1
ATOM 1596 C C . VAL A 1 216 ? 2.988 6.477 -21.681 1.00 98.75 216 VAL A C 1
ATOM 1598 O O . VAL A 1 216 ? 3.034 7.317 -20.784 1.00 98.75 216 VAL A O 1
ATOM 1601 N N . VAL A 1 217 ? 1.877 6.223 -22.368 1.00 98.56 217 VAL A N 1
ATOM 1602 C CA . VAL A 1 217 ? 0.566 6.799 -22.049 1.00 98.56 217 VAL A CA 1
ATOM 1603 C C . VAL A 1 217 ? -0.431 5.670 -21.875 1.00 98.56 217 VAL A C 1
ATOM 1605 O O . VAL A 1 217 ? -0.572 4.832 -22.768 1.00 98.56 217 VAL A O 1
ATOM 1608 N N . ILE A 1 218 ? -1.120 5.653 -20.736 1.00 98.62 218 ILE A N 1
ATOM 1609 C CA . ILE A 1 218 ? -2.160 4.671 -20.432 1.00 98.62 218 ILE A CA 1
ATOM 1610 C C . ILE A 1 218 ? -3.514 5.364 -20.437 1.00 98.62 218 ILE A C 1
ATOM 1612 O O . ILE A 1 218 ? -3.720 6.361 -19.745 1.00 98.62 218 ILE A O 1
ATOM 1616 N N . ASP A 1 219 ? -4.437 4.791 -21.198 1.00 98.06 219 ASP A N 1
ATOM 1617 C CA . ASP A 1 219 ? -5.856 5.079 -21.120 1.00 98.06 219 ASP A CA 1
ATOM 1618 C C . ASP A 1 219 ? -6.512 4.222 -20.038 1.00 98.06 219 ASP A C 1
ATOM 1620 O O . ASP A 1 219 ? -6.519 2.990 -20.112 1.00 98.06 219 ASP A O 1
ATOM 1624 N N . HIS A 1 220 ? -7.073 4.879 -19.028 1.00 96.06 220 HIS A N 1
ATOM 1625 C CA . HIS A 1 220 ? -7.862 4.232 -17.984 1.00 96.06 220 HIS A CA 1
ATOM 1626 C C . HIS A 1 220 ? -9.361 4.255 -18.301 1.00 96.06 220 HIS A C 1
ATOM 1628 O O . HIS A 1 220 ? -10.160 3.722 -17.534 1.00 96.06 220 HIS A O 1
ATOM 1634 N N . GLY A 1 221 ? -9.753 4.844 -19.425 1.00 93.19 221 GLY A N 1
ATOM 1635 C CA . GLY A 1 221 ? -11.126 5.031 -19.842 1.00 93.19 221 GLY A CA 1
ATOM 1636 C C . GLY A 1 221 ? -11.766 6.296 -19.278 1.00 93.19 221 GLY A C 1
ATOM 1637 O O . GLY A 1 221 ? -11.193 7.008 -18.455 1.00 93.19 221 GLY A O 1
ATOM 1638 N N . MET A 1 222 ? -12.975 6.599 -19.749 1.00 91.62 222 MET A N 1
ATOM 1639 C CA . MET A 1 222 ? -13.753 7.795 -19.395 1.00 91.62 222 MET A CA 1
ATOM 1640 C C . MET A 1 222 ? -12.966 9.118 -19.491 1.00 91.62 222 MET A C 1
ATOM 1642 O O . MET A 1 222 ? -13.217 10.043 -18.722 1.00 91.62 222 MET A O 1
ATOM 1646 N N . GLY A 1 223 ? -12.000 9.202 -20.412 1.00 90.06 223 GLY A N 1
ATOM 1647 C CA . GLY A 1 223 ? -11.163 10.389 -20.604 1.00 90.06 223 GLY A CA 1
ATOM 1648 C C . GLY A 1 223 ? -10.048 10.581 -19.567 1.00 90.06 223 GLY A C 1
ATOM 1649 O O . GLY A 1 223 ? -9.425 11.644 -19.560 1.00 90.06 223 GLY A O 1
ATOM 1650 N N . LEU A 1 224 ? -9.783 9.586 -18.709 1.00 96.06 224 LEU A N 1
ATOM 1651 C CA . LEU A 1 224 ? -8.686 9.594 -17.741 1.00 96.06 224 LEU A CA 1
ATOM 1652 C C . LEU A 1 224 ? -7.428 8.954 -18.332 1.00 96.06 224 LEU A C 1
ATOM 1654 O O . LEU A 1 224 ? -7.392 7.747 -18.569 1.00 96.06 224 LEU A O 1
ATOM 1658 N N . LEU A 1 225 ? -6.373 9.749 -18.497 1.00 97.75 225 LEU A N 1
ATOM 1659 C CA . LEU A 1 225 ? -5.089 9.283 -19.019 1.00 97.75 225 LEU A CA 1
ATOM 1660 C C . LEU A 1 225 ? -3.963 9.557 -18.028 1.00 97.75 225 LEU A C 1
ATOM 1662 O O . LEU A 1 225 ? -3.940 10.606 -17.379 1.00 97.75 225 LEU A O 1
ATOM 1666 N N . THR A 1 226 ? -2.994 8.648 -17.973 1.00 98.38 226 THR A N 1
ATOM 1667 C CA . THR A 1 226 ? -1.725 8.851 -17.269 1.00 98.38 226 THR A CA 1
ATOM 1668 C C . THR A 1 226 ? -0.560 8.833 -18.250 1.00 98.38 226 THR A C 1
ATOM 1670 O O . THR A 1 226 ? -0.535 8.049 -19.196 1.00 98.38 226 THR A O 1
ATOM 1673 N N . PHE A 1 227 ? 0.414 9.709 -18.022 1.00 98.56 227 PHE A N 1
ATOM 1674 C CA . PHE A 1 227 ? 1.619 9.841 -18.832 1.00 98.56 227 PHE A CA 1
ATOM 1675 C C . PHE A 1 227 ? 2.846 9.581 -17.963 1.00 98.56 227 PHE A C 1
ATOM 1677 O O . PHE A 1 227 ? 2.969 10.138 -16.871 1.00 98.56 227 PHE A O 1
ATOM 1684 N N . TYR A 1 228 ? 3.773 8.788 -18.491 1.00 98.50 228 TYR A N 1
ATOM 1685 C CA . TYR A 1 228 ? 5.036 8.412 -17.866 1.00 98.50 228 TYR A CA 1
ATOM 1686 C C . TYR A 1 228 ? 6.155 8.813 -18.813 1.00 98.50 228 TYR A C 1
ATOM 1688 O O . TYR A 1 228 ? 6.267 8.249 -19.901 1.00 98.50 228 TYR A O 1
ATOM 1696 N N . MET A 1 229 ? 6.942 9.815 -18.442 1.00 98.31 229 MET A N 1
ATOM 1697 C CA . MET A 1 229 ? 7.909 10.437 -19.347 1.00 98.31 229 MET A CA 1
ATOM 1698 C C . MET A 1 22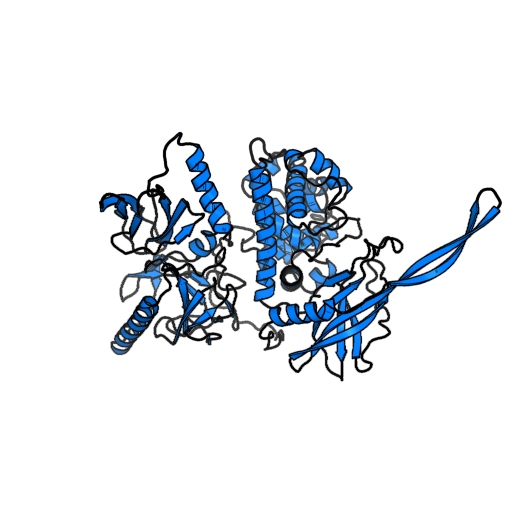9 ? 9.346 10.252 -18.866 1.00 98.31 229 MET A C 1
ATOM 1700 O O . MET A 1 229 ? 9.602 9.982 -17.691 1.00 98.31 229 MET A O 1
ATOM 1704 N N . HIS A 1 230 ? 10.276 10.462 -19.794 1.00 97.75 230 HIS A N 1
ATOM 1705 C CA . HIS A 1 230 ? 11.722 10.452 -19.587 1.00 97.75 230 HIS A CA 1
ATOM 1706 C C . HIS A 1 230 ? 12.304 9.078 -19.247 1.00 97.75 230 HIS A C 1
ATOM 1708 O O . HIS A 1 230 ? 13.380 8.997 -18.666 1.00 97.75 230 HIS A O 1
ATOM 1714 N N . LEU A 1 231 ? 11.639 7.984 -19.629 1.00 97.19 231 LEU A N 1
ATOM 1715 C CA . LEU A 1 231 ? 12.094 6.624 -19.324 1.00 97.19 231 LEU A CA 1
ATOM 1716 C C . LEU A 1 231 ? 13.432 6.303 -20.023 1.00 97.19 231 LEU A C 1
ATOM 1718 O O . LEU A 1 231 ? 13.729 6.804 -21.106 1.00 97.19 231 LEU A O 1
ATOM 1722 N N . ASP A 1 232 ? 14.242 5.420 -19.447 1.00 95.00 232 ASP A N 1
ATOM 1723 C CA . ASP A 1 232 ? 15.432 4.871 -20.116 1.00 95.00 232 ASP A CA 1
ATOM 1724 C C . ASP A 1 232 ? 15.052 3.705 -21.046 1.00 95.00 232 ASP A C 1
ATOM 1726 O O . ASP A 1 232 ? 15.675 3.507 -22.086 1.00 95.00 232 ASP A O 1
ATOM 1730 N N . SER A 1 233 ? 14.008 2.944 -20.702 1.00 87.56 233 SER A N 1
ATOM 1731 C CA . SER A 1 233 ? 13.533 1.792 -21.482 1.00 87.56 233 SER A CA 1
ATOM 1732 C C . SER A 1 233 ? 12.043 1.523 -21.268 1.00 87.56 233 SER A C 1
ATOM 1734 O O . SER A 1 233 ? 11.477 1.933 -20.252 1.00 87.56 233 SER A O 1
ATOM 1736 N N . PHE A 1 234 ? 11.432 0.810 -22.218 1.00 88.94 234 PHE A N 1
ATOM 1737 C CA . PHE A 1 234 ? 10.053 0.326 -22.153 1.00 88.94 234 PHE A CA 1
ATOM 1738 C C . PHE A 1 234 ? 10.018 -1.149 -21.738 1.00 88.94 234 PHE A C 1
ATOM 1740 O O . PHE A 1 234 ? 10.835 -1.942 -22.202 1.00 88.94 234 PHE A O 1
ATOM 1747 N N . ALA A 1 235 ? 9.046 -1.514 -20.905 1.00 81.44 235 ALA A N 1
ATOM 1748 C CA . ALA A 1 235 ? 8.686 -2.899 -20.591 1.00 81.44 235 ALA A CA 1
ATOM 1749 C C . ALA A 1 235 ? 7.324 -3.303 -21.187 1.00 81.44 235 ALA A C 1
ATOM 1751 O O . ALA A 1 235 ? 6.898 -4.437 -21.004 1.00 81.44 235 ALA A O 1
ATOM 1752 N N . VAL A 1 236 ? 6.661 -2.374 -21.886 1.00 90.75 236 VAL A N 1
ATOM 1753 C CA . VAL A 1 236 ? 5.326 -2.533 -22.476 1.00 90.75 236 VAL A CA 1
ATOM 1754 C C . VAL A 1 236 ? 5.290 -1.996 -23.902 1.00 90.75 236 VAL A C 1
ATOM 1756 O O . VAL A 1 236 ? 6.163 -1.223 -24.310 1.00 90.75 236 VAL A O 1
ATOM 1759 N N . THR A 1 237 ? 4.258 -2.371 -24.653 1.00 91.81 237 THR A N 1
ATOM 1760 C CA . THR A 1 237 ? 4.044 -1.919 -26.037 1.00 91.81 237 THR A CA 1
ATOM 1761 C C . THR A 1 237 ? 2.665 -1.290 -26.243 1.00 91.81 237 THR A C 1
ATOM 1763 O O . THR A 1 237 ? 1.740 -1.493 -25.461 1.00 91.81 237 THR A O 1
ATOM 1766 N N . LYS A 1 238 ? 2.508 -0.487 -27.304 1.00 95.50 238 LYS A N 1
ATOM 1767 C CA . LYS A 1 238 ? 1.208 0.094 -27.670 1.00 95.50 238 LYS A CA 1
ATOM 1768 C C . LYS A 1 238 ? 0.176 -1.011 -27.941 1.00 95.50 238 LYS A C 1
ATOM 1770 O O . LYS A 1 238 ? 0.454 -1.944 -28.685 1.00 95.50 238 LYS A O 1
ATOM 1775 N N . GLY A 1 239 ? -1.027 -0.844 -27.398 1.00 93.38 239 GLY A N 1
ATOM 1776 C CA . GLY A 1 239 ? -2.142 -1.789 -27.476 1.00 93.38 239 GLY A CA 1
ATOM 1777 C C . GLY A 1 239 ? -2.191 -2.786 -26.316 1.00 93.38 239 GLY A C 1
ATOM 1778 O O . GLY A 1 239 ? -3.186 -3.488 -26.168 1.00 93.38 239 GLY A O 1
ATOM 1779 N N . GLU A 1 240 ? -1.153 -2.841 -25.482 1.00 91.69 240 GLU A N 1
ATOM 1780 C CA . GLU A 1 240 ? -1.088 -3.750 -24.342 1.00 91.69 240 GLU A CA 1
ATOM 1781 C C . GLU A 1 240 ? -2.048 -3.319 -23.226 1.00 91.69 240 GLU A C 1
ATOM 1783 O O . GLU A 1 240 ? -2.054 -2.161 -22.798 1.00 91.69 240 GLU A O 1
ATOM 1788 N N . SER A 1 241 ? -2.857 -4.255 -22.729 1.00 88.06 241 SER A N 1
ATOM 1789 C CA . SER A 1 241 ? -3.596 -4.068 -21.481 1.00 88.06 241 SER A CA 1
ATOM 1790 C C . SER A 1 241 ? -2.656 -4.286 -20.304 1.00 88.06 241 SER A C 1
ATOM 1792 O O . SER A 1 241 ? -2.009 -5.325 -20.212 1.00 88.06 241 SER A O 1
ATOM 1794 N N . VAL A 1 242 ? -2.612 -3.323 -19.390 1.00 82.38 242 VAL A N 1
ATOM 1795 C CA . VAL A 1 242 ? -1.732 -3.353 -18.222 1.00 82.38 242 VAL A CA 1
ATOM 1796 C C . VAL A 1 242 ? -2.545 -3.348 -16.941 1.00 82.38 242 VAL A C 1
ATOM 1798 O O . VAL A 1 242 ? -3.564 -2.662 -16.836 1.00 82.38 242 VAL A O 1
ATOM 1801 N N . ALA A 1 243 ? -2.093 -4.109 -15.949 1.00 75.50 243 ALA A N 1
ATOM 1802 C CA . ALA A 1 243 ? -2.680 -4.098 -14.615 1.00 75.50 243 ALA A CA 1
ATOM 1803 C C . ALA A 1 243 ? -2.092 -2.965 -13.758 1.00 75.50 243 ALA A C 1
ATOM 1805 O O . ALA A 1 243 ? -0.932 -2.583 -13.925 1.00 75.50 243 ALA A O 1
ATOM 1806 N N . LYS A 1 244 ? -2.864 -2.456 -12.787 1.00 79.56 244 LYS A N 1
ATOM 1807 C CA . LYS A 1 244 ? -2.337 -1.581 -11.724 1.00 79.56 244 LYS A CA 1
ATOM 1808 C C . LYS A 1 244 ? -1.079 -2.204 -11.097 1.00 79.56 244 LYS A C 1
ATOM 1810 O O . LYS A 1 244 ? -1.104 -3.369 -10.710 1.00 79.56 244 LYS A O 1
ATOM 1815 N N . GLY A 1 245 ? 0.006 -1.434 -11.006 1.00 71.75 245 GLY A N 1
ATOM 1816 C CA . GLY A 1 245 ? 1.295 -1.878 -10.465 1.00 71.75 245 GLY A CA 1
ATOM 1817 C C . GLY A 1 245 ? 2.211 -2.615 -11.448 1.00 71.75 245 GLY A C 1
ATOM 1818 O O . GLY A 1 245 ? 3.350 -2.915 -11.092 1.00 71.75 245 GLY A O 1
ATOM 1819 N N . GLN A 1 246 ? 1.766 -2.892 -12.679 1.00 75.12 246 GLN A N 1
ATOM 1820 C CA . GLN A 1 246 ? 2.610 -3.518 -13.699 1.00 75.12 246 GLN A CA 1
ATOM 1821 C C . GLN A 1 246 ? 3.784 -2.606 -14.078 1.00 75.12 246 GLN A C 1
ATOM 1823 O O . GLN A 1 246 ? 3.626 -1.393 -14.207 1.00 75.12 246 GLN A O 1
ATOM 1828 N N . VAL A 1 247 ? 4.969 -3.189 -14.274 1.00 80.19 247 VAL A N 1
ATOM 1829 C CA . VAL A 1 247 ? 6.164 -2.448 -14.702 1.00 80.19 247 VAL A CA 1
ATOM 1830 C C . VAL A 1 247 ? 5.991 -1.975 -16.146 1.00 80.19 247 VAL A C 1
ATOM 1832 O O . VAL A 1 247 ? 5.773 -2.782 -17.041 1.00 80.19 247 VAL A O 1
ATOM 1835 N N . LEU A 1 248 ? 6.138 -0.670 -16.366 1.00 81.25 248 LEU A N 1
ATOM 1836 C CA . LEU A 1 248 ? 6.061 -0.012 -17.675 1.00 81.25 248 LEU A CA 1
ATOM 1837 C C . LEU A 1 248 ? 7.433 0.234 -18.297 1.00 81.25 248 LEU A C 1
ATOM 1839 O O . LEU A 1 248 ? 7.553 0.411 -19.508 1.00 81.25 248 LEU A O 1
ATOM 1843 N N . GLY A 1 249 ? 8.471 0.273 -17.466 1.00 87.62 249 GLY A N 1
ATOM 1844 C CA . GLY A 1 249 ? 9.822 0.596 -17.888 1.00 87.62 249 GLY A CA 1
ATOM 1845 C C . GLY A 1 249 ? 10.704 1.018 -16.724 1.00 87.62 249 GLY A C 1
ATOM 1846 O O . GLY A 1 249 ? 10.411 0.744 -15.556 1.00 87.62 249 GLY A O 1
ATOM 1847 N N . VAL A 1 250 ? 11.794 1.702 -17.054 1.00 87.12 250 VAL A N 1
ATOM 1848 C CA . VAL A 1 250 ? 12.804 2.153 -16.090 1.00 87.12 250 VAL A CA 1
ATOM 1849 C C . VAL A 1 250 ? 12.941 3.668 -16.155 1.00 87.12 250 VAL A C 1
ATOM 1851 O O . VAL A 1 250 ? 12.980 4.237 -17.244 1.00 87.12 250 VAL A O 1
ATOM 1854 N N . MET A 1 251 ? 13.022 4.317 -14.994 1.00 91.19 251 MET A N 1
ATOM 1855 C CA . MET A 1 251 ? 13.237 5.756 -14.860 1.00 91.19 251 MET A CA 1
ATOM 1856 C C . MET A 1 251 ? 14.527 6.174 -15.560 1.00 91.19 251 MET A C 1
ATOM 1858 O O . MET A 1 251 ? 15.562 5.527 -15.390 1.00 91.19 251 MET A O 1
ATOM 1862 N N . GLY A 1 252 ? 14.477 7.284 -16.288 1.00 93.38 252 GLY A N 1
ATOM 1863 C CA . GLY A 1 252 ? 15.597 7.737 -17.090 1.00 93.38 252 GLY A CA 1
ATOM 1864 C C . GLY A 1 252 ? 15.763 9.243 -17.138 1.00 93.38 252 GLY A C 1
ATOM 1865 O O . GLY A 1 252 ? 15.291 9.976 -16.268 1.00 93.38 252 GLY A O 1
ATOM 1866 N N . ALA A 1 253 ? 16.483 9.685 -18.164 1.00 95.06 253 ALA A N 1
ATOM 1867 C CA . ALA A 1 253 ? 16.714 11.095 -18.469 1.00 95.06 253 ALA A CA 1
ATOM 1868 C C . ALA A 1 253 ? 16.594 11.381 -19.979 1.00 95.06 253 ALA A C 1
ATOM 1870 O O . ALA A 1 253 ? 17.344 12.188 -20.530 1.00 95.06 253 ALA A O 1
ATOM 1871 N N . THR A 1 254 ? 15.688 10.687 -20.673 1.00 95.88 254 THR A N 1
ATOM 1872 C CA . THR A 1 254 ? 15.489 10.869 -22.119 1.00 95.88 254 THR A CA 1
ATOM 1873 C C . THR A 1 254 ? 14.577 12.060 -22.433 1.00 95.88 254 THR A C 1
ATOM 1875 O O . THR A 1 254 ? 13.735 12.467 -21.632 1.00 95.88 254 THR A O 1
ATOM 1878 N N . GLY A 1 255 ? 14.720 12.624 -23.634 1.00 92.38 255 GLY A N 1
ATOM 1879 C CA . GLY A 1 255 ? 13.957 13.801 -24.055 1.00 92.38 255 GLY A CA 1
ATOM 1880 C C . GLY A 1 255 ? 14.534 15.096 -23.497 1.00 92.38 255 GLY A C 1
ATOM 1881 O O . GLY A 1 255 ? 15.751 15.258 -23.385 1.00 92.38 255 GLY A O 1
ATOM 1882 N N . ARG A 1 256 ? 13.664 16.057 -23.177 1.00 87.56 256 ARG A N 1
ATOM 1883 C CA . ARG A 1 256 ? 14.081 17.418 -22.829 1.00 87.56 256 ARG A CA 1
ATOM 1884 C C . ARG A 1 256 ? 14.105 17.665 -21.319 1.00 87.56 256 ARG A C 1
ATOM 1886 O O . ARG A 1 256 ? 13.307 18.450 -20.792 1.00 87.56 256 ARG A O 1
ATOM 1893 N N . VAL A 1 257 ? 15.082 17.054 -20.654 1.00 86.56 257 VAL A N 1
ATOM 1894 C CA . VAL A 1 257 ? 15.281 17.110 -19.195 1.00 86.56 257 VAL A CA 1
ATOM 1895 C C . VAL A 1 257 ? 16.692 17.524 -18.788 1.00 86.56 257 VAL A C 1
ATOM 1897 O O . VAL A 1 257 ? 17.608 17.533 -19.603 1.00 86.56 257 VAL A O 1
ATOM 1900 N N . THR A 1 258 ? 16.862 17.892 -17.518 1.00 80.94 258 THR A N 1
ATOM 1901 C CA . THR A 1 258 ? 18.152 18.283 -16.919 1.00 80.94 258 THR A CA 1
ATOM 1902 C C . THR A 1 258 ? 18.763 17.204 -16.026 1.00 80.94 258 THR A C 1
ATOM 1904 O O . THR A 1 258 ? 19.918 17.327 -15.637 1.00 80.94 258 THR A O 1
ATOM 1907 N N . GLY A 1 259 ? 18.010 16.158 -15.689 1.00 85.62 259 GLY A N 1
ATOM 1908 C CA . GLY A 1 259 ? 18.453 15.086 -14.802 1.00 85.62 259 GLY A CA 1
ATOM 1909 C C . GLY A 1 259 ? 17.447 13.942 -14.761 1.00 85.62 259 GLY A C 1
ATOM 1910 O O . GLY A 1 259 ? 16.342 14.069 -15.293 1.00 85.62 259 GLY A O 1
ATOM 1911 N N . ARG A 1 260 ? 17.840 12.828 -14.139 1.00 91.88 260 ARG A N 1
ATOM 1912 C CA . ARG A 1 260 ? 17.000 11.633 -14.013 1.00 91.88 260 ARG A CA 1
ATOM 1913 C C . ARG A 1 260 ? 15.801 11.907 -13.111 1.00 91.88 260 ARG A C 1
ATOM 1915 O O . ARG A 1 260 ? 15.986 12.289 -11.962 1.00 91.88 260 ARG A O 1
ATOM 1922 N N . HIS A 1 261 ? 14.606 11.677 -13.632 1.00 94.50 261 HIS A N 1
ATOM 1923 C CA . HIS A 1 261 ? 13.356 11.682 -12.877 1.00 94.50 261 HIS A CA 1
ATOM 1924 C C . HIS A 1 261 ? 12.262 11.014 -13.712 1.00 94.50 261 HIS A C 1
ATOM 1926 O O . HIS A 1 261 ? 12.384 10.888 -14.930 1.00 94.50 261 HIS A O 1
ATOM 1932 N N . LEU A 1 262 ? 11.176 10.611 -13.061 1.00 97.25 262 LEU A N 1
ATOM 1933 C CA . LEU A 1 262 ? 9.915 10.340 -13.738 1.00 97.25 262 LEU A CA 1
ATOM 1934 C C . LEU A 1 262 ? 9.093 11.621 -13.732 1.00 97.25 262 LEU A C 1
ATOM 1936 O O . LEU A 1 262 ? 8.702 12.067 -12.659 1.00 97.25 262 LEU A O 1
ATOM 1940 N N . HIS A 1 263 ? 8.748 12.146 -14.902 1.00 97.94 263 HIS A N 1
ATOM 1941 C CA . HIS A 1 263 ? 7.657 13.111 -14.990 1.00 97.94 263 HIS A CA 1
ATOM 1942 C C . HIS A 1 263 ? 6.339 12.349 -15.181 1.00 97.94 263 HIS A C 1
ATOM 1944 O O . HIS A 1 263 ? 6.139 11.675 -16.197 1.00 97.94 263 HIS A O 1
ATOM 1950 N N . PHE A 1 264 ? 5.462 12.425 -14.179 1.00 98.12 264 PHE A N 1
ATOM 1951 C CA . PHE A 1 264 ? 4.158 11.769 -14.154 1.00 98.12 264 PHE A CA 1
ATOM 1952 C C . PHE A 1 264 ? 3.046 12.803 -14.320 1.00 98.12 264 PHE A C 1
ATOM 1954 O O . PHE A 1 264 ? 2.888 13.687 -13.481 1.00 98.12 264 PHE A O 1
ATOM 1961 N N . SER A 1 265 ? 2.265 12.692 -15.391 1.00 97.81 265 SER A N 1
ATOM 1962 C CA . SER A 1 265 ? 1.149 13.603 -15.674 1.00 97.81 265 SER A CA 1
ATOM 1963 C C . SER A 1 265 ? -0.177 12.854 -15.708 1.00 97.81 265 SER A C 1
ATOM 1965 O O . SER A 1 265 ? -0.234 11.692 -16.109 1.00 97.81 265 SER A O 1
ATOM 1967 N N . VAL A 1 266 ? -1.252 13.542 -15.327 1.00 97.81 266 VAL A N 1
ATOM 1968 C CA . VAL A 1 266 ? -2.620 13.025 -15.413 1.00 97.81 266 VAL A CA 1
ATOM 1969 C C . VAL A 1 266 ? -3.481 14.018 -16.173 1.00 97.81 266 VAL A C 1
ATOM 1971 O O . VAL A 1 266 ? -3.425 15.226 -15.926 1.00 97.81 266 VAL A O 1
ATOM 1974 N N . THR A 1 267 ? -4.296 13.510 -17.094 1.00 96.56 267 THR A N 1
ATOM 1975 C CA . THR A 1 267 ? -5.288 14.325 -17.794 1.00 96.56 267 THR A CA 1
ATOM 1976 C C . THR A 1 267 ? -6.681 13.744 -17.638 1.00 96.56 267 THR A C 1
ATOM 1978 O O . THR A 1 267 ? -6.858 12.536 -17.775 1.00 96.56 267 THR A O 1
ATOM 1981 N N . MET A 1 268 ? -7.664 14.612 -17.415 1.00 94.75 268 MET A N 1
ATOM 1982 C CA . MET A 1 268 ? -9.086 14.274 -17.385 1.00 94.75 268 MET A CA 1
ATOM 1983 C C . MET A 1 268 ? -9.802 15.066 -18.478 1.00 94.75 268 MET A C 1
ATOM 1985 O O . MET A 1 268 ? -9.860 16.292 -18.406 1.00 94.75 268 MET A O 1
ATOM 1989 N N . ASN A 1 269 ? -10.315 14.382 -19.502 1.00 91.06 269 ASN A N 1
ATOM 1990 C CA . ASN A 1 269 ? -10.951 14.994 -20.678 1.00 91.06 269 ASN A CA 1
ATOM 1991 C C . ASN A 1 269 ? -10.080 16.091 -21.324 1.00 91.06 269 ASN A C 1
ATOM 1993 O O . ASN A 1 269 ? -10.563 17.158 -21.697 1.00 91.06 269 ASN A O 1
ATOM 1997 N N . GLY A 1 270 ? -8.767 15.852 -21.397 1.00 89.50 270 GLY A N 1
ATOM 1998 C CA . GLY A 1 270 ? -7.784 16.796 -21.941 1.00 89.50 270 GLY A CA 1
ATOM 1999 C C . GLY A 1 270 ? -7.320 17.897 -20.979 1.00 89.50 270 GLY A C 1
ATOM 2000 O O . GLY A 1 270 ? -6.317 18.549 -21.262 1.00 89.50 270 GLY A O 1
ATOM 2001 N N . ALA A 1 271 ? -7.972 18.082 -19.826 1.00 94.31 271 ALA A N 1
ATOM 2002 C CA . ALA A 1 271 ? -7.514 19.008 -18.794 1.00 94.31 271 ALA A CA 1
ATOM 2003 C C . ALA A 1 271 ? -6.352 18.404 -17.997 1.00 94.31 271 ALA A C 1
ATOM 2005 O O . ALA A 1 271 ? -6.455 17.275 -17.513 1.00 94.31 271 ALA A O 1
ATOM 2006 N N . ARG A 1 272 ? -5.259 19.157 -17.824 1.00 96.00 272 ARG A N 1
ATOM 2007 C CA . ARG A 1 272 ? -4.106 18.747 -17.005 1.00 96.00 272 ARG A CA 1
ATOM 2008 C C . ARG A 1 272 ? -4.436 18.962 -15.535 1.00 96.00 272 ARG A C 1
ATOM 2010 O O . ARG A 1 272 ? -4.593 20.108 -15.105 1.00 96.00 272 ARG A O 1
ATOM 2017 N N . VAL A 1 273 ? -4.540 17.865 -14.794 1.00 94.94 273 VAL A N 1
ATOM 2018 C CA . VAL A 1 273 ? -4.954 17.846 -13.386 1.00 94.94 273 VAL A CA 1
ATOM 2019 C C . VAL A 1 273 ? -3.809 17.387 -12.494 1.00 94.94 273 VAL A C 1
ATOM 2021 O O . VAL A 1 273 ? -2.874 16.738 -12.955 1.00 94.94 273 VAL A O 1
ATOM 2024 N N . ASP A 1 274 ? -3.886 17.739 -11.216 1.00 92.88 274 ASP A N 1
ATOM 2025 C CA . ASP A 1 274 ? -2.879 17.416 -10.214 1.00 92.88 274 ASP A CA 1
ATOM 2026 C C . ASP A 1 274 ? -2.818 15.890 -9.994 1.00 92.88 274 ASP A C 1
ATOM 2028 O O . ASP A 1 274 ? -3.767 15.307 -9.450 1.00 92.88 274 ASP A O 1
ATOM 2032 N N . PRO A 1 275 ? -1.715 15.218 -10.381 1.00 93.00 275 PRO A N 1
ATOM 2033 C CA . PRO A 1 275 ? -1.593 13.770 -10.250 1.00 93.00 275 PRO A CA 1
ATOM 2034 C C . PRO A 1 275 ? -1.726 13.280 -8.809 1.00 93.00 275 PRO A C 1
ATOM 2036 O O . PRO A 1 275 ? -2.301 12.217 -8.568 1.00 93.00 275 PRO A O 1
ATOM 2039 N N . LEU A 1 276 ? -1.236 14.064 -7.843 1.00 85.06 276 LEU A N 1
ATOM 2040 C CA . LEU A 1 276 ? -1.291 13.710 -6.426 1.00 85.06 276 LEU A CA 1
ATOM 2041 C C . LEU A 1 276 ? -2.725 13.787 -5.900 1.00 85.06 276 LEU A C 1
ATOM 2043 O O . LEU A 1 276 ? -3.115 13.003 -5.032 1.00 85.06 276 LEU A O 1
ATOM 2047 N N . ARG A 1 277 ? -3.552 14.671 -6.477 1.00 78.94 277 ARG A N 1
ATOM 2048 C CA . ARG A 1 277 ? -4.991 14.669 -6.208 1.00 78.94 277 ARG A CA 1
ATOM 2049 C C . ARG A 1 277 ? -5.669 13.448 -6.791 1.00 78.94 277 ARG A C 1
ATOM 2051 O O . ARG A 1 277 ? -6.562 12.953 -6.135 1.00 78.94 277 ARG A O 1
ATOM 2058 N N . VAL A 1 278 ? -5.252 12.906 -7.931 1.00 80.00 278 VAL A N 1
ATOM 2059 C CA . VAL A 1 278 ? -5.873 11.689 -8.494 1.00 80.00 278 VAL A CA 1
ATOM 2060 C C . VAL A 1 278 ? -5.468 10.427 -7.727 1.00 80.00 278 VAL A C 1
ATOM 2062 O O . VAL A 1 278 ? -6.323 9.592 -7.428 1.00 80.00 278 VAL A O 1
ATOM 2065 N N . ILE A 1 279 ? -4.201 10.333 -7.318 1.00 75.44 279 ILE A N 1
ATOM 2066 C CA . ILE A 1 279 ? -3.705 9.282 -6.413 1.00 75.44 279 ILE A CA 1
ATOM 2067 C C . ILE A 1 279 ? -4.443 9.338 -5.053 1.00 75.44 279 ILE A C 1
ATOM 2069 O O . ILE A 1 279 ? -4.689 8.304 -4.439 1.00 75.44 279 ILE A O 1
ATOM 2073 N N . GLY A 1 280 ? -4.897 10.524 -4.615 1.00 53.16 280 GLY A N 1
ATOM 2074 C CA . GLY A 1 280 ? -5.678 10.711 -3.383 1.00 53.16 280 GLY A CA 1
ATOM 2075 C C . GLY A 1 280 ? -7.218 10.699 -3.509 1.00 53.16 280 GLY A C 1
ATOM 2076 O O . GLY A 1 280 ? -7.893 10.299 -2.560 1.00 53.16 280 GLY A O 1
ATOM 2077 N N . ALA A 1 281 ? -7.798 11.120 -4.640 1.00 41.50 281 ALA A N 1
ATOM 2078 C CA . ALA A 1 281 ? -9.229 11.442 -4.808 1.00 41.50 281 ALA A CA 1
ATOM 2079 C C . ALA A 1 281 ? -10.134 10.218 -4.997 1.00 41.50 281 ALA A C 1
ATOM 2081 O O . ALA A 1 281 ? -11.350 10.335 -4.863 1.00 41.50 281 ALA A O 1
ATOM 2082 N N . PHE A 1 282 ? -9.555 9.041 -5.246 1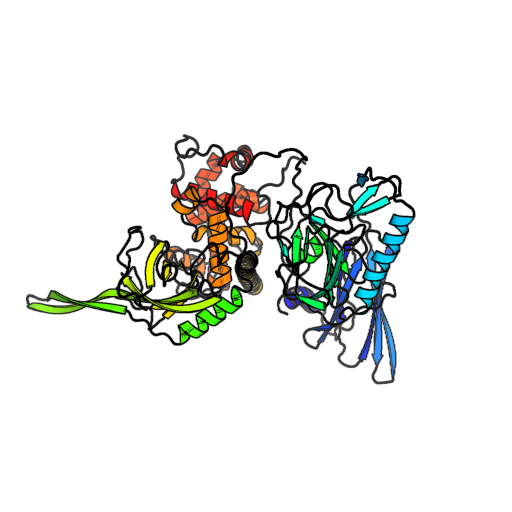.00 40.06 282 PHE A N 1
ATOM 2083 C CA . PHE A 1 282 ? -10.280 7.765 -5.261 1.00 40.06 282 PHE A CA 1
ATOM 2084 C C . PHE A 1 282 ? -10.082 6.922 -3.987 1.00 40.06 282 PHE A C 1
ATOM 2086 O O . PHE A 1 282 ? -10.676 5.851 -3.885 1.00 40.06 282 PHE A O 1
ATOM 2093 N N . GLY A 1 283 ? -9.334 7.443 -3.001 1.00 25.09 283 GLY A N 1
ATOM 2094 C CA . GLY A 1 283 ? -9.148 6.864 -1.668 1.00 25.09 283 GLY A CA 1
ATOM 2095 C C . GLY A 1 283 ? -7.692 6.510 -1.341 1.00 25.09 283 GLY A C 1
ATOM 2096 O O . GLY A 1 283 ? -7.234 5.434 -1.697 1.00 25.09 283 GLY A O 1
ATOM 2097 N N . ILE A 1 284 ? -7.025 7.397 -0.588 1.00 30.14 284 ILE A N 1
ATOM 2098 C CA . ILE A 1 284 ? -5.835 7.177 0.268 1.00 30.14 284 ILE A CA 1
ATOM 2099 C C . ILE A 1 284 ? -4.564 6.687 -0.456 1.00 30.14 284 ILE A C 1
ATOM 2101 O O . ILE A 1 284 ? -4.224 5.513 -0.425 1.00 30.14 284 ILE A O 1
ATOM 2105 N N . GLY A 1 285 ? -3.802 7.631 -1.007 1.00 26.00 285 GLY A N 1
ATOM 2106 C CA . GLY A 1 285 ? -2.350 7.511 -1.170 1.00 26.00 285 GLY A CA 1
ATOM 2107 C C . GLY A 1 285 ? -1.656 8.606 -0.346 1.00 26.00 285 GLY A C 1
ATOM 2108 O O . GLY A 1 285 ? -2.288 9.636 -0.078 1.00 26.00 285 GLY A O 1
ATOM 2109 N N . PRO A 1 286 ? -0.401 8.409 0.103 1.00 29.17 286 PRO A N 1
ATOM 2110 C CA . PRO A 1 286 ? 0.287 9.352 0.985 1.00 29.17 286 PRO A CA 1
ATOM 2111 C C . PRO A 1 286 ? 0.349 10.752 0.367 1.00 29.17 286 PRO A C 1
ATOM 2113 O O . PRO A 1 286 ? 0.604 10.883 -0.825 1.00 29.17 286 PRO A O 1
ATOM 2116 N N . ARG A 1 287 ? 0.120 11.806 1.155 1.00 27.81 287 ARG A N 1
ATOM 2117 C CA . ARG A 1 287 ? 0.471 13.176 0.757 1.00 27.81 287 ARG A CA 1
ATOM 2118 C C . ARG A 1 287 ? 1.974 13.320 0.986 1.00 27.81 287 ARG A C 1
ATOM 2120 O O . ARG A 1 287 ? 2.383 13.424 2.132 1.00 27.81 287 ARG A O 1
ATOM 2127 N N . GLY A 1 288 ? 2.774 13.254 -0.076 1.00 28.56 288 GLY A N 1
ATOM 2128 C CA . GLY A 1 288 ? 4.212 13.493 0.030 1.00 28.56 288 GLY A CA 1
ATOM 2129 C C . GLY A 1 288 ? 4.490 14.970 0.301 1.00 28.56 288 GLY A C 1
ATOM 2130 O O . GLY A 1 288 ? 3.970 15.832 -0.411 1.00 28.56 288 GLY A O 1
ATOM 2131 N N . GLU A 1 289 ? 5.288 15.245 1.325 1.00 28.97 289 GLU A N 1
ATOM 2132 C CA . GLU A 1 289 ? 5.874 16.560 1.578 1.00 28.97 289 GLU A CA 1
ATOM 2133 C C . GLU A 1 289 ? 7.136 16.780 0.741 1.00 28.97 289 GLU A C 1
ATOM 2135 O O . GLU A 1 289 ? 7.797 15.841 0.293 1.00 28.97 289 GLU A O 1
ATOM 2140 N N . VAL A 1 290 ? 7.400 18.059 0.483 1.00 30.25 290 VAL A N 1
ATOM 2141 C CA . VAL A 1 290 ? 8.508 18.588 -0.310 1.00 30.25 290 VAL A CA 1
ATOM 2142 C C . VAL A 1 290 ? 9.753 18.618 0.576 1.00 30.25 290 VAL A C 1
ATOM 2144 O O . VAL A 1 290 ? 9.809 19.423 1.497 1.00 30.25 290 VAL A O 1
ATOM 2147 N N . GLU A 1 291 ? 10.754 17.784 0.290 1.00 28.45 291 GLU A N 1
ATOM 2148 C CA . GLU A 1 291 ? 12.092 17.921 0.882 1.00 28.45 291 GLU A CA 1
ATOM 2149 C C . GLU A 1 291 ? 13.139 18.284 -0.177 1.00 28.45 291 GLU A C 1
ATOM 2151 O O . GLU A 1 291 ? 13.126 17.825 -1.323 1.00 28.45 291 GLU A O 1
ATOM 2156 N N . ASP A 1 292 ? 14.033 19.177 0.236 1.00 29.34 292 ASP A N 1
ATOM 2157 C CA . ASP A 1 292 ? 14.954 19.950 -0.581 1.00 29.34 292 ASP A CA 1
ATOM 2158 C C . ASP A 1 292 ? 16.299 19.212 -0.734 1.00 29.34 292 ASP A C 1
ATOM 2160 O O . ASP A 1 292 ? 17.006 19.004 0.249 1.00 29.34 292 ASP A O 1
ATOM 2164 N N . ILE A 1 293 ? 16.681 18.808 -1.954 1.00 29.45 293 ILE A N 1
ATOM 2165 C CA . ILE A 1 293 ? 17.999 18.201 -2.218 1.00 29.45 293 ILE A CA 1
ATOM 2166 C C . ILE A 1 293 ? 18.679 18.930 -3.379 1.00 29.45 293 ILE A C 1
ATOM 2168 O O . ILE A 1 293 ? 18.152 19.013 -4.492 1.00 29.45 293 ILE A O 1
ATOM 2172 N N . SER A 1 294 ? 19.874 19.459 -3.107 1.00 26.25 294 SER A N 1
ATOM 2173 C CA . SER A 1 294 ? 20.735 20.111 -4.097 1.00 26.25 294 SER A CA 1
ATOM 2174 C C . SER A 1 294 ? 21.516 19.086 -4.934 1.00 26.25 294 SER A C 1
ATOM 2176 O O . SER A 1 294 ? 21.859 18.012 -4.442 1.00 26.25 294 SER A O 1
ATOM 2178 N N . PRO A 1 295 ? 21.824 19.391 -6.208 1.00 27.70 295 PRO A N 1
ATOM 2179 C CA . PRO A 1 295 ? 22.469 18.452 -7.113 1.00 27.70 295 PRO A CA 1
ATOM 2180 C C . PRO A 1 295 ? 23.981 18.439 -6.879 1.00 27.70 295 PRO A C 1
ATOM 2182 O O . PRO A 1 295 ? 24.708 19.254 -7.444 1.00 27.70 295 PRO A O 1
ATOM 2185 N N . GLY A 1 296 ? 24.461 17.499 -6.074 1.00 31.27 296 GLY A N 1
ATOM 2186 C CA . GLY A 1 296 ? 25.892 17.253 -5.986 1.00 31.27 296 GLY A CA 1
ATOM 2187 C C . GLY A 1 296 ? 26.277 16.422 -4.788 1.00 31.27 296 GLY A C 1
ATOM 2188 O O . GLY A 1 296 ? 26.820 16.990 -3.866 1.00 31.27 296 GLY A O 1
ATOM 2189 N N . ASP A 1 297 ? 26.023 15.116 -4.840 1.00 26.53 297 ASP A N 1
ATOM 2190 C CA . ASP A 1 297 ? 26.770 14.122 -4.066 1.00 26.53 297 ASP A CA 1
ATOM 2191 C C . ASP A 1 297 ? 26.737 12.799 -4.840 1.00 26.53 297 ASP A C 1
ATOM 2193 O O . ASP A 1 297 ? 25.837 11.967 -4.727 1.00 26.53 297 ASP A O 1
ATOM 2197 N N . THR A 1 298 ? 27.709 12.650 -5.737 1.00 32.47 298 THR A N 1
ATOM 2198 C CA . THR A 1 298 ? 28.113 11.354 -6.277 1.00 32.47 298 THR A CA 1
ATOM 2199 C C . THR A 1 298 ? 29.234 10.830 -5.400 1.00 32.47 298 THR A C 1
ATOM 2201 O O . THR A 1 298 ? 30.372 11.247 -5.591 1.00 32.47 298 THR A O 1
ATOM 2204 N N . GLU A 1 299 ? 28.946 9.893 -4.502 1.00 26.95 299 GLU A N 1
ATOM 2205 C CA . GLU A 1 299 ? 29.984 9.029 -3.947 1.00 26.95 299 GLU A CA 1
ATOM 2206 C C . GLU A 1 299 ? 29.507 7.584 -3.784 1.00 26.95 299 GLU A C 1
ATOM 2208 O O . GLU A 1 299 ? 28.332 7.265 -3.614 1.00 26.95 299 GLU A O 1
ATOM 2213 N N . THR A 1 300 ? 30.483 6.714 -3.981 1.00 28.91 300 THR A N 1
ATOM 2214 C CA . THR A 1 300 ? 30.459 5.270 -4.183 1.00 28.91 300 THR A CA 1
ATOM 2215 C C . THR A 1 300 ? 29.674 4.492 -3.126 1.00 28.91 300 THR A C 1
ATOM 2217 O O . THR A 1 300 ? 30.160 4.289 -2.017 1.00 28.91 300 THR A O 1
ATOM 2220 N N . ALA A 1 301 ? 28.515 3.950 -3.508 1.00 24.78 301 ALA A N 1
ATOM 2221 C CA . ALA A 1 301 ? 27.886 2.841 -2.798 1.00 24.78 301 ALA A CA 1
ATOM 2222 C C . ALA A 1 301 ? 28.218 1.528 -3.517 1.00 24.78 301 ALA A C 1
ATOM 2224 O O . ALA A 1 301 ? 27.982 1.367 -4.718 1.00 24.78 301 ALA A O 1
ATOM 2225 N N . GLU A 1 302 ? 28.816 0.611 -2.764 1.00 24.34 302 GLU A N 1
ATOM 2226 C CA . GLU A 1 302 ? 29.187 -0.724 -3.201 1.00 24.34 302 GLU A CA 1
ATOM 2227 C C . GLU A 1 302 ? 28.011 -1.484 -3.821 1.00 24.34 302 GLU A C 1
ATOM 2229 O O . GLU A 1 302 ? 26.842 -1.349 -3.457 1.00 24.34 302 GLU A O 1
ATOM 2234 N N . ARG A 1 303 ? 28.376 -2.317 -4.790 1.00 25.95 303 ARG A N 1
ATOM 2235 C CA . ARG A 1 303 ? 27.522 -3.141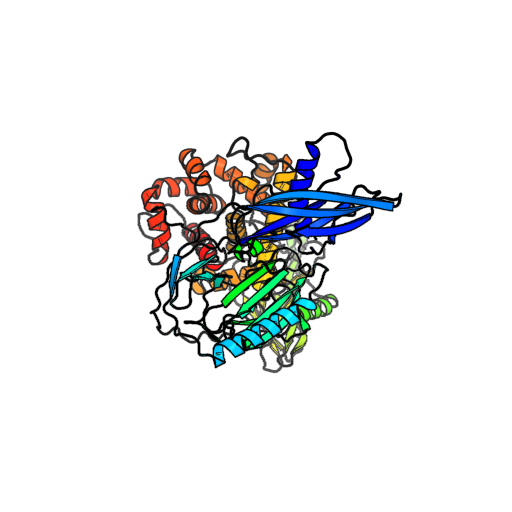 -5.636 1.00 25.95 303 ARG A CA 1
ATOM 2236 C C . ARG A 1 303 ? 26.705 -4.135 -4.792 1.00 25.95 303 ARG A C 1
ATOM 2238 O O . ARG A 1 303 ? 27.099 -5.288 -4.636 1.00 25.95 303 ARG A O 1
ATOM 2245 N N . SER A 1 304 ? 25.546 -3.707 -4.289 1.00 26.83 304 SER A N 1
ATOM 2246 C CA . SER A 1 304 ? 24.492 -4.617 -3.834 1.00 26.83 304 SER A CA 1
ATOM 2247 C C . SER A 1 304 ? 23.950 -5.351 -5.058 1.00 26.83 304 SER A C 1
ATOM 2249 O O . SER A 1 304 ? 23.288 -4.780 -5.925 1.00 26.83 304 SER A O 1
ATOM 2251 N N . SER A 1 305 ? 24.338 -6.613 -5.177 1.00 26.33 305 SER A N 1
ATOM 2252 C CA . SER A 1 305 ? 23.925 -7.522 -6.238 1.00 26.33 305 SER A CA 1
ATOM 2253 C C . SER A 1 305 ? 22.483 -7.966 -5.998 1.00 26.33 305 SER A C 1
ATOM 2255 O O . SER A 1 305 ? 22.225 -9.028 -5.441 1.00 26.33 305 SER A O 1
ATOM 2257 N N . VAL A 1 306 ? 21.528 -7.148 -6.434 1.00 27.02 306 VAL A N 1
ATOM 2258 C CA . VAL A 1 306 ? 20.168 -7.629 -6.701 1.00 27.02 306 VAL A CA 1
ATOM 2259 C C . VAL A 1 306 ? 20.205 -8.307 -8.077 1.00 27.02 306 VAL A C 1
ATOM 2261 O O . VAL A 1 306 ? 20.630 -7.659 -9.035 1.00 27.02 306 VAL A O 1
ATOM 2264 N N . PRO A 1 307 ? 19.833 -9.593 -8.214 1.00 28.67 307 PRO A N 1
ATOM 2265 C CA . PRO A 1 307 ? 19.870 -10.278 -9.501 1.00 28.67 307 PRO A CA 1
ATOM 2266 C C . PRO A 1 307 ? 18.981 -9.591 -10.547 1.00 28.67 307 PRO A C 1
ATOM 2268 O O . PRO A 1 307 ? 17.796 -9.337 -10.312 1.00 28.67 307 PRO A O 1
ATOM 2271 N N . ASP A 1 308 ? 19.559 -9.351 -11.725 1.00 27.73 308 ASP A N 1
ATOM 2272 C CA . ASP A 1 308 ? 18.881 -8.990 -12.974 1.00 27.73 308 ASP A CA 1
ATOM 2273 C C . ASP A 1 308 ? 18.017 -10.164 -13.468 1.00 27.73 308 ASP A C 1
ATOM 2275 O O . ASP A 1 308 ? 18.376 -10.865 -14.405 1.00 27.73 308 ASP A O 1
ATOM 2279 N N . ALA A 1 309 ? 16.906 -10.429 -12.784 1.00 31.56 309 ALA A N 1
ATOM 2280 C CA . ALA A 1 309 ? 15.710 -11.112 -13.280 1.00 31.56 309 ALA A CA 1
ATOM 2281 C C . ALA A 1 309 ? 14.792 -11.357 -12.080 1.00 31.56 309 ALA A C 1
ATOM 2283 O O . ALA A 1 309 ? 14.793 -12.429 -11.481 1.00 31.56 309 ALA A O 1
ATOM 2284 N N . ALA A 1 310 ? 13.972 -10.360 -11.731 1.00 36.56 310 ALA A N 1
ATOM 2285 C CA . ALA A 1 310 ? 12.739 -10.705 -11.038 1.00 36.56 310 ALA A CA 1
ATOM 2286 C C . ALA A 1 310 ? 11.938 -11.573 -12.018 1.00 36.56 310 ALA A C 1
ATOM 2288 O O . ALA A 1 310 ? 11.794 -11.180 -13.183 1.00 36.56 310 ALA A O 1
ATOM 2289 N N . PRO A 1 311 ? 11.469 -12.746 -11.602 1.00 44.28 311 PRO A N 1
ATOM 2290 C CA . PRO A 1 311 ? 10.756 -13.610 -12.508 1.00 44.28 311 PRO A CA 1
ATOM 2291 C C . PRO A 1 311 ? 9.508 -12.958 -13.094 1.00 44.28 311 PRO A C 1
ATOM 2293 O O . PRO A 1 311 ? 8.815 -12.195 -12.421 1.00 44.28 311 PRO A O 1
ATOM 2296 N N . ARG A 1 312 ? 9.251 -13.254 -14.373 1.00 50.50 312 ARG A N 1
ATOM 2297 C CA . ARG A 1 312 ? 8.285 -12.529 -15.215 1.00 50.50 312 ARG A CA 1
ATOM 2298 C C . ARG A 1 312 ? 6.837 -12.606 -14.709 1.00 50.50 312 ARG A C 1
ATOM 2300 O O . ARG A 1 312 ? 6.047 -11.769 -15.125 1.00 50.50 312 ARG A O 1
ATOM 2307 N N . ASP A 1 313 ? 6.508 -13.535 -13.802 1.00 62.94 313 ASP A N 1
ATOM 2308 C CA . ASP A 1 313 ? 5.181 -13.637 -13.179 1.00 62.94 313 ASP A CA 1
ATOM 2309 C C . ASP A 1 313 ? 5.194 -14.418 -11.839 1.00 62.94 313 ASP A C 1
ATOM 2311 O O . ASP A 1 313 ? 4.866 -15.604 -11.775 1.00 62.94 313 ASP A O 1
ATOM 2315 N N . VAL A 1 314 ? 5.587 -13.760 -10.736 1.00 63.72 314 VAL A N 1
ATOM 2316 C CA . VAL A 1 314 ? 5.573 -14.360 -9.378 1.00 63.72 314 VAL A CA 1
ATOM 2317 C C . VAL A 1 314 ? 4.183 -14.894 -9.008 1.00 63.72 314 VAL A C 1
ATOM 2319 O O . VAL A 1 314 ? 4.084 -15.934 -8.359 1.00 63.72 314 VAL A O 1
ATOM 2322 N N . ARG A 1 315 ? 3.106 -14.222 -9.439 1.00 64.38 315 ARG A N 1
ATOM 2323 C CA . ARG A 1 315 ? 1.732 -14.620 -9.105 1.00 64.38 315 ARG A CA 1
ATOM 2324 C C . ARG A 1 315 ? 1.341 -15.925 -9.784 1.00 64.38 315 ARG A C 1
ATOM 2326 O O . ARG A 1 315 ? 0.891 -16.829 -9.087 1.00 64.38 315 ARG A O 1
ATOM 2333 N N . ALA A 1 316 ? 1.571 -16.064 -11.090 1.00 69.12 316 ALA A N 1
ATOM 2334 C CA . ALA A 1 316 ? 1.255 -17.306 -11.800 1.00 69.12 316 ALA A CA 1
ATOM 2335 C C . ALA A 1 316 ? 1.998 -18.516 -11.213 1.00 69.12 316 ALA A C 1
ATOM 2337 O O . ALA A 1 316 ? 1.465 -19.626 -11.141 1.00 69.12 316 ALA A O 1
ATOM 2338 N N . TRP A 1 317 ? 3.234 -18.316 -10.754 1.00 75.00 317 TRP A N 1
ATOM 2339 C CA . TRP A 1 317 ? 3.994 -19.375 -10.101 1.00 75.00 317 TRP A CA 1
ATOM 2340 C C . TRP A 1 317 ? 3.492 -19.704 -8.706 1.00 75.00 317 TRP A C 1
ATOM 2342 O O . TRP A 1 317 ? 3.421 -20.885 -8.371 1.00 75.00 317 TRP A O 1
ATOM 2352 N N . SER A 1 318 ? 3.107 -18.701 -7.916 1.00 73.94 318 SER A N 1
ATOM 2353 C CA . SER A 1 318 ? 2.445 -18.927 -6.632 1.00 73.94 318 SER A CA 1
ATOM 2354 C C . SER A 1 318 ? 1.129 -19.688 -6.812 1.00 73.94 318 SER A C 1
ATOM 2356 O O . SER A 1 318 ? 0.922 -20.683 -6.128 1.00 73.94 318 SER A O 1
ATOM 2358 N N . GLU A 1 319 ? 0.284 -19.317 -7.777 1.00 77.75 319 GLU A N 1
ATOM 2359 C CA . GLU A 1 319 ? -0.976 -20.021 -8.065 1.00 77.75 319 GLU A CA 1
ATOM 2360 C C . GLU A 1 319 ? -0.740 -21.483 -8.469 1.00 77.75 319 GLU A C 1
ATOM 2362 O O . GLU A 1 319 ? -1.371 -22.399 -7.935 1.00 77.75 319 GLU A O 1
ATOM 2367 N N . LYS A 1 320 ? 0.232 -21.728 -9.356 1.00 84.69 320 LYS A N 1
ATOM 2368 C CA . LYS A 1 320 ? 0.632 -23.087 -9.746 1.00 84.69 320 LYS A CA 1
ATOM 2369 C C . LYS A 1 320 ? 1.176 -23.886 -8.560 1.00 84.69 320 LYS A C 1
ATOM 2371 O O . LYS A 1 320 ? 0.842 -25.059 -8.404 1.00 84.69 320 LYS A O 1
ATOM 2376 N N . ALA A 1 321 ? 2.012 -23.268 -7.729 1.00 90.12 321 ALA A N 1
ATOM 2377 C CA . ALA A 1 321 ? 2.558 -23.885 -6.527 1.00 90.12 321 ALA A CA 1
ATOM 2378 C C . ALA A 1 321 ? 1.447 -24.282 -5.544 1.00 90.12 321 ALA A C 1
ATOM 2380 O O . ALA A 1 321 ? 1.472 -25.389 -5.005 1.00 90.12 321 ALA A O 1
ATOM 2381 N N . GLU A 1 322 ? 0.450 -23.419 -5.342 1.00 87.00 322 GLU A N 1
ATOM 2382 C CA . GLU A 1 322 ? -0.695 -23.701 -4.476 1.00 87.00 322 GLU A CA 1
ATOM 2383 C C . GLU A 1 322 ? -1.583 -24.829 -5.012 1.00 87.00 322 GLU A C 1
ATOM 2385 O O . GLU A 1 322 ? -1.945 -25.719 -4.237 1.00 87.00 322 GLU A O 1
ATOM 2390 N N . ASP A 1 323 ? -1.881 -24.858 -6.317 1.00 89.38 323 ASP A N 1
ATOM 2391 C CA . ASP A 1 323 ? -2.620 -25.966 -6.944 1.00 89.38 323 ASP A CA 1
ATOM 2392 C C . ASP A 1 323 ? -1.881 -27.298 -6.769 1.00 89.38 323 ASP A C 1
ATOM 2394 O O . ASP A 1 323 ? -2.480 -28.287 -6.338 1.00 89.38 323 ASP A O 1
ATOM 2398 N N . MET A 1 324 ? -0.569 -27.324 -7.023 1.00 95.50 324 MET A N 1
ATOM 2399 C CA . MET A 1 324 ? 0.235 -28.533 -6.841 1.00 95.50 324 MET A CA 1
ATOM 2400 C C . MET A 1 324 ? 0.232 -28.987 -5.374 1.00 95.50 324 MET A C 1
ATOM 2402 O O . MET A 1 324 ? -0.074 -30.146 -5.097 1.00 95.50 324 MET A O 1
ATOM 2406 N N . LEU A 1 325 ? 0.472 -28.076 -4.424 1.00 94.88 325 LEU A N 1
ATOM 2407 C CA . LEU A 1 325 ? 0.458 -28.391 -2.991 1.00 94.88 325 LEU A CA 1
ATOM 2408 C C . LEU A 1 325 ? -0.922 -28.823 -2.482 1.00 94.88 325 LEU A C 1
ATOM 2410 O O . LEU A 1 325 ? -1.003 -29.604 -1.536 1.00 94.88 325 LEU A O 1
ATOM 2414 N N . SER A 1 326 ? -2.019 -28.373 -3.097 1.00 91.31 326 SER A N 1
ATOM 2415 C CA . SER A 1 326 ? -3.377 -28.751 -2.675 1.00 91.31 326 SER A CA 1
ATOM 2416 C C . SER A 1 326 ? -3.626 -30.270 -2.725 1.00 91.31 326 SER A C 1
ATOM 2418 O O . SER A 1 326 ? -4.415 -30.802 -1.927 1.00 91.31 326 SER A O 1
ATOM 2420 N N . ARG A 1 327 ? -2.904 -30.959 -3.622 1.00 93.38 327 ARG A N 1
ATOM 2421 C CA . ARG A 1 327 ? -2.956 -32.407 -3.886 1.00 93.38 327 ARG A CA 1
ATOM 2422 C C . ARG A 1 327 ? -2.023 -33.207 -2.978 1.00 93.38 327 ARG A C 1
ATOM 2424 O O . ARG A 1 327 ? -2.184 -34.420 -2.852 1.00 93.38 327 ARG A O 1
ATOM 2431 N N . GLU A 1 328 ? -1.093 -32.530 -2.313 1.00 95.25 328 GLU A N 1
ATOM 2432 C CA . GLU A 1 328 ? -0.123 -33.145 -1.419 1.00 95.25 328 GLU A CA 1
ATOM 2433 C C . GLU A 1 328 ? -0.723 -33.451 -0.043 1.00 95.25 328 GLU A C 1
ATOM 2435 O O . GLU A 1 328 ? -1.686 -32.830 0.430 1.00 95.25 328 GLU A O 1
ATOM 2440 N N . LYS A 1 329 ? -0.121 -34.435 0.628 1.00 91.25 329 LYS A N 1
ATOM 2441 C CA . LYS A 1 329 ? -0.445 -34.812 2.005 1.00 91.25 329 LYS A CA 1
ATOM 2442 C C . LYS A 1 329 ? 0.770 -34.573 2.885 1.00 91.25 329 LYS A C 1
ATOM 2444 O O . LYS A 1 329 ? 1.887 -34.881 2.497 1.00 91.25 329 LYS A O 1
ATOM 2449 N N . VAL A 1 330 ? 0.512 -34.041 4.072 1.00 91.69 330 VAL A N 1
ATOM 2450 C CA . VAL A 1 330 ? 1.512 -33.833 5.117 1.00 91.69 330 VAL A CA 1
ATOM 2451 C C . VAL A 1 330 ? 0.962 -34.345 6.438 1.00 91.69 330 VAL A C 1
ATOM 2453 O O . VAL A 1 330 ? -0.248 -34.303 6.679 1.00 91.69 330 VAL A O 1
ATOM 2456 N N . SER A 1 331 ? 1.846 -34.840 7.293 1.00 90.19 331 SER A N 1
ATOM 2457 C CA . SER A 1 331 ? 1.490 -35.506 8.540 1.00 90.19 331 SER A CA 1
ATOM 2458 C C . SER A 1 331 ? 2.328 -35.027 9.729 1.00 90.19 331 SER A C 1
ATOM 2460 O O . SER A 1 331 ? 3.446 -34.522 9.591 1.00 90.19 331 SER A O 1
ATOM 2462 N N . LEU A 1 332 ? 1.766 -35.169 10.932 1.00 88.25 332 LEU A N 1
ATOM 2463 C CA . LEU A 1 332 ? 2.503 -35.008 12.183 1.00 88.25 332 LEU A CA 1
ATOM 2464 C C . LEU A 1 332 ? 3.122 -36.348 12.579 1.00 88.25 332 LEU A C 1
ATOM 2466 O O . LEU A 1 332 ? 2.474 -37.392 12.507 1.00 88.25 332 LEU A O 1
ATOM 2470 N N . MET A 1 333 ? 4.364 -36.308 13.051 1.00 85.06 333 MET A N 1
ATOM 2471 C CA . MET A 1 333 ? 5.067 -37.480 13.557 1.00 85.06 333 MET A CA 1
ATOM 2472 C C . MET A 1 333 ? 4.980 -37.538 15.078 1.00 85.06 333 MET A C 1
ATOM 2474 O O . MET A 1 333 ? 5.367 -36.591 15.771 1.00 85.06 333 MET A O 1
ATOM 2478 N N . TYR A 1 334 ? 4.527 -38.677 15.597 1.00 83.00 334 TYR A N 1
ATOM 2479 C CA . TYR A 1 334 ? 4.308 -38.889 17.024 1.00 83.00 334 TYR A CA 1
ATOM 2480 C C . TYR A 1 334 ? 5.310 -39.879 17.609 1.00 83.00 334 TYR A C 1
ATOM 2482 O O . TYR A 1 334 ? 5.550 -40.945 17.044 1.00 83.00 334 TYR A O 1
ATOM 2490 N N . LYS A 1 335 ? 5.811 -39.579 18.809 1.00 80.38 335 LYS A N 1
ATOM 2491 C CA . LYS A 1 335 ? 6.478 -40.561 19.665 1.00 80.38 335 LYS A CA 1
ATOM 2492 C C . LYS A 1 335 ? 5.634 -40.832 20.895 1.00 80.38 335 LYS A C 1
ATOM 2494 O O . LYS A 1 335 ? 5.340 -39.928 21.677 1.00 80.38 335 LYS A O 1
ATOM 2499 N N . THR A 1 336 ? 5.283 -42.099 21.079 1.00 79.44 336 THR A N 1
ATOM 2500 C CA . THR A 1 336 ? 4.545 -42.560 22.255 1.00 79.44 336 THR A CA 1
ATOM 2501 C C . THR A 1 336 ? 5.530 -42.959 23.343 1.00 79.44 336 THR A C 1
ATOM 2503 O O . THR A 1 336 ? 6.442 -43.751 23.106 1.00 79.44 336 THR A O 1
ATOM 2506 N N . ARG A 1 337 ? 5.353 -42.420 24.549 1.00 78.38 337 ARG A N 1
ATOM 2507 C CA . ARG A 1 337 ? 6.064 -42.865 25.750 1.00 78.38 337 ARG A CA 1
ATOM 2508 C C . ARG A 1 337 ? 5.063 -43.303 26.801 1.00 78.38 337 ARG A C 1
ATOM 2510 O O . ARG A 1 337 ? 3.968 -42.761 26.912 1.00 78.38 337 ARG A O 1
ATOM 2517 N N . VAL A 1 338 ? 5.467 -44.279 27.597 1.00 77.31 338 VAL A N 1
ATOM 2518 C CA . VAL A 1 338 ? 4.682 -44.740 28.733 1.00 77.31 338 VAL A CA 1
ATOM 2519 C C . VAL A 1 338 ? 5.076 -43.921 29.956 1.00 77.31 338 VAL A C 1
ATOM 2521 O O . VAL A 1 338 ? 6.234 -43.943 30.363 1.00 77.31 338 VAL A O 1
ATOM 2524 N N . VAL A 1 339 ? 4.108 -43.242 30.561 1.00 78.69 339 VAL A N 1
ATOM 2525 C CA . VAL A 1 339 ? 4.271 -42.522 31.825 1.00 78.69 339 VAL A CA 1
ATOM 2526 C C . VAL A 1 339 ? 3.516 -43.266 32.921 1.00 78.69 339 VAL A C 1
ATOM 2528 O O . VAL A 1 339 ? 2.358 -43.648 32.756 1.00 78.69 339 VAL A O 1
ATOM 2531 N N . LEU A 1 340 ? 4.179 -43.482 34.053 1.00 79.88 340 LEU A N 1
ATOM 2532 C CA . LEU A 1 340 ? 3.569 -44.055 35.247 1.00 79.88 340 LEU A CA 1
ATOM 2533 C C . LEU A 1 340 ? 3.174 -42.916 36.188 1.00 79.88 340 LEU A C 1
ATOM 2535 O O . LEU A 1 340 ? 4.016 -42.095 36.546 1.00 79.88 340 LEU A O 1
ATOM 2539 N N . SER A 1 341 ? 1.907 -42.859 36.594 1.00 77.88 341 SER A N 1
ATOM 2540 C CA . SER A 1 341 ? 1.426 -41.912 37.604 1.00 77.88 341 SER A CA 1
ATOM 2541 C C . SER A 1 341 ? 0.941 -42.666 38.842 1.00 77.88 341 SER A C 1
ATOM 2543 O O . SER A 1 341 ? 0.432 -43.783 38.739 1.00 77.88 341 SER A O 1
ATOM 2545 N N . LYS A 1 342 ? 1.105 -42.090 40.037 1.00 74.25 342 LYS A N 1
ATOM 2546 C CA . LYS A 1 342 ? 0.487 -42.630 41.257 1.00 74.25 342 LYS A CA 1
ATOM 2547 C C . LYS A 1 342 ? -0.835 -41.917 41.501 1.00 74.25 342 LYS A C 1
ATOM 2549 O O . LYS A 1 342 ? -0.850 -40.714 41.747 1.00 74.25 342 LYS A O 1
ATOM 2554 N N . LYS A 1 343 ? -1.940 -42.664 41.497 1.00 67.94 343 LYS A N 1
ATOM 2555 C CA . LYS A 1 343 ? -3.269 -42.149 41.853 1.00 67.94 343 LYS A CA 1
ATOM 2556 C C . LYS A 1 343 ? -3.858 -43.026 42.956 1.00 67.94 343 LYS A C 1
ATOM 2558 O O . LYS A 1 343 ? -4.050 -44.222 42.759 1.00 67.94 343 LYS A O 1
ATOM 2563 N N . LYS A 1 344 ? -4.105 -42.438 44.135 1.00 73.00 344 LYS A N 1
ATOM 2564 C CA . LYS A 1 344 ? -4.602 -43.138 45.342 1.00 73.00 344 LYS A CA 1
ATOM 2565 C C . LYS A 1 344 ? -3.794 -44.405 45.698 1.00 73.00 344 LYS A C 1
ATOM 2567 O O . LYS A 1 344 ? -4.358 -45.476 45.885 1.00 73.00 344 LYS A O 1
ATOM 2572 N N . GLY A 1 345 ? -2.463 -44.304 45.725 1.00 71.00 345 GLY A N 1
ATOM 2573 C CA . GLY A 1 345 ? -1.578 -45.414 46.114 1.00 71.00 345 GLY A CA 1
ATOM 2574 C C . GLY A 1 345 ? -1.380 -46.519 45.066 1.00 71.00 345 GLY A C 1
ATOM 2575 O O . GLY A 1 345 ? -0.523 -47.374 45.267 1.00 71.00 345 GLY A O 1
ATOM 2576 N N . LYS A 1 346 ? -2.091 -46.488 43.928 1.00 62.19 346 LYS A N 1
ATOM 2577 C CA . LYS A 1 346 ? -1.901 -47.422 42.806 1.00 62.19 346 LYS A CA 1
ATOM 2578 C C . LYS A 1 346 ? -1.124 -46.761 41.666 1.00 62.19 346 LYS A C 1
ATOM 2580 O O . LYS A 1 346 ? -1.363 -45.596 41.337 1.00 62.19 346 LYS A O 1
ATOM 2585 N N . THR A 1 347 ? -0.206 -47.511 41.063 1.00 76.12 347 THR A N 1
ATOM 2586 C CA . THR A 1 347 ? 0.514 -47.096 39.852 1.00 76.12 347 THR A CA 1
ATOM 2587 C C . THR A 1 347 ? -0.394 -47.288 38.640 1.00 76.12 347 THR A C 1
ATOM 2589 O O . THR A 1 347 ? -0.830 -48.403 38.364 1.00 76.12 347 THR A O 1
ATOM 2592 N N . VAL A 1 348 ? -0.678 -46.208 37.916 1.00 77.88 348 VAL A N 1
ATOM 2593 C CA . VAL A 1 348 ? -1.477 -46.200 36.687 1.00 77.88 348 VAL A CA 1
ATOM 2594 C C . VAL A 1 348 ? -0.560 -45.908 35.504 1.00 77.88 348 VAL A C 1
ATOM 2596 O O . VAL A 1 348 ? 0.242 -44.973 35.535 1.00 77.88 348 VAL A O 1
ATOM 2599 N N . ARG A 1 349 ? -0.670 -46.730 34.459 1.00 78.75 349 ARG A N 1
ATOM 2600 C CA . ARG A 1 349 ? 0.100 -46.612 33.219 1.00 78.75 349 ARG A CA 1
ATOM 2601 C C . ARG A 1 349 ? -0.676 -45.754 32.221 1.00 78.75 349 ARG A C 1
ATOM 2603 O O . ARG A 1 349 ? -1.803 -46.093 31.876 1.00 78.75 349 ARG A O 1
ATOM 2610 N N . HIS A 1 350 ? -0.074 -44.668 31.751 1.00 76.56 350 HIS A N 1
ATOM 2611 C CA . HIS A 1 350 ? -0.637 -43.789 30.728 1.00 76.56 350 HIS A CA 1
ATOM 2612 C C . HIS A 1 350 ? 0.284 -43.762 29.511 1.00 76.56 350 HIS A C 1
ATOM 2614 O O . HIS A 1 350 ? 1.494 -43.597 29.652 1.00 76.56 350 HIS A O 1
ATOM 2620 N N . ASN A 1 351 ? -0.281 -43.891 28.314 1.00 73.31 351 ASN A N 1
ATOM 2621 C CA . ASN A 1 351 ? 0.449 -43.614 27.082 1.00 73.31 351 ASN A CA 1
ATOM 2622 C C . ASN A 1 351 ? 0.333 -42.119 26.786 1.00 73.31 351 ASN A C 1
ATOM 2624 O O . ASN A 1 351 ? -0.772 -41.590 26.693 1.00 73.31 351 ASN A O 1
ATOM 2628 N N . VAL A 1 352 ? 1.473 -41.448 26.660 1.00 70.12 352 VAL A N 1
ATOM 2629 C CA . VAL A 1 352 ? 1.560 -40.037 26.288 1.00 70.12 352 VAL A CA 1
ATOM 2630 C C . VAL A 1 352 ? 2.230 -39.962 24.921 1.00 70.12 352 VAL A C 1
ATOM 2632 O O . VAL A 1 352 ? 3.389 -40.354 24.770 1.00 70.12 352 VAL A O 1
ATOM 2635 N N . SER A 1 353 ? 1.486 -39.484 23.925 1.00 70.94 353 SER A N 1
ATOM 2636 C CA . SER A 1 353 ? 1.974 -39.282 22.558 1.00 70.94 353 SER A CA 1
ATOM 2637 C C . SER A 1 353 ? 2.355 -37.820 22.362 1.00 70.94 353 SER A C 1
ATOM 2639 O O . SER A 1 353 ? 1.517 -36.933 22.529 1.00 70.94 353 SER A O 1
ATOM 2641 N N . ASN A 1 354 ? 3.614 -37.576 22.003 1.00 74.75 354 ASN A N 1
ATOM 2642 C CA . ASN A 1 354 ? 4.142 -36.240 21.737 1.00 74.75 354 ASN A CA 1
ATOM 2643 C C . ASN A 1 354 ? 4.425 -36.079 20.250 1.00 74.75 354 ASN A C 1
ATOM 2645 O O . ASN A 1 354 ? 5.022 -36.973 19.649 1.00 74.75 354 ASN A O 1
ATOM 2649 N N . VAL A 1 355 ? 4.074 -34.927 19.679 1.00 78.75 355 VAL A N 1
ATOM 2650 C CA . VAL A 1 355 ? 4.549 -34.559 18.342 1.00 78.75 355 VAL A CA 1
ATOM 2651 C C . VAL A 1 355 ? 6.049 -34.251 18.427 1.00 78.75 355 VAL A C 1
ATOM 2653 O O . VAL A 1 355 ? 6.465 -33.365 19.179 1.00 78.75 355 VAL A O 1
ATOM 2656 N N . GLU A 1 356 ? 6.868 -34.995 17.682 1.00 81.44 356 GLU A N 1
ATOM 2657 C CA . GLU A 1 356 ? 8.327 -34.794 17.619 1.00 81.44 356 GLU A CA 1
ATOM 2658 C C . GLU A 1 356 ? 8.779 -34.162 16.292 1.00 81.44 356 GLU A C 1
ATOM 2660 O O . GLU A 1 356 ? 9.796 -33.469 16.260 1.00 81.44 356 GLU A O 1
ATOM 2665 N N . GLY A 1 357 ? 7.989 -34.295 15.222 1.00 85.69 357 GLY A N 1
ATOM 2666 C CA . GLY A 1 357 ? 8.261 -33.640 13.944 1.00 85.69 357 GLY A CA 1
ATOM 2667 C C . GLY A 1 357 ? 7.038 -33.534 13.041 1.00 85.69 357 GLY A C 1
ATOM 2668 O O . GLY A 1 357 ? 5.945 -33.978 13.392 1.00 85.69 357 GLY A O 1
ATOM 2669 N N . LYS A 1 358 ? 7.239 -32.917 11.882 1.00 88.94 358 LYS A N 1
ATOM 2670 C CA . LYS A 1 358 ? 6.239 -32.652 10.853 1.00 88.94 358 LYS A CA 1
ATOM 2671 C C . LYS A 1 358 ? 6.818 -32.944 9.475 1.00 88.94 358 LYS A C 1
ATOM 2673 O O . LYS A 1 358 ? 7.958 -32.582 9.184 1.00 88.94 358 LYS A O 1
ATOM 2678 N N . GLU A 1 359 ? 6.017 -33.578 8.639 1.00 93.50 359 GLU A N 1
ATOM 2679 C CA . GLU A 1 359 ? 6.244 -33.632 7.202 1.00 93.50 359 GLU A CA 1
ATOM 2680 C C . GLU A 1 359 ? 5.821 -32.293 6.587 1.00 93.50 359 GLU A C 1
ATOM 2682 O O . GLU A 1 359 ? 4.827 -31.698 7.005 1.00 93.50 359 GLU A O 1
ATOM 2687 N N . VAL A 1 360 ? 6.604 -31.785 5.644 1.00 94.31 360 VAL A N 1
ATOM 2688 C CA . VAL A 1 360 ? 6.359 -30.524 4.939 1.00 94.31 360 VAL A CA 1
ATOM 2689 C C . VAL A 1 360 ? 6.572 -30.780 3.456 1.00 94.31 360 VAL A C 1
ATOM 2691 O O . VAL A 1 360 ? 7.573 -31.389 3.081 1.00 94.31 360 VAL A O 1
ATOM 2694 N N . ALA A 1 361 ? 5.658 -30.283 2.628 1.00 97.25 361 ALA A N 1
ATOM 2695 C CA . ALA A 1 361 ? 5.819 -30.275 1.180 1.00 97.25 361 ALA A CA 1
ATOM 2696 C C . ALA A 1 361 ? 6.149 -28.852 0.725 1.00 97.25 361 ALA A C 1
ATOM 2698 O O . ALA A 1 361 ? 5.452 -27.908 1.090 1.00 97.25 361 ALA A O 1
ATOM 2699 N N . LEU A 1 362 ? 7.214 -28.690 -0.050 1.00 96.94 362 LEU A N 1
ATOM 2700 C CA . LEU A 1 362 ? 7.649 -27.425 -0.628 1.00 96.94 362 LEU A CA 1
ATOM 2701 C C . LEU A 1 362 ? 7.373 -27.448 -2.127 1.00 96.94 362 LEU A C 1
ATOM 2703 O O . LEU A 1 362 ? 7.751 -28.403 -2.796 1.00 96.94 362 LEU A O 1
ATOM 2707 N N . ALA A 1 363 ? 6.762 -26.399 -2.660 1.00 96.12 363 ALA A N 1
ATOM 2708 C CA . ALA A 1 363 ? 6.770 -26.140 -4.091 1.00 96.12 363 ALA A CA 1
ATOM 2709 C C . ALA A 1 363 ? 7.983 -25.269 -4.416 1.00 96.12 363 ALA A C 1
ATOM 2711 O O . ALA A 1 363 ? 8.116 -24.166 -3.878 1.00 96.12 363 ALA A O 1
ATOM 2712 N N . THR A 1 364 ? 8.870 -25.762 -5.272 1.00 94.56 364 THR A N 1
ATOM 2713 C CA . THR A 1 364 ? 10.124 -25.096 -5.623 1.00 94.56 364 THR A CA 1
ATOM 2714 C C . THR A 1 364 ? 10.194 -24.800 -7.113 1.00 94.56 364 THR A C 1
ATOM 2716 O O . THR A 1 364 ? 9.703 -25.573 -7.939 1.00 94.56 364 THR A O 1
ATOM 2719 N N . LEU A 1 365 ? 10.777 -23.653 -7.456 1.00 90.00 365 LEU A N 1
ATOM 2720 C CA . LEU A 1 365 ? 11.037 -23.237 -8.824 1.00 90.00 365 LEU A CA 1
ATOM 2721 C C . LEU A 1 365 ? 12.468 -23.603 -9.220 1.00 90.00 365 LEU A C 1
ATOM 2723 O O . LEU A 1 365 ? 13.438 -23.132 -8.620 1.00 90.00 365 LEU A O 1
ATOM 2727 N N . THR A 1 366 ? 12.569 -24.408 -10.269 1.00 88.81 366 THR A N 1
ATOM 2728 C CA . THR A 1 366 ? 13.827 -24.785 -10.919 1.00 88.81 366 THR A CA 1
ATOM 2729 C C . THR A 1 366 ? 14.413 -23.628 -11.734 1.00 88.81 366 THR A C 1
ATOM 2731 O O . THR A 1 366 ? 13.691 -22.720 -12.138 1.00 88.81 366 THR A O 1
ATOM 2734 N N . THR A 1 367 ? 15.684 -23.731 -12.121 1.00 81.75 367 THR A N 1
ATOM 2735 C CA . THR A 1 367 ? 16.343 -22.787 -13.045 1.00 81.75 367 THR A CA 1
ATOM 2736 C C . THR A 1 367 ? 15.758 -22.760 -14.464 1.00 81.75 367 THR A C 1
ATOM 2738 O O . THR A 1 367 ? 16.057 -21.843 -15.222 1.0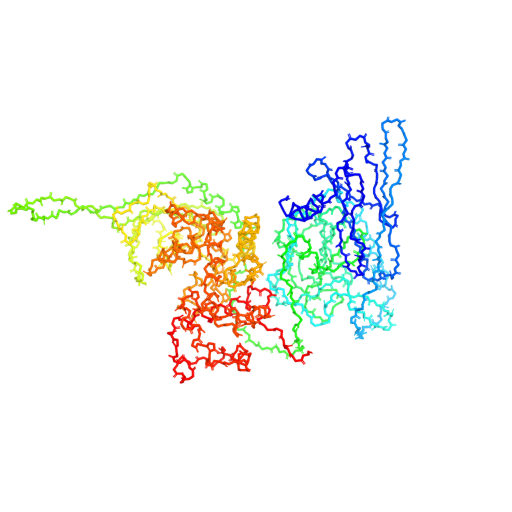0 81.75 367 THR A O 1
ATOM 2741 N N . SER A 1 368 ? 14.935 -23.745 -14.839 1.00 81.81 368 SER A N 1
ATOM 2742 C CA . SER A 1 368 ? 14.231 -23.824 -16.126 1.00 81.81 368 SER A CA 1
ATOM 2743 C C . SER A 1 368 ? 12.767 -23.365 -16.052 1.00 81.81 368 SER A C 1
ATOM 2745 O O . SER A 1 368 ? 11.960 -23.757 -16.894 1.00 81.81 368 SER A O 1
ATOM 2747 N N . ASP A 1 369 ? 12.402 -22.585 -15.029 1.00 81.31 369 ASP A N 1
ATOM 2748 C CA . ASP A 1 369 ? 11.045 -22.065 -14.788 1.00 81.31 369 ASP A CA 1
ATOM 2749 C C . ASP A 1 369 ? 9.956 -23.151 -14.639 1.00 81.31 369 ASP A C 1
ATOM 2751 O O . ASP A 1 369 ? 8.758 -22.921 -14.833 1.00 81.31 369 ASP A O 1
ATOM 2755 N N . THR A 1 370 ? 10.352 -24.367 -14.255 1.00 87.19 370 THR A N 1
ATOM 2756 C CA . THR A 1 370 ? 9.426 -25.439 -13.866 1.00 87.19 370 THR A CA 1
ATOM 2757 C C . THR A 1 370 ? 9.214 -25.476 -12.354 1.00 87.19 370 THR A C 1
ATOM 2759 O O . THR A 1 370 ? 10.119 -25.169 -11.581 1.00 87.19 370 THR A O 1
ATOM 2762 N N . VAL A 1 371 ? 8.005 -25.852 -11.923 1.00 91.12 371 VAL A N 1
ATOM 2763 C CA . VAL A 1 371 ? 7.667 -26.026 -10.502 1.00 91.12 371 VAL A CA 1
ATOM 2764 C C . VAL A 1 371 ? 7.676 -27.516 -10.179 1.00 91.12 371 VAL A C 1
ATOM 2766 O O . VAL A 1 371 ? 7.087 -28.301 -10.927 1.00 91.12 371 VAL A O 1
ATOM 2769 N N . ARG A 1 372 ? 8.316 -27.907 -9.075 1.00 94.00 372 ARG A N 1
ATOM 2770 C CA . ARG A 1 372 ? 8.330 -29.284 -8.553 1.00 94.00 372 ARG A CA 1
ATOM 2771 C C . ARG A 1 372 ? 8.011 -29.315 -7.060 1.00 94.00 372 ARG A C 1
ATOM 2773 O O . ARG A 1 372 ? 8.100 -28.293 -6.387 1.00 94.00 372 ARG A O 1
ATOM 2780 N N . ILE A 1 373 ? 7.623 -30.489 -6.556 1.00 97.62 373 ILE A N 1
ATOM 2781 C CA . ILE A 1 373 ? 7.362 -30.706 -5.129 1.00 97.62 373 ILE A CA 1
ATOM 2782 C C . ILE A 1 373 ? 8.557 -31.397 -4.475 1.00 97.62 373 ILE A C 1
ATOM 2784 O O . ILE A 1 373 ? 9.008 -32.444 -4.942 1.00 97.62 373 ILE A O 1
ATOM 2788 N N . VAL A 1 374 ? 9.019 -30.831 -3.363 1.00 97.50 374 VAL A N 1
ATOM 2789 C CA . VAL A 1 374 ? 10.041 -31.399 -2.485 1.00 97.50 374 VAL A CA 1
ATOM 2790 C C . VAL A 1 374 ? 9.420 -31.698 -1.127 1.00 97.50 374 VAL A C 1
ATOM 2792 O O . VAL A 1 374 ? 8.968 -30.796 -0.426 1.00 97.50 374 VAL A O 1
ATOM 2795 N N . HIS A 1 375 ? 9.408 -32.966 -0.732 1.00 97.69 375 HIS A N 1
ATOM 2796 C CA . HIS A 1 375 ? 8.962 -33.381 0.600 1.00 97.69 375 HIS A CA 1
ATOM 2797 C C . HIS A 1 375 ? 10.139 -33.431 1.558 1.00 97.69 375 HIS A C 1
ATOM 2799 O O . HIS A 1 375 ? 11.224 -33.864 1.178 1.00 97.69 375 HIS A O 1
ATOM 2805 N N . LEU A 1 376 ? 9.930 -33.022 2.805 1.00 95.56 376 LEU A N 1
ATOM 2806 C CA . LEU A 1 376 ? 10.932 -33.114 3.860 1.00 95.56 376 LEU A CA 1
ATOM 2807 C C . LEU A 1 376 ? 10.296 -33.360 5.223 1.00 95.56 376 LEU A C 1
ATOM 2809 O O . LEU A 1 376 ? 9.113 -33.118 5.451 1.00 95.56 376 LEU A O 1
ATOM 2813 N N . THR A 1 377 ? 11.111 -33.813 6.165 1.00 92.69 377 THR A N 1
ATOM 2814 C CA . THR A 1 377 ? 10.742 -33.966 7.569 1.00 92.69 377 THR A CA 1
ATOM 2815 C C . THR A 1 377 ? 11.520 -32.967 8.419 1.00 92.69 377 THR A C 1
ATOM 2817 O O . THR A 1 377 ? 12.753 -32.984 8.432 1.00 92.69 377 THR A O 1
ATOM 2820 N N . ALA A 1 378 ? 10.797 -32.123 9.156 1.00 88.19 378 ALA A N 1
ATOM 2821 C CA . ALA A 1 378 ? 11.353 -31.125 10.065 1.00 88.19 378 ALA A CA 1
ATOM 2822 C C . ALA A 1 378 ? 10.897 -31.384 11.516 1.00 88.19 378 ALA A C 1
ATOM 2824 O O . ALA A 1 378 ? 9.749 -31.771 11.740 1.00 88.19 378 ALA A O 1
ATOM 2825 N N . PRO A 1 379 ? 11.744 -31.162 12.533 1.00 82.50 379 PRO A N 1
ATOM 2826 C CA . PRO A 1 379 ? 11.331 -31.290 13.929 1.00 82.50 379 PRO A CA 1
ATOM 2827 C C . PRO A 1 379 ? 10.371 -30.166 14.349 1.00 82.50 379 PRO A C 1
ATOM 2829 O O . PRO A 1 379 ? 10.348 -29.088 13.753 1.00 82.50 379 PRO A O 1
ATOM 2832 N N . ILE A 1 380 ? 9.606 -30.390 15.424 1.00 75.44 380 ILE A N 1
ATOM 2833 C CA . ILE A 1 380 ? 8.861 -29.305 16.084 1.00 75.44 380 ILE A CA 1
ATOM 2834 C C . ILE A 1 380 ? 9.837 -28.497 16.950 1.00 75.44 380 ILE A C 1
ATOM 2836 O O . ILE A 1 380 ? 10.241 -28.929 18.039 1.00 75.44 380 ILE A O 1
ATOM 2840 N N . SER A 1 381 ? 10.230 -27.319 16.464 1.00 63.06 381 SER A N 1
ATOM 2841 C CA . SER A 1 381 ? 11.092 -26.377 17.185 1.00 63.06 381 SER A CA 1
ATOM 2842 C C . SER A 1 381 ? 10.441 -25.877 18.481 1.00 63.06 381 SER A C 1
ATOM 2844 O O . SER A 1 381 ? 9.220 -25.867 18.627 1.00 63.06 381 SER A O 1
ATOM 2846 N N . ARG A 1 382 ? 11.254 -25.482 19.470 1.00 55.97 382 ARG A N 1
ATOM 2847 C CA . ARG A 1 382 ? 10.776 -24.606 20.554 1.00 55.97 382 ARG A CA 1
ATOM 2848 C C . ARG A 1 382 ? 10.915 -23.151 20.087 1.00 55.97 382 ARG A C 1
ATOM 2850 O O . ARG A 1 382 ? 11.946 -22.836 19.481 1.00 55.97 382 ARG A O 1
ATOM 2857 N N . PRO A 1 383 ? 9.957 -22.260 20.400 1.00 47.34 383 PRO A N 1
ATOM 2858 C CA . PRO A 1 383 ? 10.126 -20.828 20.164 1.00 47.34 383 PRO A CA 1
ATOM 2859 C C . PRO A 1 383 ? 11.460 -20.341 20.755 1.00 47.34 383 PRO A C 1
ATOM 2861 O O . PRO A 1 383 ? 11.774 -20.670 21.898 1.00 47.34 383 PRO A O 1
ATOM 2864 N N . GLY A 1 384 ? 12.260 -19.606 19.977 1.00 47.84 384 GLY A N 1
ATOM 2865 C CA . GLY A 1 384 ? 13.528 -19.012 20.435 1.00 47.84 384 GLY A CA 1
ATOM 2866 C C . GLY A 1 384 ? 14.780 -19.890 20.315 1.00 47.84 384 GLY A C 1
ATOM 2867 O O . GLY A 1 384 ? 15.874 -19.431 20.624 1.00 47.84 384 GLY A O 1
ATOM 2868 N N . THR A 1 385 ? 14.668 -21.128 19.830 1.00 47.00 385 THR A N 1
ATOM 2869 C CA . THR A 1 385 ? 15.853 -21.952 19.546 1.00 47.00 385 THR A CA 1
ATOM 2870 C C . THR A 1 385 ? 16.347 -21.719 18.118 1.00 47.00 385 THR A C 1
ATOM 2872 O O . THR A 1 385 ? 15.973 -22.417 17.183 1.00 47.00 385 THR A O 1
ATOM 2875 N N . GLY A 1 386 ? 17.180 -20.693 17.932 1.00 46.53 386 GLY A N 1
ATOM 2876 C CA . GLY A 1 386 ? 17.802 -20.332 16.649 1.00 46.53 386 GLY A CA 1
ATOM 2877 C C . GLY A 1 386 ? 18.842 -21.329 16.113 1.00 46.53 386 GLY A C 1
ATOM 2878 O O . GLY A 1 386 ? 19.632 -20.955 15.256 1.00 46.53 386 GLY A O 1
ATOM 2879 N N . GLY A 1 387 ? 18.869 -22.568 16.613 1.00 52.97 387 GLY A N 1
ATOM 2880 C CA . GLY A 1 387 ? 19.818 -23.595 16.185 1.00 52.97 387 GLY A CA 1
ATOM 2881 C C . GLY A 1 387 ? 19.427 -24.258 14.864 1.00 52.97 387 GLY A C 1
ATOM 2882 O O . GLY A 1 387 ? 18.244 -24.344 14.516 1.00 52.97 387 GLY A O 1
ATOM 2883 N N . GLU A 1 388 ? 20.427 -24.750 14.133 1.00 58.47 388 GLU A N 1
ATOM 2884 C CA . GLU A 1 388 ? 20.208 -25.728 13.070 1.00 58.47 388 GLU A CA 1
ATOM 2885 C C . GLU A 1 388 ? 19.659 -27.018 13.687 1.00 58.47 388 GLU A C 1
ATOM 2887 O O . GLU A 1 388 ? 20.180 -27.534 14.677 1.00 58.47 388 GLU A O 1
ATOM 2892 N N . TYR A 1 389 ? 18.588 -27.541 13.101 1.00 69.19 389 TYR A N 1
ATOM 2893 C CA . TYR A 1 389 ? 18.046 -28.847 13.448 1.00 69.19 389 TYR A CA 1
ATOM 2894 C C . TYR A 1 389 ? 17.960 -29.695 12.182 1.00 69.19 389 TYR A C 1
ATOM 2896 O O . TYR A 1 389 ? 17.715 -29.141 11.105 1.00 69.19 389 TYR A O 1
ATOM 2904 N N . PRO A 1 390 ? 18.158 -31.021 12.286 1.00 74.62 390 PRO A N 1
ATOM 2905 C CA . PRO A 1 390 ? 18.309 -31.868 11.115 1.00 74.62 390 PRO A CA 1
ATOM 2906 C C . PRO A 1 390 ? 17.012 -31.913 10.303 1.00 74.62 390 PRO A C 1
ATOM 2908 O O . PRO A 1 390 ? 15.957 -32.295 10.815 1.00 74.62 390 PRO A O 1
ATOM 2911 N N . ILE A 1 391 ? 17.109 -31.542 9.025 1.00 86.69 391 ILE A N 1
ATOM 2912 C CA . ILE A 1 391 ? 16.099 -31.852 8.015 1.00 86.69 391 ILE A CA 1
ATOM 2913 C C . ILE A 1 391 ? 16.394 -33.257 7.496 1.00 86.69 391 ILE A C 1
ATOM 2915 O O . ILE A 1 391 ? 17.533 -33.582 7.166 1.00 86.69 391 ILE A O 1
ATOM 2919 N N . THR A 1 392 ? 15.376 -34.110 7.466 1.00 88.94 392 THR A N 1
ATOM 2920 C CA . THR A 1 392 ? 15.518 -35.524 7.092 1.00 88.94 392 THR A CA 1
ATOM 2921 C C . THR A 1 392 ? 14.481 -35.916 6.049 1.00 88.94 392 THR A C 1
ATOM 2923 O O . THR A 1 392 ? 13.549 -35.159 5.783 1.00 88.94 392 THR A O 1
ATOM 2926 N N . ASN A 1 393 ? 14.642 -37.099 5.447 1.00 92.12 393 ASN A N 1
ATOM 2927 C CA . ASN A 1 393 ? 13.710 -37.659 4.462 1.00 92.12 393 ASN A CA 1
ATOM 2928 C C . ASN A 1 393 ? 13.392 -36.711 3.290 1.00 92.12 393 ASN A C 1
ATOM 2930 O O . ASN A 1 393 ? 12.248 -36.666 2.842 1.00 92.12 393 ASN A O 1
ATOM 2934 N N . VAL A 1 394 ? 14.385 -35.955 2.809 1.00 95.75 394 VAL A N 1
ATOM 2935 C CA . VAL A 1 394 ? 14.203 -35.060 1.659 1.00 95.75 394 VAL A CA 1
ATOM 2936 C C . VAL A 1 394 ? 13.959 -35.894 0.399 1.00 95.75 394 VAL A C 1
ATOM 2938 O O . VAL A 1 394 ? 14.710 -36.830 0.118 1.00 95.75 394 VAL A O 1
ATOM 2941 N N . ARG A 1 395 ? 12.879 -35.600 -0.330 1.00 95.81 395 ARG A N 1
ATOM 2942 C CA . ARG A 1 395 ? 12.489 -36.292 -1.566 1.00 95.81 395 ARG A CA 1
ATOM 2943 C C . ARG A 1 395 ? 12.134 -35.276 -2.654 1.00 95.81 395 ARG A C 1
ATOM 2945 O O . ARG A 1 395 ? 11.389 -34.352 -2.337 1.00 95.81 395 ARG A O 1
ATOM 2952 N N . PRO A 1 396 ? 12.577 -35.467 -3.912 1.00 94.31 396 PRO A N 1
ATOM 2953 C CA . PRO A 1 396 ? 13.364 -36.603 -4.415 1.00 94.31 396 PRO A CA 1
ATOM 2954 C C . PRO A 1 396 ? 14.796 -36.637 -3.852 1.00 94.31 396 PRO A C 1
ATOM 2956 O O . PRO A 1 396 ? 15.281 -35.645 -3.323 1.00 94.31 396 PRO A O 1
ATOM 2959 N N . ALA A 1 397 ? 15.469 -37.789 -3.940 1.00 92.56 397 ALA A N 1
ATOM 2960 C CA . ALA A 1 397 ? 16.800 -37.991 -3.346 1.00 92.56 397 ALA A CA 1
ATOM 2961 C C . ALA A 1 397 ? 17.902 -37.106 -3.961 1.00 92.56 397 ALA A C 1
ATOM 2963 O O . ALA A 1 397 ? 18.969 -36.963 -3.371 1.00 92.56 397 ALA A O 1
ATOM 2964 N N . SER A 1 398 ? 17.649 -36.511 -5.131 1.00 93.25 398 SER A N 1
ATOM 2965 C CA . SER A 1 398 ? 18.535 -35.518 -5.741 1.00 93.25 398 SER A CA 1
ATOM 2966 C C . SER A 1 398 ? 18.434 -34.130 -5.100 1.00 93.25 398 SER A C 1
ATOM 2968 O O . SER A 1 398 ? 19.198 -33.235 -5.461 1.00 93.25 398 SER A O 1
ATOM 2970 N N . CYS A 1 399 ? 17.516 -33.950 -4.147 1.00 96.31 399 CYS A N 1
ATOM 2971 C CA . CYS A 1 399 ? 17.331 -32.722 -3.396 1.00 96.31 399 CYS A CA 1
ATOM 2972 C C . CYS A 1 399 ? 17.900 -32.821 -1.978 1.00 96.31 399 CYS A C 1
ATOM 2974 O O . CYS A 1 399 ? 17.812 -33.843 -1.298 1.00 96.31 399 CYS A O 1
ATOM 2976 N N . SER A 1 400 ? 18.404 -31.692 -1.498 1.00 95.38 400 SER A N 1
ATOM 2977 C CA . SER A 1 400 ? 18.748 -31.435 -0.105 1.00 95.38 400 SER A CA 1
ATOM 2978 C C . SER A 1 400 ? 18.059 -30.154 0.351 1.00 95.38 400 SER A C 1
ATOM 2980 O O . SER A 1 400 ? 17.771 -29.266 -0.454 1.00 95.38 400 SER A O 1
ATOM 2982 N N . ALA A 1 401 ? 17.758 -30.065 1.643 1.00 93.38 401 ALA A N 1
ATOM 2983 C CA . ALA A 1 401 ? 17.113 -28.895 2.214 1.00 93.38 401 ALA A CA 1
ATOM 2984 C C . ALA A 1 401 ? 17.666 -28.606 3.607 1.00 93.38 401 ALA A C 1
ATOM 2986 O O . ALA A 1 401 ? 17.922 -29.525 4.387 1.00 93.38 401 ALA A O 1
ATOM 2987 N N . ARG A 1 402 ? 17.800 -27.324 3.943 1.00 89.94 402 ARG A N 1
ATOM 2988 C CA . ARG A 1 402 ? 18.133 -26.870 5.298 1.00 89.94 402 ARG A CA 1
ATOM 2989 C C . ARG A 1 402 ? 17.288 -25.667 5.681 1.00 89.94 402 ARG A C 1
ATOM 2991 O O . ARG A 1 402 ? 16.879 -24.879 4.833 1.00 89.94 402 ARG A O 1
ATOM 2998 N N . ARG A 1 403 ? 17.027 -25.507 6.976 1.00 85.94 403 ARG A N 1
ATOM 2999 C CA . ARG A 1 403 ? 16.338 -24.321 7.493 1.00 85.94 403 ARG A CA 1
ATOM 3000 C C . ARG A 1 403 ? 17.313 -23.146 7.547 1.00 85.94 403 ARG A C 1
ATOM 3002 O O . ARG A 1 403 ? 18.407 -23.289 8.076 1.00 85.94 403 ARG A O 1
ATOM 3009 N N . ILE A 1 404 ? 16.874 -21.982 7.080 1.00 81.94 404 ILE A N 1
ATOM 3010 C CA . ILE A 1 404 ? 17.667 -20.739 7.088 1.00 81.94 404 ILE A CA 1
ATOM 3011 C C . ILE A 1 404 ? 17.038 -19.621 7.931 1.00 81.94 404 ILE A C 1
ATOM 3013 O O . ILE A 1 404 ? 17.641 -18.569 8.113 1.00 81.94 404 ILE A O 1
ATOM 3017 N N . GLY A 1 405 ? 15.834 -19.830 8.472 1.00 77.44 405 GLY A N 1
ATOM 3018 C CA . GLY A 1 405 ? 15.193 -18.864 9.363 1.00 77.44 405 GLY A CA 1
ATOM 3019 C C . GLY A 1 405 ? 13.713 -19.142 9.611 1.00 77.44 405 GLY A C 1
ATOM 3020 O O . GLY A 1 405 ? 13.182 -20.176 9.205 1.00 77.44 405 GLY A O 1
ATOM 3021 N N . GLY A 1 406 ? 13.049 -18.203 10.290 1.00 75.44 406 GLY A N 1
ATOM 3022 C CA . GLY A 1 406 ? 11.599 -18.232 10.512 1.00 75.44 406 GLY A CA 1
ATOM 3023 C C . GLY A 1 406 ? 11.122 -19.327 11.475 1.00 75.44 406 GLY A C 1
ATOM 3024 O O . GLY A 1 406 ? 11.924 -19.973 12.143 1.00 75.44 406 GLY A O 1
ATOM 3025 N N . GLY A 1 407 ? 9.818 -19.549 11.589 1.00 76.06 407 GLY A N 1
ATOM 3026 C CA . GLY A 1 407 ? 9.260 -20.544 12.512 1.00 76.06 407 GLY A CA 1
ATOM 3027 C C . GLY A 1 407 ? 7.801 -20.868 12.217 1.00 76.06 407 GLY A C 1
ATOM 3028 O O . GLY A 1 407 ? 7.124 -20.119 11.511 1.00 76.06 407 GLY A O 1
ATOM 3029 N N . GLY A 1 408 ? 7.309 -21.996 12.738 1.00 79.62 408 GLY A N 1
ATOM 3030 C CA . GLY A 1 408 ? 5.952 -22.459 12.453 1.00 79.62 408 GLY A CA 1
ATOM 3031 C C . GLY A 1 408 ? 5.729 -22.683 10.955 1.00 79.62 408 GLY A C 1
ATOM 3032 O O . GLY A 1 408 ? 6.500 -23.402 10.312 1.00 79.62 408 GLY A O 1
ATOM 3033 N N . VAL A 1 409 ? 4.673 -22.071 10.417 1.00 83.88 409 VAL A N 1
ATOM 3034 C CA . VAL A 1 409 ? 4.338 -22.082 8.980 1.00 83.88 409 VAL A CA 1
ATOM 3035 C C . VAL A 1 409 ? 5.170 -21.090 8.158 1.00 83.88 409 VAL A C 1
ATOM 3037 O O . VAL A 1 409 ? 5.253 -21.225 6.949 1.00 83.88 409 VAL A O 1
ATOM 3040 N N . ASN A 1 410 ? 5.831 -20.126 8.807 1.00 81.81 410 ASN A N 1
ATOM 3041 C CA . ASN A 1 410 ? 6.722 -19.150 8.171 1.00 81.81 410 ASN A CA 1
ATOM 3042 C C . ASN A 1 410 ? 8.188 -19.607 8.274 1.00 81.81 410 ASN A C 1
ATOM 3044 O O . ASN A 1 410 ? 9.081 -18.813 8.561 1.00 81.81 410 ASN A O 1
ATOM 3048 N N . THR A 1 411 ? 8.438 -20.915 8.190 1.00 84.44 411 THR A N 1
ATOM 3049 C CA . THR A 1 411 ? 9.805 -21.452 8.232 1.00 84.44 411 THR A CA 1
ATOM 3050 C C . THR A 1 411 ? 10.441 -21.283 6.856 1.00 84.44 411 THR A C 1
ATOM 3052 O O . THR A 1 411 ? 9.873 -21.728 5.864 1.00 84.44 411 THR A O 1
ATOM 3055 N N . ASN A 1 412 ? 11.633 -20.688 6.799 1.00 85.31 412 ASN A N 1
ATOM 3056 C CA . ASN A 1 412 ? 12.365 -20.503 5.549 1.00 85.31 412 ASN A CA 1
ATOM 3057 C C . ASN A 1 412 ? 13.322 -21.674 5.317 1.00 85.31 412 ASN A C 1
ATOM 3059 O O . ASN A 1 412 ? 14.110 -22.027 6.205 1.00 85.31 412 ASN A O 1
ATOM 3063 N N . PHE A 1 413 ? 13.286 -22.226 4.107 1.00 88.62 413 PHE A N 1
ATOM 3064 C CA . PHE A 1 413 ? 14.144 -23.321 3.672 1.00 88.62 413 PHE A CA 1
ATOM 3065 C C . PHE A 1 413 ? 15.036 -22.867 2.519 1.00 88.62 413 PHE A C 1
ATOM 3067 O O . PHE A 1 413 ? 14.579 -22.185 1.607 1.00 88.62 413 PHE A O 1
ATOM 3074 N N . GLU A 1 414 ? 16.301 -23.269 2.556 1.00 91.56 414 GLU A N 1
ATOM 3075 C CA . GLU A 1 414 ? 17.137 -23.333 1.363 1.00 91.56 414 GLU A CA 1
ATOM 3076 C C . GLU A 1 414 ? 17.031 -24.746 0.799 1.00 91.56 414 GLU A C 1
ATOM 3078 O O . GLU A 1 414 ? 17.184 -25.716 1.547 1.00 91.56 414 GLU A O 1
ATOM 3083 N N . VAL A 1 415 ? 16.756 -24.848 -0.500 1.00 94.06 415 VAL A N 1
ATOM 3084 C CA . VAL A 1 415 ? 16.611 -26.117 -1.214 1.00 94.06 415 VAL A CA 1
ATOM 3085 C C . VAL A 1 415 ? 17.597 -26.143 -2.372 1.00 94.06 415 VAL A C 1
ATOM 3087 O O . VAL A 1 415 ? 17.683 -25.189 -3.145 1.00 94.06 415 VAL A O 1
ATOM 3090 N N . ILE A 1 416 ? 18.348 -27.237 -2.475 1.00 94.75 416 ILE A N 1
ATOM 3091 C CA . ILE A 1 416 ? 19.278 -27.499 -3.572 1.00 94.75 416 ILE A CA 1
ATOM 3092 C C . ILE A 1 416 ? 18.884 -28.833 -4.188 1.00 94.75 416 ILE A C 1
ATOM 3094 O O . ILE A 1 416 ? 18.964 -29.856 -3.508 1.00 94.75 416 ILE A O 1
ATOM 3098 N N . CYS A 1 417 ? 18.487 -28.827 -5.455 1.00 94.25 417 CYS A N 1
ATOM 3099 C CA . CYS A 1 417 ? 18.141 -30.020 -6.222 1.00 94.25 417 CYS A CA 1
ATOM 3100 C C . CYS A 1 417 ? 19.031 -30.114 -7.453 1.00 94.25 417 CYS A C 1
ATOM 3102 O O . CYS A 1 417 ? 19.319 -29.104 -8.089 1.00 94.25 417 CYS A O 1
ATOM 3104 N N . ASP A 1 418 ? 19.488 -31.322 -7.779 1.00 94.00 418 ASP A N 1
ATOM 3105 C CA . ASP A 1 418 ? 20.312 -31.574 -8.969 1.00 94.00 418 ASP A CA 1
ATOM 3106 C C . ASP A 1 418 ? 21.560 -30.650 -9.037 1.00 94.00 418 ASP A C 1
ATOM 3108 O O . ASP A 1 418 ? 22.033 -30.277 -10.106 1.00 94.00 418 ASP A O 1
ATOM 3112 N N . GLY A 1 419 ? 22.087 -30.252 -7.868 1.00 91.88 419 GLY A N 1
ATOM 3113 C CA . GLY A 1 419 ? 23.237 -29.349 -7.723 1.00 91.88 419 GLY A CA 1
ATOM 3114 C C . GLY A 1 419 ? 22.934 -27.847 -7.838 1.00 91.88 419 GLY A C 1
ATOM 3115 O O . GLY A 1 419 ? 23.849 -27.044 -7.664 1.00 91.88 419 GLY A O 1
ATOM 3116 N N . ALA A 1 420 ? 21.684 -27.445 -8.084 1.00 91.56 420 ALA A N 1
ATOM 3117 C CA . ALA A 1 420 ? 21.276 -26.048 -8.229 1.00 91.56 420 ALA A CA 1
ATOM 3118 C C . ALA A 1 420 ? 20.354 -25.595 -7.087 1.00 91.56 420 ALA A C 1
ATOM 3120 O O . ALA A 1 420 ? 19.487 -26.340 -6.631 1.00 91.56 420 ALA A O 1
ATOM 3121 N N . LYS A 1 421 ? 20.531 -24.350 -6.628 1.00 91.75 421 LYS A N 1
ATOM 3122 C CA . LYS A 1 421 ? 19.624 -23.719 -5.660 1.00 91.75 421 LYS A CA 1
ATOM 3123 C C . LYS A 1 421 ? 18.285 -23.420 -6.339 1.00 91.75 421 LYS A C 1
ATOM 3125 O O . LYS A 1 421 ? 18.263 -22.795 -7.396 1.00 91.75 421 LYS A O 1
ATOM 3130 N N . GLU A 1 422 ? 17.191 -23.825 -5.705 1.00 92.81 422 GLU A N 1
ATOM 3131 C CA . GLU A 1 422 ? 15.825 -23.567 -6.168 1.00 92.81 422 GLU A CA 1
ATOM 3132 C C . GLU A 1 422 ? 15.115 -22.549 -5.261 1.00 92.81 422 GLU A C 1
ATOM 3134 O O . GLU A 1 422 ? 15.418 -22.433 -4.069 1.00 92.81 422 GLU A O 1
ATOM 3139 N N . ILE A 1 423 ? 14.153 -21.807 -5.819 1.00 88.94 423 ILE A N 1
ATOM 3140 C CA . ILE A 1 423 ? 13.361 -20.817 -5.069 1.00 88.94 423 ILE A CA 1
ATOM 3141 C C . ILE A 1 423 ? 12.148 -21.520 -4.461 1.00 88.94 423 ILE A C 1
ATOM 3143 O O . ILE A 1 423 ? 11.369 -22.138 -5.180 1.00 88.94 423 ILE A O 1
ATOM 3147 N N . VAL A 1 424 ? 11.947 -21.411 -3.148 1.00 92.12 424 VAL A N 1
ATOM 3148 C CA . VAL A 1 424 ? 10.753 -21.963 -2.485 1.00 92.12 424 VAL A CA 1
ATOM 3149 C C . VAL A 1 424 ? 9.574 -21.015 -2.695 1.00 92.12 424 VAL A C 1
ATOM 3151 O O . VAL A 1 424 ? 9.529 -19.946 -2.095 1.00 92.12 424 VAL A O 1
ATOM 3154 N N . LEU A 1 425 ? 8.615 -21.416 -3.531 1.00 90.56 425 LEU A N 1
ATOM 3155 C CA . LEU A 1 425 ? 7.435 -20.623 -3.886 1.00 90.56 425 LEU A CA 1
ATOM 3156 C C . LEU A 1 425 ? 6.317 -20.721 -2.847 1.00 90.56 425 LEU A C 1
ATOM 3158 O O . LEU A 1 425 ? 5.591 -19.757 -2.641 1.00 90.56 425 LEU A O 1
ATOM 3162 N N . ALA A 1 426 ? 6.156 -21.883 -2.213 1.00 92.50 426 ALA A N 1
ATOM 3163 C CA . ALA A 1 426 ? 5.175 -22.117 -1.158 1.00 92.50 426 ALA A CA 1
ATOM 3164 C C . ALA A 1 426 ? 5.530 -23.376 -0.356 1.00 92.50 426 ALA A C 1
ATOM 3166 O O . ALA A 1 426 ? 6.214 -24.273 -0.850 1.00 92.50 426 ALA A O 1
ATOM 3167 N N . ALA A 1 427 ? 5.032 -23.463 0.874 1.00 93.69 427 ALA A N 1
ATOM 3168 C CA . ALA A 1 427 ? 5.194 -24.604 1.761 1.00 93.69 427 ALA A CA 1
ATOM 3169 C C . ALA A 1 427 ? 3.846 -25.017 2.360 1.00 93.69 427 ALA A C 1
ATOM 3171 O O . ALA A 1 427 ? 3.129 -24.191 2.923 1.00 93.69 427 ALA A O 1
ATOM 3172 N N . LEU A 1 428 ? 3.509 -26.303 2.271 1.00 94.56 428 LEU A N 1
ATOM 3173 C CA . LEU A 1 428 ? 2.367 -26.904 2.948 1.00 94.56 428 LEU A CA 1
ATOM 3174 C C . LEU A 1 428 ? 2.811 -27.490 4.289 1.00 94.56 428 LEU A C 1
ATOM 3176 O O . LEU A 1 428 ? 3.624 -28.414 4.346 1.00 94.56 428 LEU A O 1
ATOM 3180 N N . HIS A 1 429 ? 2.228 -26.979 5.369 1.00 91.31 429 HIS A N 1
ATOM 3181 C CA . HIS A 1 429 ? 2.513 -27.393 6.737 1.00 91.31 429 HIS A CA 1
ATOM 3182 C C . HIS A 1 429 ? 1.286 -28.023 7.410 1.00 91.31 429 HIS A C 1
ATOM 3184 O O . HIS A 1 429 ? 0.185 -27.479 7.287 1.00 91.31 429 HIS A O 1
ATOM 3190 N N . PRO A 1 430 ? 1.447 -29.097 8.204 1.00 89.06 430 PRO A N 1
ATOM 3191 C CA . PRO A 1 430 ? 0.439 -29.487 9.181 1.00 89.06 430 PRO A CA 1
ATOM 3192 C C . PRO A 1 430 ? 0.433 -28.479 10.342 1.00 89.06 430 PRO A C 1
ATOM 3194 O O . PRO A 1 430 ? 1.492 -28.016 10.782 1.00 89.06 430 PRO A O 1
ATOM 3197 N N . LEU A 1 431 ? -0.752 -28.134 10.848 1.00 84.81 431 LEU A N 1
ATOM 3198 C CA . LEU A 1 431 ? -0.910 -27.185 11.950 1.00 84.81 431 LEU A CA 1
ATOM 3199 C C . LEU A 1 431 ? -0.820 -27.883 13.313 1.00 84.81 431 LEU A C 1
ATOM 3201 O O . LEU A 1 431 ? -1.513 -28.860 13.594 1.00 84.81 431 LEU A O 1
ATOM 3205 N N . VAL A 1 432 ? 0.022 -27.340 14.190 1.00 78.69 432 VAL A N 1
ATOM 3206 C CA . VAL A 1 432 ? 0.197 -27.775 15.580 1.00 78.69 432 VAL A CA 1
ATOM 3207 C C . VAL A 1 432 ? 0.517 -26.558 16.440 1.00 78.69 432 VAL A C 1
ATOM 3209 O O . VAL A 1 432 ? 1.228 -25.656 15.995 1.00 78.69 432 VAL A O 1
ATOM 3212 N N . ASP A 1 433 ? 0.007 -26.522 17.669 1.00 73.25 433 ASP A N 1
ATOM 3213 C CA . ASP A 1 433 ? 0.439 -25.521 18.640 1.00 73.25 433 ASP A CA 1
ATOM 3214 C C . ASP A 1 433 ? 1.846 -25.885 19.149 1.00 73.25 433 ASP A C 1
ATOM 3216 O O . ASP A 1 433 ? 2.041 -26.848 19.891 1.00 73.25 433 ASP A O 1
ATOM 3220 N N . GLU A 1 434 ? 2.866 -25.123 18.748 1.00 68.12 434 GLU A N 1
ATOM 3221 C CA . GLU A 1 434 ? 4.252 -25.403 19.151 1.00 68.12 434 GLU A CA 1
ATOM 3222 C C . GLU A 1 434 ? 4.499 -25.194 20.661 1.00 68.12 434 GLU A C 1
ATOM 3224 O O . GLU A 1 434 ? 5.456 -25.759 21.208 1.00 68.12 434 GLU A O 1
ATOM 3229 N N . ARG A 1 435 ? 3.637 -24.437 21.363 1.00 66.19 435 ARG A N 1
ATOM 3230 C CA . ARG A 1 435 ? 3.693 -24.268 22.831 1.00 66.19 435 ARG A CA 1
ATOM 3231 C C . ARG A 1 435 ? 3.038 -25.431 23.549 1.00 66.19 435 ARG A C 1
ATOM 3233 O O . ARG A 1 435 ? 3.528 -25.864 24.590 1.00 66.19 435 ARG A O 1
ATOM 3240 N N . ASN A 1 436 ? 1.951 -25.942 22.985 1.00 69.25 436 ASN A N 1
ATOM 3241 C CA . ASN A 1 436 ? 1.267 -27.123 23.473 1.00 69.25 436 ASN A CA 1
ATOM 3242 C C . ASN A 1 436 ? 1.342 -28.232 22.426 1.00 69.25 436 ASN A C 1
ATOM 3244 O O . ASN A 1 436 ? 0.401 -28.461 21.677 1.00 69.25 436 ASN A O 1
ATOM 3248 N N . ARG A 1 437 ? 2.448 -28.983 22.435 1.00 66.19 437 ARG A N 1
ATOM 3249 C CA . ARG A 1 437 ? 2.735 -30.066 21.470 1.00 66.19 437 ARG A CA 1
ATOM 3250 C C . ARG A 1 437 ? 1.719 -31.217 21.471 1.00 66.19 437 ARG A C 1
ATOM 3252 O O . ARG A 1 437 ? 1.857 -32.143 20.677 1.00 66.19 437 ARG A O 1
ATOM 3259 N N . HIS A 1 438 ? 0.742 -31.190 22.375 1.00 60.25 438 HIS A N 1
ATOM 3260 C CA . HIS A 1 438 ? -0.394 -32.106 22.407 1.00 60.25 438 HIS A CA 1
ATOM 3261 C C . HIS A 1 438 ? -1.648 -31.526 21.735 1.00 60.25 438 HIS A C 1
ATOM 3263 O O . HIS A 1 438 ? -2.528 -32.284 21.335 1.00 60.25 438 HIS A O 1
ATOM 3269 N N . ALA A 1 439 ? -1.745 -30.199 21.620 1.00 60.22 439 ALA A N 1
ATOM 3270 C CA . ALA A 1 439 ? -2.850 -29.507 20.980 1.00 60.22 439 ALA A CA 1
ATOM 3271 C C . ALA A 1 439 ? -2.629 -29.441 19.465 1.00 60.22 439 ALA A C 1
ATOM 3273 O O . ALA A 1 439 ? -1.831 -28.664 18.938 1.00 60.22 439 ALA A O 1
ATOM 3274 N N . VAL A 1 440 ? -3.384 -30.275 18.756 1.00 59.75 440 VAL A N 1
ATOM 3275 C CA . VAL A 1 440 ? -3.575 -30.137 17.315 1.00 59.75 440 VAL A CA 1
ATOM 3276 C C . VAL A 1 440 ? -4.633 -29.061 17.096 1.00 59.75 440 VAL A C 1
ATOM 3278 O O . VAL A 1 440 ? -5.743 -29.161 17.624 1.00 59.75 440 VAL A O 1
ATOM 3281 N N . LEU A 1 441 ? -4.297 -28.036 16.316 1.00 62.12 441 LEU A N 1
ATOM 3282 C CA . LEU A 1 441 ? -5.293 -27.093 15.819 1.00 62.12 441 LEU A CA 1
ATOM 3283 C C . LEU A 1 441 ? -6.144 -27.862 14.798 1.00 62.12 441 LEU A C 1
ATOM 3285 O O . LEU A 1 441 ? -5.594 -28.376 13.827 1.00 62.12 441 LEU A O 1
ATOM 3289 N N . GLN A 1 442 ? -7.436 -28.042 15.099 1.00 52.38 442 GLN A N 1
ATOM 3290 C CA . GLN A 1 442 ? -8.406 -28.912 14.404 1.00 52.38 442 GLN A CA 1
ATOM 3291 C C . GLN A 1 442 ? -7.996 -29.319 12.976 1.00 52.38 442 GLN A C 1
ATOM 3293 O O . GLN A 1 442 ? -8.161 -28.525 12.060 1.00 52.38 442 GLN A O 1
ATOM 3298 N N . ALA A 1 443 ? -7.467 -30.542 12.802 1.00 51.38 443 ALA A N 1
ATOM 3299 C CA . ALA A 1 443 ? -7.162 -31.203 11.516 1.00 51.38 443 ALA A CA 1
ATOM 3300 C C . ALA A 1 443 ? -6.588 -30.301 10.392 1.00 51.38 443 ALA A C 1
ATOM 3302 O O . ALA A 1 443 ? -6.821 -30.551 9.208 1.00 51.38 443 ALA A O 1
ATOM 3303 N N . GLY A 1 444 ? -5.869 -29.237 10.754 1.00 71.06 444 GLY A N 1
ATOM 3304 C CA . GLY A 1 444 ? -5.582 -28.141 9.842 1.00 71.06 444 GLY A CA 1
ATOM 3305 C C . GLY A 1 444 ? -4.266 -28.322 9.098 1.00 71.06 444 GLY A C 1
ATOM 3306 O O . GLY A 1 444 ? -3.276 -28.802 9.652 1.00 71.06 444 GLY A O 1
ATOM 3307 N N . ARG A 1 445 ? -4.240 -27.881 7.842 1.00 86.75 445 ARG A N 1
ATOM 3308 C CA . ARG A 1 445 ? -3.022 -27.671 7.054 1.00 86.75 445 ARG A CA 1
ATOM 3309 C C . ARG A 1 445 ? -3.010 -26.233 6.555 1.00 86.75 445 ARG A C 1
ATOM 3311 O O . ARG A 1 445 ? -4.073 -25.676 6.295 1.00 86.75 445 ARG A O 1
ATOM 3318 N N . ALA A 1 446 ? -1.832 -25.642 6.431 1.00 87.38 446 ALA A N 1
ATOM 3319 C CA . ALA A 1 446 ? -1.672 -24.292 5.912 1.00 87.38 446 ALA A CA 1
ATOM 3320 C C . ALA A 1 446 ? -0.621 -24.278 4.811 1.00 87.38 446 ALA A C 1
ATOM 3322 O O . ALA A 1 446 ? 0.504 -24.731 5.022 1.00 87.38 446 ALA A O 1
ATOM 3323 N N . THR A 1 447 ? -1.002 -23.738 3.657 1.00 89.88 447 THR A N 1
ATOM 3324 C CA . THR A 1 447 ? -0.057 -23.349 2.612 1.00 89.88 447 THR A CA 1
ATOM 3325 C C . THR A 1 447 ? 0.407 -21.932 2.898 1.00 89.88 447 THR A C 1
ATOM 3327 O O . THR A 1 447 ? -0.428 -21.053 3.126 1.00 89.88 447 THR A O 1
ATOM 3330 N N . TYR A 1 448 ? 1.716 -21.715 2.901 1.00 90.00 448 TYR A N 1
ATOM 3331 C CA . TYR A 1 448 ? 2.321 -20.430 3.218 1.00 90.00 448 TYR A CA 1
ATOM 3332 C C . TYR A 1 448 ? 3.497 -20.150 2.284 1.00 90.00 448 TYR A C 1
ATOM 3334 O O . TYR A 1 448 ? 4.310 -21.035 2.023 1.00 90.00 448 TYR A O 1
ATOM 3342 N N . VAL A 1 449 ? 3.593 -18.924 1.786 1.00 88.94 449 VAL A N 1
ATOM 3343 C CA . VAL A 1 449 ? 4.700 -18.446 0.959 1.00 88.94 449 VAL A CA 1
ATOM 3344 C C . VAL A 1 449 ? 5.777 -17.867 1.880 1.00 88.94 449 VAL A C 1
ATOM 3346 O O . VAL A 1 449 ? 5.512 -16.866 2.559 1.00 88.94 449 VAL A O 1
ATOM 3349 N N . PRO A 1 450 ? 6.969 -18.488 1.965 1.00 87.12 450 PRO A N 1
ATOM 3350 C CA . PRO A 1 450 ? 8.059 -17.965 2.776 1.00 87.12 450 PRO A CA 1
ATOM 3351 C C . PRO A 1 450 ? 8.674 -16.719 2.131 1.00 87.12 450 PRO A C 1
ATOM 3353 O O . PRO A 1 450 ? 8.569 -16.491 0.927 1.00 87.12 450 PRO A O 1
ATOM 3356 N N . TYR A 1 451 ? 9.373 -15.921 2.936 1.00 85.81 451 TYR A N 1
ATOM 3357 C CA . TYR A 1 451 ? 10.134 -14.795 2.400 1.00 85.81 451 TYR A CA 1
ATOM 3358 C C . TYR A 1 451 ? 11.386 -15.277 1.656 1.00 85.81 451 TYR A C 1
ATOM 3360 O O . TYR A 1 451 ? 12.176 -16.051 2.205 1.00 85.81 451 TYR A O 1
ATOM 3368 N N . SER A 1 452 ? 11.610 -14.723 0.466 1.00 82.19 452 SER A N 1
ATOM 3369 C CA . SER A 1 452 ? 12.888 -14.737 -0.248 1.00 82.19 452 SER A CA 1
ATOM 3370 C C . SER A 1 452 ? 13.072 -13.406 -0.981 1.00 82.19 452 SER A C 1
ATOM 3372 O O . SER A 1 452 ? 12.084 -12.730 -1.280 1.00 82.19 452 SER A O 1
ATOM 3374 N N . ASP A 1 453 ? 14.318 -13.023 -1.267 1.00 74.69 453 ASP A N 1
ATOM 3375 C CA . ASP A 1 453 ? 14.603 -11.779 -1.994 1.00 74.69 453 ASP A CA 1
ATOM 3376 C C . ASP A 1 453 ? 14.057 -11.852 -3.436 1.00 74.69 453 ASP A C 1
ATOM 3378 O O . ASP A 1 453 ? 13.637 -10.847 -4.002 1.00 74.69 453 ASP A O 1
ATOM 3382 N N . GLU A 1 454 ? 13.976 -13.058 -4.003 1.00 74.38 454 GLU A N 1
ATOM 3383 C CA . GLU A 1 454 ? 13.413 -13.333 -5.323 1.00 74.38 454 GLU A CA 1
ATOM 3384 C C . GLU A 1 454 ? 11.884 -13.140 -5.369 1.00 74.38 454 GLU A C 1
ATOM 3386 O O . GLU A 1 454 ? 11.348 -12.672 -6.376 1.00 74.38 454 GLU A O 1
ATOM 3391 N N . ILE A 1 455 ? 11.178 -13.462 -4.274 1.00 78.94 455 ILE A N 1
ATOM 3392 C CA . ILE A 1 455 ? 9.727 -13.237 -4.124 1.00 78.94 455 ILE A CA 1
ATOM 3393 C C . ILE A 1 455 ? 9.416 -11.782 -3.745 1.00 78.94 455 ILE A C 1
ATOM 3395 O O . ILE A 1 455 ? 8.337 -11.287 -4.077 1.00 78.94 455 ILE A O 1
ATOM 3399 N N . ALA A 1 456 ? 10.346 -11.077 -3.094 1.00 72.62 456 ALA A N 1
ATOM 3400 C CA . ALA A 1 456 ? 10.217 -9.682 -2.659 1.00 72.62 456 ALA A CA 1
ATOM 3401 C C . ALA A 1 456 ? 10.247 -8.664 -3.822 1.00 72.62 456 ALA A C 1
ATOM 3403 O O . ALA A 1 456 ? 10.843 -7.589 -3.739 1.00 72.62 456 ALA A O 1
ATOM 3404 N N . ALA A 1 457 ? 9.596 -9.000 -4.936 1.00 67.31 457 ALA A N 1
ATOM 3405 C CA . ALA A 1 457 ? 9.464 -8.149 -6.097 1.00 67.31 457 ALA A CA 1
ATOM 3406 C C . ALA A 1 457 ? 8.602 -6.911 -5.776 1.00 67.31 457 ALA A C 1
ATOM 3408 O O . ALA A 1 457 ? 7.627 -7.012 -5.028 1.00 67.31 457 ALA A O 1
ATOM 3409 N N . PRO A 1 458 ? 8.877 -5.757 -6.412 1.00 62.28 458 PRO A N 1
ATOM 3410 C CA . PRO A 1 458 ? 8.120 -4.517 -6.236 1.00 62.28 458 PRO A CA 1
ATOM 3411 C C . PRO A 1 458 ? 6.595 -4.661 -6.198 1.00 62.28 458 PRO A C 1
ATOM 3413 O O . PRO A 1 458 ? 5.956 -4.138 -5.292 1.00 62.28 458 PRO A O 1
ATOM 3416 N N . VAL A 1 459 ? 6.017 -5.413 -7.140 1.00 57.94 459 VAL A N 1
ATOM 3417 C CA . VAL A 1 459 ? 4.563 -5.625 -7.218 1.00 57.94 459 VAL A CA 1
ATOM 3418 C C . VAL A 1 459 ? 4.012 -6.335 -5.976 1.00 57.94 459 VAL A C 1
ATOM 3420 O O . VAL A 1 459 ? 2.968 -5.951 -5.463 1.00 57.94 459 VAL A O 1
ATOM 3423 N N . VAL A 1 460 ? 4.752 -7.303 -5.431 1.00 69.06 460 VAL A N 1
ATOM 3424 C CA . VAL A 1 460 ? 4.361 -8.064 -4.238 1.00 69.06 460 VAL A CA 1
ATOM 3425 C C . VAL A 1 460 ? 4.435 -7.191 -2.986 1.00 69.06 460 VAL A C 1
ATOM 3427 O O . VAL A 1 460 ? 3.558 -7.264 -2.127 1.00 69.06 460 VAL A O 1
ATOM 3430 N N . LEU A 1 461 ? 5.453 -6.331 -2.886 1.00 67.06 461 LEU A N 1
ATOM 3431 C CA . LEU A 1 461 ? 5.572 -5.364 -1.791 1.00 67.06 461 LEU A CA 1
ATOM 3432 C C . LEU A 1 461 ? 4.377 -4.402 -1.769 1.00 67.06 461 LEU A C 1
ATOM 3434 O O . LEU A 1 461 ? 3.780 -4.184 -0.714 1.00 67.06 461 LEU A O 1
ATOM 3438 N N . MET A 1 462 ? 3.989 -3.884 -2.937 1.00 60.03 462 MET A N 1
ATOM 3439 C CA . MET A 1 462 ? 2.823 -3.005 -3.075 1.00 60.03 462 MET A CA 1
ATOM 3440 C C . MET A 1 462 ? 1.508 -3.723 -2.802 1.00 60.03 462 MET A C 1
ATOM 3442 O O . MET A 1 462 ? 0.620 -3.146 -2.175 1.00 60.03 462 MET A O 1
ATOM 3446 N N . ASP A 1 463 ? 1.378 -4.976 -3.245 1.00 68.94 463 ASP A N 1
ATOM 3447 C CA . ASP A 1 463 ? 0.224 -5.814 -2.927 1.00 68.94 463 ASP A CA 1
ATOM 3448 C C . ASP A 1 463 ? 0.086 -5.999 -1.418 1.00 68.94 463 ASP A C 1
ATOM 3450 O O . ASP A 1 463 ? -1.020 -5.920 -0.886 1.00 68.94 463 ASP A O 1
ATOM 3454 N N . GLY A 1 464 ? 1.209 -6.206 -0.727 1.00 78.69 464 GLY A N 1
ATOM 3455 C CA . GLY A 1 464 ? 1.251 -6.306 0.725 1.00 78.69 464 GLY A CA 1
ATOM 3456 C C . GLY A 1 464 ? 0.828 -5.020 1.409 1.00 78.69 464 GLY A C 1
ATOM 3457 O O . GLY A 1 464 ? -0.034 -5.053 2.285 1.00 78.69 464 GLY A O 1
ATOM 3458 N N . GLN A 1 465 ? 1.375 -3.887 0.974 1.00 78.00 465 GLN A N 1
ATOM 3459 C CA . GLN A 1 465 ? 1.001 -2.581 1.507 1.00 78.00 465 GLN A CA 1
ATOM 3460 C C . GLN A 1 465 ? -0.490 -2.297 1.290 1.00 78.00 465 GLN A C 1
ATOM 3462 O O . GLN A 1 465 ? -1.210 -2.036 2.251 1.00 78.00 465 GLN A O 1
ATOM 3467 N N . SER A 1 466 ? -0.973 -2.460 0.057 1.00 69.44 466 SER A N 1
ATOM 3468 C CA . SER A 1 466 ? -2.377 -2.235 -0.310 1.00 69.44 466 SER A CA 1
ATOM 3469 C C . SER A 1 466 ? -3.327 -3.167 0.433 1.00 69.44 466 SER A C 1
ATOM 3471 O O . SER A 1 466 ? -4.437 -2.781 0.802 1.00 69.44 466 SER A O 1
ATOM 3473 N N . TYR A 1 467 ? -2.910 -4.413 0.662 1.00 83.44 467 TYR A N 1
ATOM 3474 C CA . TYR A 1 467 ? -3.679 -5.361 1.450 1.00 83.44 467 TYR A CA 1
ATOM 3475 C C . TYR A 1 467 ? -3.850 -4.870 2.896 1.00 83.44 467 TYR A C 1
ATOM 3477 O O . TYR A 1 467 ? -4.984 -4.809 3.377 1.00 83.44 467 TYR A O 1
ATOM 3485 N N . VAL A 1 468 ? -2.760 -4.465 3.562 1.00 85.88 468 VAL A N 1
ATOM 3486 C CA . VAL A 1 468 ? -2.805 -3.960 4.946 1.00 85.88 468 VAL A CA 1
ATOM 3487 C C . VAL A 1 468 ? -3.601 -2.657 5.031 1.00 85.88 468 VAL A C 1
ATOM 3489 O O . VAL A 1 468 ? -4.492 -2.545 5.870 1.00 85.88 468 VAL A O 1
ATOM 3492 N N . GLU A 1 469 ? -3.347 -1.695 4.142 1.00 81.31 469 GLU A N 1
ATOM 3493 C CA . GLU A 1 469 ? -4.092 -0.430 4.077 1.00 81.31 469 GLU A CA 1
ATOM 3494 C C . GLU A 1 469 ? -5.592 -0.667 3.849 1.00 81.31 469 GLU A C 1
ATOM 3496 O O . GLU A 1 469 ? -6.430 -0.058 4.517 1.00 81.31 469 GLU A O 1
ATOM 3501 N N . GLY A 1 470 ? -5.948 -1.616 2.980 1.00 76.75 470 GLY A N 1
ATOM 3502 C CA . GLY A 1 470 ? -7.336 -2.003 2.746 1.00 76.75 470 GLY A CA 1
ATOM 3503 C C . GLY A 1 470 ? -8.000 -2.664 3.960 1.00 76.75 470 GLY A C 1
ATOM 3504 O O . GLY A 1 470 ? -9.189 -2.445 4.201 1.00 76.75 470 GLY A O 1
ATOM 3505 N N . GLU A 1 471 ? -7.274 -3.471 4.739 1.00 90.50 471 GLU A N 1
ATOM 3506 C CA . GLU A 1 471 ? -7.774 -4.022 6.009 1.00 90.50 471 GLU A CA 1
ATOM 3507 C C . GLU A 1 471 ? -7.951 -2.922 7.073 1.00 90.50 471 GLU A C 1
ATOM 3509 O O . GLU A 1 471 ? -8.943 -2.937 7.809 1.00 90.50 471 GLU A O 1
ATOM 3514 N N . ILE A 1 472 ? -7.058 -1.924 7.108 1.00 87.31 472 ILE A N 1
ATOM 3515 C CA . ILE A 1 472 ? -7.196 -0.735 7.963 1.00 87.31 472 ILE A CA 1
ATOM 3516 C C . ILE A 1 472 ? -8.431 0.073 7.571 1.00 87.31 472 ILE A C 1
ATOM 3518 O O . ILE A 1 472 ? -9.221 0.447 8.438 1.00 87.31 472 ILE A O 1
ATOM 3522 N N . GLU A 1 473 ? -8.650 0.310 6.280 1.00 82.44 473 GLU A N 1
ATOM 3523 C CA . GLU A 1 473 ? -9.834 1.021 5.804 1.00 82.44 473 GLU A CA 1
ATOM 3524 C C . GLU A 1 473 ? -11.122 0.281 6.184 1.00 82.44 473 GLU A C 1
ATOM 3526 O O . GLU A 1 473 ? -12.049 0.892 6.720 1.00 82.44 473 GLU A O 1
ATOM 3531 N N . ARG A 1 474 ? -11.163 -1.047 6.002 1.00 84.69 474 ARG A N 1
ATOM 3532 C CA . ARG A 1 474 ? -12.296 -1.875 6.446 1.00 84.69 474 ARG A CA 1
ATOM 3533 C C . ARG A 1 474 ? -12.550 -1.740 7.949 1.00 84.69 474 ARG A C 1
ATOM 3535 O O . ARG A 1 474 ? -13.707 -1.661 8.360 1.00 84.69 474 ARG A O 1
ATOM 3542 N N . ALA A 1 475 ? -11.496 -1.702 8.762 1.00 93.19 475 ALA A N 1
ATOM 3543 C CA . ALA A 1 475 ? -11.607 -1.546 10.209 1.00 93.19 475 ALA A CA 1
ATOM 3544 C C . ALA A 1 475 ? -12.168 -0.167 10.589 1.00 93.19 475 ALA A C 1
ATOM 3546 O O . ALA A 1 475 ? -13.102 -0.082 11.386 1.00 93.19 475 ALA A O 1
ATOM 3547 N N . VAL A 1 476 ? -11.643 0.897 9.974 1.00 87.75 476 VAL A N 1
ATOM 3548 C CA . VAL A 1 476 ? -12.089 2.285 10.172 1.00 87.75 476 VAL A CA 1
ATOM 3549 C C . VAL A 1 476 ? -13.560 2.446 9.802 1.00 87.75 476 VAL A C 1
ATOM 3551 O O . VAL A 1 476 ? -14.335 2.952 10.612 1.00 87.75 476 VAL A O 1
ATOM 3554 N N . VAL A 1 477 ? -13.966 1.960 8.624 1.00 85.75 477 VAL A N 1
ATOM 3555 C CA . VAL A 1 477 ? -15.356 2.051 8.153 1.00 85.75 477 VAL A CA 1
ATOM 3556 C C . VAL A 1 477 ? -16.313 1.360 9.121 1.00 85.75 477 VAL A C 1
ATOM 3558 O O . VAL A 1 477 ? -17.373 1.905 9.418 1.00 85.75 477 VAL A O 1
ATOM 3561 N N . GLU A 1 478 ? -15.959 0.190 9.658 1.00 92.06 478 GLU A N 1
ATOM 3562 C CA . GLU A 1 478 ? -16.808 -0.481 10.647 1.00 92.06 478 GLU A CA 1
ATOM 3563 C C . GLU A 1 478 ? -16.890 0.271 11.973 1.00 92.06 478 GLU A C 1
ATOM 3565 O O . GLU A 1 478 ? -17.986 0.423 12.505 1.00 92.06 478 GLU A O 1
ATOM 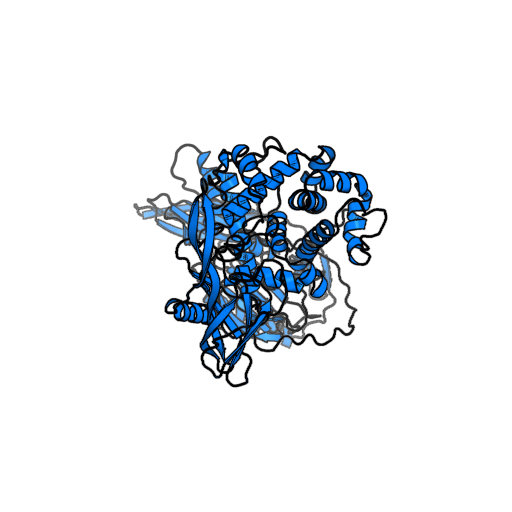3570 N N . LEU A 1 479 ? -15.767 0.771 12.495 1.00 95.75 479 LEU A N 1
ATOM 3571 C CA . LEU A 1 479 ? -15.761 1.558 13.732 1.00 95.75 479 LEU A CA 1
ATOM 3572 C C . LEU A 1 479 ? -16.589 2.845 13.592 1.00 95.75 479 LEU A C 1
ATOM 3574 O O . LEU A 1 479 ? -17.303 3.220 14.524 1.00 95.75 479 LEU A O 1
ATOM 3578 N N . GLN A 1 480 ? -16.530 3.502 12.431 1.00 92.62 480 GLN A N 1
ATOM 3579 C CA . GLN A 1 480 ? -17.325 4.696 12.136 1.00 92.62 480 GLN A CA 1
ATOM 3580 C C . GLN A 1 480 ? -18.811 4.365 11.964 1.00 92.62 480 GLN A C 1
ATOM 3582 O O . GLN A 1 480 ? -19.659 5.014 12.579 1.00 92.62 480 GLN A O 1
ATOM 3587 N N . ARG A 1 481 ? -19.133 3.329 11.177 1.00 93.12 481 ARG A N 1
ATOM 3588 C CA . ARG A 1 481 ? -20.508 2.844 10.970 1.00 93.12 481 ARG A CA 1
ATOM 3589 C C . ARG A 1 481 ? -21.171 2.472 12.292 1.00 93.12 481 ARG A C 1
ATOM 3591 O O . ARG A 1 481 ? -22.316 2.847 12.529 1.00 93.12 481 ARG A O 1
ATOM 3598 N N . ASP A 1 482 ? -20.444 1.766 13.152 1.00 95.44 482 ASP A N 1
ATOM 3599 C CA . ASP A 1 482 ? -20.939 1.307 14.449 1.00 95.44 482 ASP A CA 1
ATOM 3600 C C . ASP A 1 482 ? -20.875 2.418 15.521 1.00 95.44 482 ASP A C 1
ATOM 3602 O O . ASP A 1 482 ? -21.243 2.193 16.673 1.00 95.44 482 ASP A O 1
ATOM 3606 N N . ARG A 1 483 ? -20.462 3.638 15.133 1.00 96.19 483 ARG A N 1
ATOM 3607 C CA . ARG A 1 483 ? -20.386 4.848 15.968 1.00 96.19 483 ARG A CA 1
ATOM 3608 C C . ARG A 1 483 ? -19.600 4.627 17.260 1.00 96.19 483 ARG A C 1
ATOM 3610 O O . ARG A 1 483 ? -20.028 5.028 18.342 1.00 96.19 483 ARG A O 1
ATOM 3617 N N . VAL A 1 484 ? -18.437 3.994 17.151 1.00 97.88 484 VAL A N 1
ATOM 3618 C CA . VAL A 1 484 ? -17.587 3.705 18.307 1.00 97.88 484 VAL A CA 1
ATOM 3619 C C . VAL A 1 484 ? -16.890 4.982 18.774 1.00 97.88 484 VAL A C 1
ATOM 3621 O O . VAL A 1 484 ? -15.937 5.454 18.151 1.00 97.88 484 VAL A O 1
ATOM 3624 N N . PHE A 1 485 ? -17.371 5.552 19.879 1.00 98.06 485 PHE A N 1
ATOM 3625 C CA . PHE A 1 485 ? -16.838 6.789 20.451 1.00 98.06 485 PHE A CA 1
ATOM 3626 C C . PHE A 1 485 ? -15.577 6.560 21.283 1.00 98.06 485 PHE A C 1
ATOM 3628 O O . PHE A 1 485 ? -15.471 5.587 22.033 1.00 98.06 485 PHE A O 1
ATOM 3635 N N . SER A 1 486 ? -14.644 7.504 21.178 1.00 98.12 486 SER A N 1
ATOM 3636 C CA . SER A 1 486 ? -13.439 7.560 21.998 1.00 98.12 486 SER A CA 1
ATOM 3637 C C . SER A 1 486 ? -13.799 7.773 23.468 1.00 98.12 486 SER A C 1
ATOM 3639 O O . SER A 1 486 ? -14.650 8.596 23.814 1.00 98.12 486 SER A O 1
ATOM 3641 N N . ARG A 1 487 ? -13.139 7.020 24.349 1.00 97.62 487 ARG A N 1
ATOM 3642 C CA . ARG A 1 487 ? -13.143 7.246 25.799 1.00 97.62 487 ARG A CA 1
ATOM 3643 C C . ARG A 1 487 ? -12.091 8.269 26.201 1.00 97.62 487 ARG A C 1
ATOM 3645 O O . ARG A 1 487 ? -12.233 8.897 27.246 1.00 97.62 487 ARG A O 1
ATOM 3652 N N . ALA A 1 488 ? -11.048 8.445 25.394 1.00 96.50 488 ALA A N 1
ATOM 3653 C CA . ALA A 1 488 ? -10.006 9.432 25.646 1.00 96.50 488 ALA A CA 1
ATOM 3654 C C . ALA A 1 488 ? -10.397 10.858 25.227 1.00 96.50 488 ALA A C 1
ATOM 3656 O O . ALA A 1 488 ? -9.933 11.818 25.845 1.00 96.50 488 ALA A O 1
ATOM 3657 N N . VAL A 1 489 ? -11.231 10.995 24.191 1.00 95.81 489 VAL A N 1
ATOM 3658 C CA . VAL A 1 489 ? -11.585 12.265 23.546 1.00 95.81 489 VAL A CA 1
ATOM 3659 C C . VAL A 1 489 ? -13.108 12.346 23.371 1.00 95.81 489 VAL A C 1
ATOM 3661 O O . VAL A 1 489 ? -13.654 11.845 22.384 1.00 95.81 489 VAL A O 1
ATOM 3664 N N . PRO A 1 490 ? -13.820 12.970 24.327 1.00 91.50 490 PRO A N 1
ATOM 3665 C CA . PRO A 1 490 ? -15.278 13.032 24.307 1.00 91.50 490 PRO A CA 1
ATOM 3666 C C . PRO A 1 490 ? -15.846 13.597 22.996 1.00 91.50 490 PRO A C 1
ATOM 3668 O O . PRO A 1 490 ? -15.379 14.612 22.482 1.00 91.50 490 PRO A O 1
ATOM 3671 N N . GLY A 1 491 ? -16.880 12.940 22.462 1.00 93.12 491 GLY A N 1
ATOM 3672 C CA . GLY A 1 491 ? -17.607 13.382 21.264 1.00 93.12 491 GLY A CA 1
ATOM 3673 C C . GLY A 1 491 ? -16.951 13.043 19.920 1.00 93.12 491 GLY A C 1
ATOM 3674 O O . GLY A 1 491 ? -17.529 13.348 18.878 1.00 93.12 491 GLY A O 1
ATOM 3675 N N . LYS A 1 492 ? -15.780 12.397 19.912 1.00 96.00 492 LYS A N 1
ATOM 3676 C CA . LYS A 1 492 ? -15.092 11.944 18.692 1.00 96.00 492 LYS A CA 1
ATOM 3677 C C . LYS A 1 492 ? -15.188 10.429 18.528 1.00 96.00 492 LYS A C 1
ATOM 3679 O O . LYS A 1 492 ? -15.275 9.700 19.516 1.00 96.00 492 LYS A O 1
ATOM 3684 N N . LEU A 1 493 ? -15.169 9.945 17.288 1.00 95.94 493 LEU A N 1
ATOM 3685 C CA . LEU A 1 493 ? -15.086 8.512 16.996 1.00 95.94 493 LEU A CA 1
ATOM 3686 C C . LEU A 1 493 ? -13.644 8.032 17.171 1.00 95.94 493 LEU A C 1
ATOM 3688 O O . LEU A 1 493 ? -12.723 8.734 16.768 1.00 95.94 493 LEU A O 1
ATOM 3692 N N . VAL A 1 494 ? -13.443 6.829 17.721 1.00 97.44 494 VAL A N 1
ATOM 3693 C CA . VAL A 1 494 ? -12.100 6.244 17.932 1.00 97.44 494 VAL A CA 1
ATOM 3694 C C . VAL A 1 494 ? -11.286 6.232 16.636 1.00 97.44 494 VAL A C 1
ATOM 3696 O O . VAL A 1 494 ? -10.099 6.549 16.641 1.00 97.44 494 VAL A O 1
ATOM 3699 N N . ALA A 1 495 ? -11.926 5.878 15.521 1.00 92.75 495 ALA A N 1
ATOM 3700 C CA . ALA A 1 495 ? -11.263 5.762 14.227 1.00 92.75 495 ALA A CA 1
ATOM 3701 C C . ALA A 1 495 ? -10.756 7.104 13.668 1.00 92.75 495 ALA A C 1
ATOM 3703 O O . ALA A 1 495 ? -9.863 7.099 12.827 1.00 92.75 495 ALA A O 1
ATOM 3704 N N . ASP A 1 496 ? -11.285 8.231 14.157 1.00 91.62 496 ASP A N 1
ATOM 3705 C CA . ASP A 1 496 ? -10.902 9.578 13.720 1.00 91.62 496 ASP A CA 1
ATOM 3706 C C . ASP A 1 496 ? -9.784 10.181 14.593 1.00 91.62 496 ASP A C 1
ATOM 3708 O O . ASP A 1 496 ? -9.290 11.266 14.295 1.00 91.62 496 ASP A O 1
ATOM 3712 N N . ILE A 1 497 ? -9.403 9.510 15.690 1.00 94.12 497 ILE A N 1
ATOM 3713 C CA . ILE A 1 497 ? -8.361 9.979 16.619 1.00 94.12 497 ILE A CA 1
ATOM 3714 C C . ILE A 1 497 ? -6.956 9.585 16.157 1.00 94.12 497 ILE A C 1
ATOM 3716 O O . ILE A 1 497 ? -6.008 10.338 16.369 1.00 94.12 497 ILE A O 1
ATOM 3720 N N . PHE A 1 498 ? -6.809 8.405 15.552 1.00 93.50 498 PHE A N 1
ATOM 3721 C CA . PHE A 1 498 ? -5.508 7.835 15.201 1.00 93.50 498 PHE A CA 1
ATOM 3722 C C . PHE A 1 498 ? -5.323 7.802 13.688 1.00 93.50 498 PHE A C 1
ATOM 3724 O O . PHE A 1 498 ? -6.214 7.357 12.959 1.00 93.50 498 PHE A O 1
ATOM 3731 N N . SER A 1 499 ? -4.149 8.229 13.215 1.00 85.19 499 SER A N 1
ATOM 3732 C CA . SER A 1 499 ? -3.821 8.143 11.794 1.00 85.19 499 SER A CA 1
ATOM 3733 C C . SER A 1 499 ? -3.769 6.678 11.353 1.00 85.19 499 SER A C 1
ATOM 3735 O O . SER A 1 499 ? -3.362 5.781 12.099 1.00 85.19 499 SER A O 1
ATOM 3737 N N . ARG A 1 500 ? -4.202 6.414 10.116 1.00 83.81 500 ARG A N 1
ATOM 3738 C CA . ARG A 1 500 ? -4.099 5.071 9.516 1.00 83.81 500 ARG A CA 1
ATOM 3739 C C . ARG A 1 500 ? -2.650 4.606 9.466 1.00 83.81 500 ARG A C 1
ATOM 3741 O O . ARG A 1 500 ? -2.373 3.430 9.666 1.00 83.81 500 ARG A O 1
ATOM 3748 N N . ASP A 1 501 ? -1.747 5.554 9.252 1.00 81.19 501 ASP A N 1
ATOM 3749 C CA . ASP A 1 501 ? -0.323 5.307 9.173 1.00 81.19 501 ASP A CA 1
ATOM 3750 C C . ASP A 1 501 ? 0.268 4.814 10.501 1.00 81.19 501 ASP A C 1
ATOM 3752 O O . ASP A 1 501 ? 0.998 3.828 10.532 1.00 81.19 501 ASP A O 1
ATOM 3756 N N . MET A 1 502 ? -0.131 5.401 11.630 1.00 88.56 502 MET A N 1
ATOM 3757 C CA . MET A 1 502 ? 0.254 4.897 12.951 1.00 88.56 502 MET A CA 1
ATOM 3758 C C . MET A 1 502 ? -0.121 3.418 13.134 1.00 88.56 502 MET A C 1
ATOM 3760 O O . MET A 1 502 ? 0.678 2.620 13.628 1.00 88.56 502 MET A O 1
ATOM 3764 N N . VAL A 1 503 ? -1.324 3.031 12.708 1.00 92.69 503 VAL A N 1
ATOM 3765 C CA . VAL A 1 503 ? -1.809 1.650 12.827 1.00 92.69 503 VAL A CA 1
ATOM 3766 C C . VAL A 1 503 ? -1.118 0.715 11.830 1.00 92.69 503 VAL A C 1
ATOM 3768 O O . VAL A 1 503 ? -0.787 -0.415 12.192 1.00 92.69 503 VAL A O 1
ATOM 3771 N N . PHE A 1 504 ? -0.826 1.195 10.619 1.00 88.75 504 PHE A N 1
ATOM 3772 C CA . PHE A 1 504 ? -0.008 0.493 9.629 1.00 88.75 504 PHE A CA 1
ATOM 3773 C C . PHE A 1 504 ? 1.392 0.190 10.173 1.00 88.75 504 PHE A C 1
ATOM 3775 O O . PHE A 1 504 ? 1.807 -0.970 10.200 1.00 88.75 504 PHE A O 1
ATOM 3782 N N . ARG A 1 505 ? 2.088 1.207 10.700 1.00 90.12 505 ARG A N 1
ATOM 3783 C CA . ARG A 1 505 ? 3.422 1.068 11.300 1.00 90.12 505 ARG A CA 1
ATOM 3784 C C . ARG A 1 505 ? 3.417 0.038 12.427 1.00 90.12 505 ARG A C 1
ATOM 3786 O O . ARG A 1 505 ? 4.286 -0.828 12.441 1.00 90.12 505 ARG A O 1
ATOM 3793 N N . LEU A 1 506 ? 2.432 0.088 13.333 1.00 93.38 506 LEU A N 1
ATOM 3794 C CA . LEU A 1 506 ? 2.279 -0.910 14.401 1.00 93.38 506 LEU A CA 1
ATOM 3795 C C . LEU A 1 506 ? 2.145 -2.327 13.825 1.00 93.38 506 LEU A C 1
ATOM 3797 O O . LEU A 1 506 ? 2.913 -3.207 14.202 1.00 93.38 506 LEU A O 1
ATOM 3801 N N . GLY A 1 507 ? 1.240 -2.537 12.865 1.00 91.56 507 GLY A N 1
ATOM 3802 C CA . GLY A 1 507 ? 1.031 -3.850 12.246 1.00 91.56 507 GLY A CA 1
ATOM 3803 C C . GLY A 1 507 ? 2.284 -4.426 11.577 1.00 91.56 507 GLY A C 1
ATOM 3804 O O . GLY A 1 507 ? 2.521 -5.630 11.651 1.00 91.56 507 GLY A O 1
ATOM 3805 N N . LEU A 1 508 ? 3.126 -3.579 10.974 1.00 90.69 508 LEU A N 1
ATOM 3806 C CA . LEU A 1 508 ? 4.402 -4.011 10.398 1.00 90.69 508 LEU A CA 1
ATOM 3807 C C . LEU A 1 508 ? 5.426 -4.374 11.484 1.00 90.69 508 LEU A C 1
ATOM 3809 O O . LEU A 1 508 ? 6.011 -5.459 11.454 1.00 90.69 508 LEU A O 1
ATOM 3813 N N . ILE A 1 509 ? 5.668 -3.478 12.447 1.00 92.38 509 ILE A N 1
ATOM 3814 C CA . ILE A 1 509 ? 6.787 -3.636 13.392 1.00 92.38 509 ILE A CA 1
ATOM 3815 C C . ILE A 1 509 ? 6.579 -4.759 14.403 1.00 92.38 509 ILE A C 1
ATOM 3817 O O . ILE A 1 509 ? 7.575 -5.276 14.920 1.00 92.38 509 ILE A O 1
ATOM 3821 N N . GLU A 1 510 ? 5.333 -5.154 14.672 1.00 91.75 510 GLU A N 1
ATOM 3822 C CA . GLU A 1 510 ? 5.009 -6.312 15.516 1.00 91.75 510 GLU A CA 1
ATOM 3823 C C . GLU A 1 510 ? 5.575 -7.629 14.960 1.00 91.75 510 GLU A C 1
ATOM 3825 O O . GLU A 1 510 ? 5.794 -8.589 15.701 1.00 91.75 510 GLU A O 1
ATOM 3830 N N . HIS A 1 511 ? 5.878 -7.668 13.661 1.00 89.12 511 HIS A N 1
ATOM 3831 C CA . HIS A 1 511 ? 6.412 -8.845 12.980 1.00 89.12 511 HIS A CA 1
ATOM 3832 C C . HIS A 1 511 ? 7.871 -8.717 12.548 1.00 89.12 511 HIS A C 1
ATOM 3834 O O . HIS A 1 511 ? 8.410 -9.621 11.904 1.00 89.12 511 HIS A O 1
ATOM 3840 N N . ILE A 1 512 ? 8.528 -7.626 12.940 1.00 89.25 512 ILE A N 1
ATOM 3841 C CA . ILE A 1 512 ? 9.949 -7.406 12.696 1.00 89.25 512 ILE A CA 1
ATOM 3842 C C . ILE A 1 512 ? 10.759 -7.852 13.917 1.00 89.25 512 ILE A C 1
ATOM 3844 O O . ILE A 1 512 ? 10.654 -7.281 15.014 1.00 89.25 512 ILE A O 1
ATOM 3848 N N . ASP A 1 513 ? 11.609 -8.853 13.701 1.00 86.44 513 ASP A N 1
ATOM 3849 C CA . ASP A 1 513 ? 12.566 -9.334 14.692 1.00 86.44 513 ASP A CA 1
ATOM 3850 C C . ASP A 1 513 ? 13.619 -8.263 15.025 1.00 86.44 513 ASP A C 1
ATOM 3852 O O . ASP A 1 513 ? 14.084 -7.528 14.153 1.00 86.44 513 ASP A O 1
ATOM 3856 N N . HIS A 1 514 ? 13.980 -8.148 16.305 1.00 86.19 514 HIS A N 1
ATOM 3857 C CA . HIS A 1 514 ? 14.875 -7.089 16.781 1.00 86.19 514 HIS A CA 1
ATOM 3858 C C . HIS A 1 514 ? 16.317 -7.290 16.302 1.00 86.19 514 HIS A C 1
ATOM 3860 O O . HIS A 1 514 ? 16.962 -6.324 15.897 1.00 86.19 514 HIS A O 1
ATOM 3866 N N . GLU A 1 515 ? 16.825 -8.524 16.318 1.00 84.75 515 GLU A N 1
ATOM 3867 C CA . GLU A 1 515 ? 18.183 -8.833 15.858 1.00 84.75 515 GLU A CA 1
ATOM 3868 C C . GLU A 1 515 ? 18.288 -8.706 14.338 1.00 84.75 515 GLU A C 1
ATOM 3870 O O . GLU A 1 515 ? 19.232 -8.111 13.816 1.00 84.75 515 GLU A O 1
ATOM 3875 N N . GLU A 1 516 ? 17.283 -9.197 13.610 1.00 84.12 516 GLU A N 1
ATOM 3876 C CA . GLU A 1 516 ? 17.228 -9.054 12.156 1.00 84.12 516 GLU A CA 1
ATOM 3877 C C . GLU A 1 516 ? 17.162 -7.582 11.740 1.00 84.12 516 GLU A C 1
ATOM 3879 O O . GLU A 1 516 ? 17.892 -7.180 10.835 1.00 84.12 516 GLU A O 1
ATOM 3884 N N . PHE A 1 517 ? 16.367 -6.767 12.437 1.00 86.25 517 PHE A N 1
ATOM 3885 C CA . PHE A 1 517 ? 16.305 -5.326 12.205 1.00 86.25 517 PHE A CA 1
ATOM 3886 C C . PHE A 1 517 ? 17.651 -4.641 12.444 1.00 86.25 517 PHE A C 1
ATOM 3888 O O . PHE A 1 517 ? 18.089 -3.864 11.598 1.00 86.25 517 PHE A O 1
ATOM 3895 N N . ARG A 1 518 ? 18.348 -4.952 13.547 1.00 83.44 518 ARG A N 1
ATOM 3896 C CA . ARG A 1 518 ? 19.683 -4.386 13.814 1.00 83.44 518 ARG A CA 1
ATOM 3897 C C . ARG A 1 518 ? 20.701 -4.780 12.740 1.00 83.44 518 ARG A C 1
ATOM 3899 O O . ARG A 1 518 ? 21.519 -3.956 12.353 1.00 83.44 518 ARG A O 1
ATOM 3906 N N . ARG A 1 519 ? 20.647 -6.024 12.254 1.00 84.44 519 ARG A N 1
ATOM 3907 C CA . ARG A 1 519 ? 21.619 -6.574 11.295 1.00 84.44 519 ARG A CA 1
ATOM 3908 C C . ARG A 1 519 ? 21.357 -6.169 9.844 1.00 84.44 519 ARG A C 1
ATOM 3910 O O . ARG A 1 519 ? 22.302 -6.045 9.074 1.00 84.44 519 ARG A O 1
ATOM 3917 N N . ARG A 1 520 ? 20.089 -6.069 9.436 1.00 81.88 520 ARG A N 1
ATOM 3918 C CA . ARG A 1 520 ? 19.679 -5.906 8.026 1.00 81.88 520 ARG A CA 1
ATOM 3919 C C . ARG A 1 520 ? 18.991 -4.575 7.736 1.00 81.88 520 ARG A C 1
ATOM 3921 O O . ARG A 1 520 ? 18.800 -4.246 6.572 1.00 81.88 520 ARG A O 1
ATOM 3928 N N . GLY A 1 521 ? 18.635 -3.824 8.772 1.00 81.62 521 GLY A N 1
ATOM 3929 C CA . GLY A 1 521 ? 18.037 -2.505 8.649 1.00 81.62 521 GLY A CA 1
ATOM 3930 C C . GLY A 1 521 ? 16.525 -2.502 8.379 1.00 81.62 521 GLY A C 1
ATOM 3931 O O . GLY A 1 521 ? 15.897 -3.555 8.183 1.00 81.62 521 GLY A O 1
ATOM 3932 N N . PRO A 1 522 ? 15.927 -1.297 8.388 1.00 79.88 522 PRO A N 1
ATOM 3933 C CA . PRO A 1 522 ? 14.491 -1.088 8.212 1.00 79.88 522 PRO A CA 1
ATOM 3934 C C . PRO A 1 522 ? 13.992 -1.490 6.827 1.00 79.88 522 PRO A C 1
ATOM 3936 O O . PRO A 1 522 ? 12.955 -2.138 6.735 1.00 79.88 522 PRO A O 1
ATOM 3939 N N . GLU A 1 523 ? 14.733 -1.174 5.762 1.00 75.00 523 GLU A N 1
ATOM 3940 C CA . GLU A 1 523 ? 14.324 -1.483 4.389 1.00 75.00 523 GLU A CA 1
ATOM 3941 C C . GLU A 1 523 ? 14.116 -2.990 4.188 1.00 75.00 523 GLU A C 1
ATOM 3943 O O . GLU A 1 523 ? 13.045 -3.431 3.780 1.00 75.00 523 GLU A O 1
ATOM 3948 N N . TYR A 1 524 ? 15.113 -3.804 4.536 1.00 82.50 524 TYR A N 1
ATOM 3949 C CA . TYR A 1 524 ? 15.015 -5.252 4.371 1.00 82.50 524 TYR A CA 1
ATOM 3950 C C . TYR A 1 524 ? 13.884 -5.850 5.220 1.00 82.50 524 TYR A C 1
ATOM 3952 O O . TYR A 1 524 ? 13.100 -6.670 4.745 1.00 82.50 524 TYR A O 1
ATOM 3960 N N . THR A 1 525 ? 13.778 -5.445 6.486 1.00 86.88 525 THR A N 1
ATOM 3961 C CA . THR A 1 525 ? 12.786 -6.024 7.403 1.00 86.88 525 THR A CA 1
ATOM 3962 C C . THR A 1 525 ? 11.355 -5.575 7.109 1.00 86.88 525 THR A C 1
ATOM 3964 O O . THR A 1 525 ? 10.436 -6.389 7.217 1.00 86.88 525 THR A O 1
ATOM 3967 N N . GLY A 1 526 ? 11.161 -4.329 6.675 1.00 85.44 526 GLY A N 1
ATOM 3968 C CA . GLY A 1 526 ? 9.877 -3.834 6.186 1.00 85.44 526 GLY A CA 1
ATOM 3969 C C . GLY A 1 526 ? 9.466 -4.500 4.873 1.00 85.44 526 GLY A C 1
ATOM 3970 O O . GLY A 1 526 ? 8.351 -5.014 4.785 1.00 85.44 526 GLY A O 1
ATOM 3971 N N . ASN A 1 527 ? 10.385 -4.621 3.904 1.00 81.25 527 ASN A N 1
ATOM 3972 C CA . ASN A 1 527 ? 10.138 -5.361 2.660 1.00 81.25 527 ASN A CA 1
ATOM 3973 C C . ASN A 1 527 ? 9.743 -6.810 2.946 1.00 81.25 527 ASN A C 1
ATOM 3975 O O . ASN A 1 527 ? 8.820 -7.340 2.330 1.00 81.25 527 ASN A O 1
ATOM 3979 N N . LYS A 1 528 ? 10.393 -7.451 3.918 1.00 87.38 528 LYS A N 1
ATOM 3980 C CA . LYS A 1 528 ? 10.042 -8.803 4.350 1.00 87.38 528 LYS A CA 1
ATOM 3981 C C . LYS A 1 528 ? 8.625 -8.899 4.895 1.00 87.38 528 LYS A C 1
ATOM 3983 O O . LYS A 1 528 ? 7.885 -9.787 4.472 1.00 87.38 528 LYS A O 1
ATOM 3988 N N . ALA A 1 529 ? 8.230 -7.995 5.789 1.00 91.12 529 ALA A N 1
ATOM 3989 C CA . ALA A 1 529 ? 6.868 -7.965 6.312 1.00 91.12 529 ALA A CA 1
ATOM 3990 C C . ALA A 1 529 ? 5.839 -7.753 5.186 1.00 91.12 529 ALA A C 1
ATOM 3992 O O . ALA A 1 529 ? 4.894 -8.531 5.059 1.00 91.12 529 ALA A O 1
ATOM 3993 N N . LEU A 1 530 ? 6.064 -6.765 4.314 1.00 85.44 530 LEU A N 1
ATOM 3994 C CA . LEU A 1 530 ? 5.182 -6.466 3.182 1.00 85.44 530 LEU A CA 1
ATOM 3995 C C . LEU A 1 530 ? 5.104 -7.611 2.172 1.00 85.44 530 LEU A C 1
ATOM 3997 O O . LEU A 1 530 ? 4.016 -7.948 1.722 1.00 85.44 530 LEU A O 1
ATOM 4001 N N . THR A 1 531 ? 6.218 -8.277 1.874 1.00 85.12 531 THR A N 1
ATOM 4002 C CA . THR A 1 531 ? 6.230 -9.461 1.001 1.00 85.12 531 THR A CA 1
ATOM 4003 C C . THR A 1 531 ? 5.329 -10.558 1.558 1.00 85.12 531 THR A C 1
ATOM 4005 O O . THR A 1 531 ? 4.551 -11.166 0.822 1.00 85.12 531 THR A O 1
ATOM 4008 N N . LEU A 1 532 ? 5.398 -10.802 2.871 1.00 90.81 532 LEU A N 1
ATOM 4009 C CA . LEU A 1 532 ? 4.564 -11.805 3.525 1.00 90.81 532 LEU A CA 1
ATOM 4010 C C . LEU A 1 532 ? 3.080 -11.424 3.480 1.00 90.81 532 LEU A C 1
ATOM 4012 O O . LEU A 1 532 ? 2.262 -12.302 3.212 1.00 90.81 532 LEU A O 1
ATOM 4016 N N . PHE A 1 533 ? 2.726 -10.146 3.653 1.00 89.56 533 PHE A N 1
ATOM 4017 C CA . PHE A 1 533 ? 1.353 -9.677 3.430 1.00 89.56 533 PHE A CA 1
ATOM 4018 C C . PHE A 1 533 ? 0.905 -9.832 1.976 1.00 89.56 533 PHE A C 1
ATOM 4020 O O . PHE A 1 533 ? -0.203 -10.304 1.735 1.00 89.56 533 PHE A O 1
ATOM 4027 N N . GLY A 1 534 ? 1.749 -9.470 1.010 1.00 83.25 534 GLY A N 1
ATOM 4028 C CA . GLY A 1 534 ? 1.390 -9.485 -0.409 1.00 83.25 534 GLY A CA 1
ATOM 4029 C C . GLY A 1 534 ? 1.129 -10.891 -0.928 1.00 83.25 534 GLY A C 1
ATOM 4030 O O . GLY A 1 534 ? 0.146 -11.127 -1.628 1.00 83.25 534 GLY A O 1
ATOM 4031 N N . THR A 1 535 ? 1.969 -11.839 -0.516 1.00 85.44 535 THR A N 1
ATOM 4032 C CA . THR A 1 535 ? 1.874 -13.243 -0.933 1.00 85.44 535 THR A CA 1
ATOM 4033 C C . THR A 1 535 ? 0.830 -14.039 -0.159 1.00 85.44 535 THR A C 1
ATOM 4035 O O . THR A 1 535 ? 0.111 -14.837 -0.753 1.00 85.44 535 THR A O 1
ATOM 4038 N N . ASN A 1 536 ? 0.719 -13.838 1.159 1.00 88.19 536 ASN A N 1
ATOM 4039 C CA . ASN A 1 536 ? -0.133 -14.677 2.008 1.00 88.19 536 ASN A CA 1
ATOM 4040 C C . ASN A 1 536 ? -1.492 -14.049 2.340 1.00 88.19 536 ASN A C 1
ATOM 4042 O O . ASN A 1 536 ? -2.399 -14.779 2.743 1.00 88.19 536 ASN A O 1
ATOM 4046 N N . ARG A 1 537 ? -1.650 -12.728 2.179 1.00 88.56 537 ARG A N 1
ATOM 4047 C CA . ARG A 1 537 ? -2.897 -11.985 2.432 1.00 88.56 537 ARG A CA 1
ATOM 4048 C C . ARG A 1 537 ? -3.485 -12.327 3.807 1.00 88.56 537 ARG A C 1
ATOM 4050 O O . ARG A 1 537 ? -2.781 -12.196 4.804 1.00 88.56 537 ARG A O 1
ATOM 4057 N N . GLU A 1 538 ? -4.720 -12.819 3.891 1.00 87.12 538 GLU A N 1
ATOM 4058 C CA . GLU A 1 538 ? -5.398 -13.187 5.144 1.00 87.12 538 GLU A CA 1
ATOM 4059 C C . GLU A 1 538 ? -4.696 -14.293 5.947 1.00 87.12 538 GLU A C 1
ATOM 4061 O O . GLU A 1 538 ? -4.884 -14.400 7.161 1.00 87.12 538 GLU A O 1
ATOM 4066 N N . ARG A 1 539 ? -3.837 -15.092 5.299 1.00 87.50 539 ARG A N 1
ATOM 4067 C CA . ARG A 1 539 ? -3.016 -16.106 5.975 1.00 87.50 539 ARG A CA 1
ATOM 4068 C C . ARG A 1 539 ? -1.786 -15.500 6.646 1.00 87.50 539 ARG A C 1
ATOM 4070 O O . ARG A 1 539 ? -1.243 -16.119 7.567 1.00 87.50 539 ARG A O 1
ATOM 4077 N N . ALA A 1 540 ? -1.336 -14.313 6.223 1.00 90.00 540 ALA A N 1
ATOM 4078 C CA . ALA A 1 540 ? -0.155 -13.665 6.787 1.00 90.00 540 ALA A CA 1
ATOM 4079 C C . ALA A 1 540 ? -0.339 -13.495 8.300 1.00 90.00 540 ALA A C 1
ATOM 4081 O O . ALA A 1 540 ? -1.322 -12.922 8.760 1.00 90.00 540 ALA A O 1
ATOM 4082 N N . TYR A 1 541 ? 0.578 -14.051 9.092 1.00 87.12 541 TYR A N 1
ATOM 4083 C CA . TYR A 1 541 ? 0.541 -13.964 10.559 1.00 87.12 541 TYR A CA 1
ATOM 4084 C C . TYR A 1 541 ? -0.753 -14.473 11.232 1.00 87.12 541 TYR A C 1
ATOM 4086 O O . TYR A 1 541 ? -0.971 -14.219 12.420 1.00 87.12 541 TYR A O 1
ATOM 4094 N N . GLN A 1 542 ? -1.574 -15.263 10.527 1.00 84.00 542 GLN A N 1
ATOM 4095 C CA . GLN A 1 542 ? -2.838 -15.819 11.031 1.00 84.00 542 GLN A CA 1
ATOM 4096 C C . GLN A 1 542 ? -2.660 -16.646 12.317 1.00 84.00 542 GLN A C 1
ATOM 4098 O O . GLN A 1 542 ? -3.561 -16.725 13.151 1.00 84.00 542 GLN A O 1
ATOM 4103 N N . TYR A 1 543 ? -1.490 -17.257 12.492 1.00 78.88 543 TYR A N 1
ATOM 4104 C CA . TYR A 1 543 ? -1.155 -18.088 13.651 1.00 78.88 543 TYR A CA 1
ATOM 4105 C C . TYR A 1 543 ? -0.028 -17.478 14.498 1.00 78.88 543 TYR A C 1
ATOM 4107 O O . TYR A 1 543 ? 0.616 -18.178 15.279 1.00 78.88 543 TYR A O 1
ATOM 4115 N N . SER A 1 544 ? 0.261 -16.183 14.318 1.00 81.56 544 SER A N 1
ATOM 4116 C CA . SER A 1 544 ? 1.377 -15.528 15.000 1.00 81.56 544 SER A CA 1
ATOM 4117 C C . SER A 1 544 ? 1.124 -15.424 16.500 1.00 81.56 544 SER A C 1
ATOM 4119 O O . SER A 1 544 ? 0.092 -14.903 16.932 1.00 81.56 544 SER A O 1
ATOM 4121 N N . THR A 1 545 ? 2.104 -15.872 17.290 1.00 81.06 545 THR A N 1
ATOM 4122 C CA . THR A 1 545 ? 2.098 -15.738 18.749 1.00 81.06 545 THR A CA 1
ATOM 4123 C C . THR A 1 545 ? 3.468 -15.288 19.270 1.00 81.06 545 THR A C 1
ATOM 4125 O O . THR A 1 545 ? 4.459 -15.995 19.077 1.00 81.06 545 THR A O 1
ATOM 4128 N N . SER A 1 546 ? 3.560 -14.151 19.970 1.00 82.31 546 SER A N 1
ATOM 4129 C CA . SER A 1 546 ? 4.819 -13.708 20.606 1.00 82.31 546 SER A CA 1
ATOM 4130 C C . SER A 1 546 ? 5.163 -14.571 21.808 1.00 82.31 546 SER A C 1
ATOM 4132 O O . SER A 1 546 ? 4.263 -15.113 22.444 1.00 82.31 546 SER A O 1
ATOM 4134 N N . SER A 1 547 ? 6.431 -14.674 22.208 1.00 77.81 547 SER A N 1
ATOM 4135 C CA . SER A 1 547 ? 6.849 -15.428 23.407 1.00 77.81 547 SER A CA 1
ATOM 4136 C C . SER A 1 547 ? 5.993 -15.133 24.653 1.00 77.81 547 SER A C 1
ATOM 4138 O O . SER A 1 547 ? 5.630 -16.064 25.368 1.00 77.81 547 SER A O 1
ATOM 4140 N N . ALA A 1 548 ? 5.556 -13.882 24.836 1.00 80.94 548 ALA A N 1
ATOM 4141 C CA . ALA A 1 548 ? 4.671 -13.446 25.919 1.00 80.94 548 ALA A CA 1
ATOM 4142 C C . ALA A 1 548 ? 3.206 -13.931 25.811 1.00 80.94 548 ALA A C 1
ATOM 4144 O O . ALA A 1 548 ? 2.457 -13.834 26.778 1.00 80.94 548 ALA A O 1
ATOM 4145 N N . GLY A 1 549 ? 2.792 -14.477 24.667 1.00 82.50 549 GLY A N 1
ATOM 4146 C CA . GLY A 1 549 ? 1.432 -14.961 24.408 1.00 82.50 549 GLY A CA 1
ATOM 4147 C C . GLY A 1 549 ? 0.534 -13.947 23.706 1.00 82.50 549 GLY A C 1
ATOM 4148 O O . GLY A 1 549 ? -0.681 -14.132 23.686 1.00 82.50 549 GLY A O 1
ATOM 4149 N N . ALA A 1 550 ? 1.113 -12.887 23.141 1.00 87.00 550 ALA A N 1
ATOM 4150 C CA . ALA A 1 550 ? 0.374 -11.932 22.332 1.00 87.00 550 ALA A CA 1
ATOM 4151 C C . ALA A 1 550 ? 0.003 -12.568 20.989 1.00 87.00 550 ALA A C 1
ATOM 4153 O O . ALA A 1 550 ? 0.778 -13.357 20.450 1.00 87.00 550 ALA A O 1
ATOM 4154 N N . LEU A 1 551 ? -1.189 -12.272 20.478 1.00 86.06 551 LEU A N 1
ATOM 4155 C CA . LEU A 1 551 ? -1.787 -12.995 19.357 1.00 86.06 551 LEU A CA 1
ATOM 4156 C C . LEU A 1 551 ? -1.966 -12.087 18.138 1.00 86.06 551 LEU A C 1
ATOM 4158 O O . LEU A 1 551 ? -2.252 -10.898 18.284 1.00 86.06 551 LEU A O 1
ATOM 4162 N N . CYS A 1 552 ? -1.923 -12.691 16.950 1.00 83.62 552 CYS A N 1
ATOM 4163 C CA . CYS A 1 552 ? -2.380 -12.100 15.687 1.00 83.62 552 CYS A CA 1
ATOM 4164 C C . CYS A 1 552 ? -1.500 -10.990 15.111 1.00 83.62 552 CYS A C 1
ATOM 4166 O O . CYS A 1 552 ? -0.447 -10.668 15.654 1.00 83.62 552 CYS A O 1
ATOM 4168 N N . LEU A 1 553 ? -1.963 -10.413 13.998 1.00 89.38 553 LEU A N 1
ATOM 4169 C CA . LEU A 1 553 ? -1.327 -9.303 13.290 1.00 89.38 553 LEU A CA 1
ATOM 4170 C C . LEU A 1 553 ? -0.866 -8.182 14.237 1.00 89.38 553 LEU A C 1
ATOM 4172 O O . LEU A 1 553 ? 0.277 -7.753 14.227 1.00 89.38 553 LEU A O 1
ATOM 4176 N N . MET A 1 554 ? -1.758 -7.755 15.128 1.00 92.81 554 MET A N 1
ATOM 4177 C CA . MET A 1 554 ? -1.495 -6.625 16.020 1.00 92.81 554 MET A CA 1
ATOM 4178 C C . MET A 1 554 ? -0.868 -7.033 17.365 1.00 92.81 554 MET A C 1
ATOM 4180 O O . MET A 1 554 ? -0.806 -6.201 18.267 1.00 92.81 554 MET A O 1
ATOM 4184 N N . GLN A 1 555 ? -0.460 -8.303 17.523 1.00 90.81 555 GLN A N 1
ATOM 4185 C CA . GLN A 1 555 ? 0.139 -8.872 18.743 1.00 90.81 555 GLN A CA 1
ATOM 4186 C C . GLN A 1 555 ? -0.587 -8.418 20.026 1.00 90.81 555 GLN A C 1
ATOM 4188 O O . GLN A 1 555 ? -0.005 -7.852 20.949 1.00 90.81 555 GLN A O 1
ATOM 4193 N N . ILE A 1 556 ? -1.897 -8.679 20.094 1.00 90.38 556 ILE A N 1
ATOM 4194 C CA . ILE A 1 556 ? -2.741 -8.286 21.229 1.00 90.38 556 ILE A CA 1
ATOM 4195 C C . ILE A 1 556 ? -2.688 -9.353 22.322 1.00 90.38 556 ILE A C 1
ATOM 4197 O O . ILE A 1 556 ? -2.930 -10.536 22.075 1.00 90.38 556 ILE A O 1
ATOM 4201 N N . MET A 1 557 ? -2.434 -8.932 23.560 1.00 89.81 557 MET A N 1
ATOM 4202 C CA . MET A 1 557 ? -2.501 -9.811 24.727 1.00 89.81 557 MET A CA 1
ATOM 4203 C C . MET A 1 557 ? -3.956 -10.183 25.062 1.00 89.81 557 MET A C 1
ATOM 4205 O O . MET A 1 557 ? -4.798 -9.286 25.171 1.00 89.81 557 MET A O 1
ATOM 4209 N N . PRO A 1 558 ? -4.273 -11.464 25.345 1.00 87.38 558 PRO A N 1
ATOM 4210 C CA . PRO A 1 558 ? -5.608 -11.860 25.806 1.00 87.38 558 PRO A CA 1
ATOM 4211 C C . PRO A 1 558 ? -6.078 -11.100 27.058 1.00 87.38 558 PRO A C 1
ATOM 4213 O O . PRO A 1 558 ? -7.257 -10.766 27.175 1.00 87.38 558 PRO A O 1
ATOM 4216 N N . SER A 1 559 ? -5.147 -10.769 27.961 1.00 88.88 559 SER A N 1
ATOM 4217 C CA . SER A 1 559 ? -5.404 -9.962 29.162 1.00 88.88 559 SER A CA 1
ATOM 4218 C C . SER A 1 559 ? -5.785 -8.509 28.860 1.00 88.88 559 SER A C 1
ATOM 4220 O O . SER A 1 559 ? -6.430 -7.873 29.687 1.00 88.88 559 SER A O 1
ATOM 4222 N N . THR A 1 560 ? -5.424 -7.984 27.687 1.00 91.75 560 THR A N 1
ATOM 4223 C CA . THR A 1 560 ? -5.825 -6.653 27.207 1.00 91.75 560 THR A CA 1
ATOM 4224 C C . THR A 1 560 ? -7.113 -6.717 26.390 1.00 91.75 560 THR A C 1
ATOM 4226 O O . THR A 1 560 ? -7.967 -5.845 26.527 1.00 91.75 560 THR A O 1
ATOM 4229 N N . TYR A 1 561 ? -7.283 -7.768 25.585 1.00 91.88 561 TYR A N 1
ATOM 4230 C CA . TYR A 1 561 ? -8.424 -7.930 24.684 1.00 91.88 561 TYR A CA 1
ATOM 4231 C C . TYR A 1 561 ? -9.769 -7.882 25.419 1.00 91.88 561 TYR A C 1
ATOM 4233 O O . TYR A 1 561 ? -10.660 -7.132 25.028 1.00 91.88 561 TYR A O 1
ATOM 4241 N N . ILE A 1 562 ? -9.924 -8.682 26.482 1.00 90.44 562 ILE A N 1
ATOM 4242 C CA . ILE A 1 562 ? -11.216 -8.838 27.167 1.00 90.44 562 ILE A CA 1
ATOM 4243 C C . ILE A 1 562 ? -11.677 -7.528 27.831 1.00 90.44 562 ILE A C 1
ATOM 4245 O O . ILE A 1 562 ? -12.810 -7.122 27.566 1.00 90.44 562 ILE A O 1
ATOM 4249 N N . PRO A 1 563 ? -10.847 -6.822 28.630 1.00 94.31 563 PRO A N 1
ATOM 4250 C CA . PRO A 1 563 ? -11.243 -5.534 29.195 1.00 94.31 563 PRO A CA 1
ATOM 4251 C C . PRO A 1 563 ? -11.604 -4.496 28.131 1.00 94.31 563 PRO A C 1
ATOM 4253 O O . PRO A 1 563 ? -12.666 -3.887 28.219 1.00 94.31 563 PRO A O 1
ATOM 4256 N N . VAL A 1 564 ? -10.770 -4.342 27.096 1.00 95.75 564 VAL A N 1
ATOM 4257 C CA . VAL A 1 564 ? -11.000 -3.350 26.035 1.00 95.75 564 VAL A CA 1
ATOM 4258 C C . VAL A 1 564 ? -12.288 -3.665 25.279 1.00 95.75 564 VAL A C 1
ATOM 4260 O O . VAL A 1 564 ? -13.144 -2.797 25.145 1.00 95.75 564 VAL A O 1
ATOM 4263 N N . ARG A 1 565 ? -12.509 -4.920 24.874 1.00 94.19 565 ARG A N 1
ATOM 4264 C CA . ARG A 1 565 ? -13.777 -5.341 24.261 1.00 94.19 565 ARG A CA 1
ATOM 4265 C C . ARG A 1 565 ? -14.990 -4.952 25.110 1.00 94.19 565 ARG A C 1
ATOM 4267 O O . ARG A 1 565 ? -15.969 -4.457 24.562 1.00 94.19 565 ARG A O 1
ATOM 4274 N N . ASN A 1 566 ? -14.934 -5.178 26.421 1.00 94.81 566 ASN A N 1
ATOM 4275 C CA . ASN A 1 566 ? -16.049 -4.863 27.313 1.00 94.81 566 ASN A CA 1
ATOM 4276 C C . ASN A 1 566 ? -16.295 -3.347 27.421 1.00 94.81 566 ASN A C 1
ATOM 4278 O O . ASN A 1 566 ? -17.442 -2.925 27.525 1.00 94.81 566 ASN A O 1
ATOM 4282 N N . THR A 1 567 ? -15.242 -2.526 27.359 1.00 97.25 567 THR A N 1
ATOM 4283 C CA . THR A 1 567 ? -15.344 -1.055 27.355 1.00 97.25 567 THR A CA 1
ATOM 4284 C C . THR A 1 567 ? -15.944 -0.493 26.058 1.00 97.25 567 THR A C 1
ATOM 4286 O O . THR A 1 567 ? -16.609 0.547 26.086 1.00 97.25 567 THR A O 1
ATOM 4289 N N . TYR A 1 568 ? -15.729 -1.170 24.929 1.00 97.19 568 TYR A N 1
ATOM 4290 C CA . TYR A 1 568 ? -16.191 -0.760 23.598 1.00 97.19 568 TYR A CA 1
ATOM 4291 C C . TYR A 1 568 ? -17.172 -1.786 23.011 1.00 97.19 568 TYR A C 1
ATOM 4293 O O . TYR A 1 568 ? -16.953 -2.313 21.918 1.00 97.19 568 TYR A O 1
ATOM 4301 N N . GLY A 1 569 ? -18.255 -2.088 23.735 1.00 94.50 569 GLY A N 1
ATOM 4302 C CA . GLY A 1 569 ? -19.250 -3.085 23.316 1.00 94.50 569 GLY A CA 1
ATOM 4303 C C . GLY A 1 569 ? -19.836 -2.813 21.923 1.00 94.50 569 GLY A C 1
ATOM 4304 O O . GLY A 1 569 ? -20.007 -3.737 21.126 1.00 94.50 569 GLY A O 1
ATOM 4305 N N . GLU A 1 570 ? -20.042 -1.538 21.591 1.00 95.50 570 GLU A N 1
ATOM 4306 C CA . GLU A 1 570 ? -20.467 -1.048 20.275 1.00 95.50 570 GLU A CA 1
ATOM 4307 C C . GLU A 1 570 ? -19.555 -1.471 19.112 1.00 95.50 570 GLU A C 1
ATOM 4309 O O . GLU A 1 570 ? -20.046 -1.611 17.997 1.00 95.50 570 GLU A O 1
ATOM 4314 N N . ALA A 1 571 ? -18.271 -1.769 19.346 1.00 94.56 571 ALA A N 1
ATOM 4315 C CA . ALA A 1 571 ? -17.356 -2.229 18.296 1.00 94.56 571 ALA A CA 1
ATOM 4316 C C . ALA A 1 571 ? -17.614 -3.678 17.834 1.00 94.56 571 ALA A C 1
ATOM 4318 O O . ALA A 1 571 ? -17.010 -4.125 16.852 1.00 94.56 571 ALA A O 1
ATOM 4319 N N . ARG A 1 572 ? -18.497 -4.411 18.537 1.00 90.81 572 ARG A N 1
ATOM 4320 C CA . ARG A 1 572 ? -18.944 -5.783 18.217 1.00 90.81 572 ARG A CA 1
ATOM 4321 C C . ARG A 1 572 ? -17.792 -6.774 18.035 1.00 90.81 572 ARG A C 1
ATOM 4323 O O . ARG A 1 572 ? -17.809 -7.613 17.139 1.00 90.81 572 ARG A O 1
ATOM 4330 N N . MET A 1 573 ? -16.785 -6.680 18.900 1.00 91.00 573 MET A N 1
ATOM 4331 C CA . MET A 1 573 ? -15.631 -7.580 18.864 1.00 91.00 573 MET A CA 1
ATOM 4332 C C . MET A 1 573 ? -16.015 -9.020 19.274 1.00 91.00 573 MET A C 1
ATOM 4334 O O . MET A 1 573 ? -16.825 -9.184 20.201 1.00 91.00 573 MET A O 1
ATOM 4338 N N . PRO A 1 574 ? -15.419 -10.058 18.647 1.00 86.62 574 PRO A N 1
ATOM 4339 C CA . PRO A 1 574 ? -15.641 -11.467 18.989 1.00 86.62 574 PRO A CA 1
ATOM 4340 C C . PRO A 1 574 ? -15.468 -11.810 20.477 1.00 86.62 574 PRO A C 1
ATOM 4342 O O . PRO A 1 574 ? -14.724 -11.164 21.212 1.00 86.62 574 PRO A O 1
ATOM 4345 N N . ALA A 1 575 ? -16.170 -12.851 20.945 1.00 82.56 575 ALA A N 1
ATOM 4346 C CA . ALA A 1 575 ? -16.220 -13.197 22.370 1.00 82.56 575 ALA A CA 1
ATOM 4347 C C . ALA A 1 575 ? -14.892 -13.712 22.934 1.00 82.56 575 ALA A C 1
ATOM 4349 O O . ALA A 1 575 ? -14.502 -13.358 24.049 1.00 82.56 575 ALA A O 1
ATOM 4350 N N . LYS A 1 576 ? -14.209 -14.546 22.155 1.00 74.81 576 LYS A N 1
ATOM 4351 C CA . LYS A 1 576 ? -12.838 -14.971 22.413 1.00 74.81 576 LYS A CA 1
ATOM 4352 C C . LYS A 1 576 ? -11.929 -14.206 21.458 1.00 74.81 576 LYS A C 1
ATOM 4354 O O . LYS A 1 576 ? -12.370 -13.905 20.349 1.00 74.81 576 LYS A O 1
ATOM 4359 N N . PRO A 1 577 ? -10.679 -13.910 21.847 1.00 68.31 577 PRO A N 1
ATOM 4360 C CA . PRO A 1 577 ? -9.715 -13.367 20.909 1.00 68.31 577 PRO A CA 1
ATOM 4361 C C . PRO A 1 577 ? -9.568 -14.339 19.731 1.00 68.31 577 PRO A C 1
ATOM 4363 O O . PRO A 1 577 ? -8.943 -15.392 19.850 1.00 68.31 577 PRO A O 1
ATOM 4366 N N . PHE A 1 578 ? -10.181 -13.952 18.613 1.00 64.00 578 PHE A N 1
ATOM 4367 C CA . PHE A 1 578 ? -9.944 -14.479 17.277 1.00 64.00 578 PHE A CA 1
ATOM 4368 C C . PHE A 1 578 ? -10.228 -15.980 17.086 1.00 64.00 578 PHE A C 1
ATOM 4370 O O . PHE A 1 578 ? -9.441 -16.632 16.427 1.00 64.00 578 PHE A O 1
ATOM 4377 N N . ASP A 1 579 ? -11.294 -16.553 17.667 1.00 53.97 579 ASP A N 1
ATOM 4378 C CA . ASP A 1 579 ? -11.844 -17.907 17.382 1.00 53.97 579 ASP A CA 1
ATOM 4379 C C . ASP A 1 579 ? -10.840 -19.064 17.117 1.00 53.97 579 ASP A C 1
ATOM 4381 O O . ASP A 1 579 ? -11.141 -20.030 16.421 1.00 53.97 579 ASP A O 1
ATOM 4385 N N . GLY A 1 580 ? -9.632 -19.004 17.690 1.00 54.94 580 GLY A N 1
ATOM 4386 C CA . GLY A 1 580 ? -8.548 -19.959 17.425 1.00 54.94 580 GLY A CA 1
ATOM 4387 C C . GLY A 1 580 ? -7.734 -19.718 16.139 1.00 54.94 580 GLY A C 1
ATOM 4388 O O . GLY A 1 580 ? -6.748 -20.423 15.933 1.00 54.94 580 GLY A O 1
ATOM 4389 N N . SER A 1 581 ? -8.076 -18.727 15.304 1.00 57.41 581 SER A N 1
ATOM 4390 C CA . SER A 1 581 ? -7.241 -18.242 14.195 1.00 57.41 581 SER A CA 1
ATOM 4391 C C . SER A 1 581 ? -7.400 -16.734 13.948 1.00 57.41 581 SER A C 1
ATOM 4393 O O . SER A 1 581 ? -8.502 -16.194 13.885 1.00 57.41 581 SER A O 1
ATOM 4395 N N . CYS A 1 582 ? -6.291 -16.044 13.703 1.00 68.69 582 CYS A N 1
ATOM 4396 C CA . CYS A 1 582 ? -6.259 -14.600 13.472 1.00 68.69 582 CYS A CA 1
ATOM 4397 C C . CYS A 1 582 ? -6.561 -14.189 12.022 1.00 68.69 582 CYS A C 1
ATOM 4399 O O . CYS A 1 582 ? -6.005 -13.202 11.549 1.00 68.69 582 CYS A O 1
ATOM 4401 N N . GLY A 1 583 ? -7.389 -14.949 11.298 1.00 63.31 583 GLY A N 1
ATOM 4402 C CA . GLY A 1 583 ? -7.605 -14.743 9.857 1.00 63.31 583 GLY A CA 1
ATOM 4403 C C . GLY A 1 583 ? -8.361 -13.452 9.519 1.00 63.31 583 GLY A C 1
ATOM 4404 O O . GLY A 1 583 ? -8.255 -12.943 8.410 1.00 63.31 583 GLY A O 1
ATOM 4405 N N . ALA A 1 584 ? -9.096 -12.883 10.479 1.00 83.69 584 ALA A N 1
ATOM 4406 C CA . ALA A 1 584 ? -9.761 -11.592 10.325 1.00 83.69 584 ALA A CA 1
ATOM 4407 C C . ALA A 1 584 ? -8.820 -10.441 10.732 1.00 83.69 584 ALA A C 1
ATOM 4409 O O . ALA A 1 584 ? -8.921 -9.904 11.838 1.00 83.69 584 ALA A O 1
ATOM 4410 N N . HIS A 1 585 ? -7.893 -10.055 9.849 1.00 91.00 585 HIS A N 1
ATOM 4411 C CA . HIS A 1 585 ? -6.935 -8.964 10.109 1.00 91.00 585 HIS A CA 1
ATOM 4412 C C . HIS A 1 585 ? -7.617 -7.651 10.489 1.00 91.00 585 HIS A C 1
ATOM 4414 O O . HIS A 1 585 ? -7.220 -7.030 11.474 1.00 91.00 585 HIS A O 1
ATOM 4420 N N . LYS A 1 586 ? -8.701 -7.287 9.799 1.00 90.69 586 LYS A N 1
ATOM 4421 C CA . LYS A 1 586 ? -9.577 -6.162 10.137 1.00 90.69 586 LYS A CA 1
ATOM 4422 C C . LYS A 1 586 ? -9.966 -6.141 11.616 1.00 90.69 586 LYS A C 1
ATOM 4424 O O . LYS A 1 586 ? -9.917 -5.084 12.233 1.00 90.69 586 LYS A O 1
ATOM 4429 N N . ASP A 1 587 ? -10.320 -7.276 12.218 1.00 91.12 587 ASP A N 1
ATOM 4430 C CA . ASP A 1 587 ? -10.729 -7.319 13.629 1.00 91.12 587 ASP A CA 1
ATOM 4431 C C . ASP A 1 587 ? -9.534 -7.117 14.570 1.00 91.12 587 ASP A C 1
ATOM 4433 O O . ASP A 1 587 ? -9.658 -6.458 15.606 1.00 91.12 587 ASP A O 1
ATOM 4437 N N . ALA A 1 588 ? -8.354 -7.626 14.206 1.00 92.25 588 ALA A N 1
ATOM 4438 C CA . ALA A 1 588 ? -7.128 -7.341 14.951 1.00 92.25 588 ALA A CA 1
ATOM 4439 C C . ALA A 1 588 ? -6.791 -5.844 14.891 1.00 92.25 588 ALA A C 1
ATOM 4441 O O . ALA A 1 588 ? -6.450 -5.248 15.913 1.00 92.25 588 ALA A O 1
ATOM 4442 N N . ILE A 1 589 ? -6.968 -5.224 13.724 1.00 95.44 589 ILE A N 1
ATOM 4443 C CA . ILE A 1 589 ? -6.760 -3.792 13.510 1.00 95.44 589 ILE A CA 1
ATOM 4444 C C . ILE A 1 589 ? -7.793 -2.956 14.277 1.00 95.44 589 ILE A C 1
ATOM 4446 O O . ILE A 1 589 ? -7.410 -2.014 14.968 1.00 95.44 589 ILE A O 1
ATOM 4450 N N . LYS A 1 590 ? -9.084 -3.322 14.249 1.00 95.44 590 LYS A N 1
ATOM 4451 C CA . LYS A 1 590 ? -10.116 -2.691 15.093 1.00 95.44 590 LYS A CA 1
ATOM 4452 C C . LYS A 1 590 ? -9.694 -2.728 16.555 1.00 95.44 590 LYS A C 1
ATOM 4454 O O . LYS A 1 590 ? -9.718 -1.697 17.215 1.00 95.44 590 LYS A O 1
ATOM 4459 N N . MET A 1 591 ? -9.253 -3.887 17.051 1.00 95.31 591 MET A N 1
ATOM 4460 C CA . MET A 1 591 ? -8.778 -4.004 18.430 1.00 95.31 591 MET A CA 1
ATOM 4461 C C . MET A 1 591 ? -7.592 -3.075 18.711 1.00 95.31 591 MET A C 1
ATOM 4463 O O . MET A 1 591 ? -7.561 -2.466 19.775 1.00 95.31 591 MET A O 1
ATOM 4467 N N . ALA A 1 592 ? -6.658 -2.901 17.773 1.00 96.44 592 ALA A N 1
ATOM 4468 C CA . ALA A 1 592 ? -5.550 -1.965 17.948 1.00 96.44 592 ALA A CA 1
ATOM 4469 C C . ALA A 1 592 ? -6.025 -0.514 18.124 1.00 96.44 592 ALA A C 1
ATOM 4471 O O . ALA A 1 592 ? -5.569 0.148 19.052 1.00 96.44 592 ALA A O 1
ATOM 4472 N N . TYR A 1 593 ? -6.994 -0.046 17.329 1.00 98.00 593 TYR A N 1
ATOM 4473 C CA . TYR A 1 593 ? -7.626 1.271 17.519 1.00 98.00 593 TYR A CA 1
ATOM 4474 C C . TYR A 1 593 ? -8.217 1.432 18.932 1.00 98.00 593 TYR A C 1
ATOM 4476 O O . TYR A 1 593 ? -7.985 2.439 19.600 1.00 98.00 593 TYR A O 1
ATOM 4484 N N . LEU A 1 594 ? -8.943 0.421 19.420 1.00 97.94 594 LEU A N 1
ATOM 4485 C CA . LEU A 1 594 ? -9.549 0.446 20.759 1.00 97.94 594 LEU A CA 1
ATOM 4486 C C . LEU A 1 594 ? -8.497 0.406 21.878 1.00 97.94 594 LEU A C 1
ATOM 4488 O O . LEU A 1 594 ? -8.647 1.066 22.908 1.00 97.94 594 LEU A O 1
ATOM 4492 N N . VAL A 1 595 ? -7.424 -0.368 21.686 1.00 97.19 595 VAL A N 1
ATOM 4493 C CA . VAL A 1 595 ? -6.294 -0.435 22.619 1.00 97.19 595 VAL A CA 1
ATOM 4494 C C . VAL A 1 595 ? -5.573 0.903 22.670 1.00 97.19 595 VAL A C 1
ATOM 4496 O O . VAL A 1 595 ? -5.297 1.380 23.767 1.00 97.19 595 VAL A O 1
ATOM 4499 N N . LEU A 1 596 ? -5.311 1.536 21.525 1.00 97.44 596 LEU A N 1
ATOM 4500 C CA . LEU A 1 596 ? -4.703 2.863 21.463 1.00 97.44 596 LEU A CA 1
ATOM 4501 C C . LEU A 1 596 ? -5.545 3.902 22.205 1.00 97.44 596 LEU A C 1
ATOM 4503 O O . LEU A 1 596 ? -4.999 4.637 23.028 1.00 97.44 596 LEU A O 1
ATOM 4507 N N . ASP A 1 597 ? -6.866 3.900 22.015 1.00 98.00 597 ASP A N 1
ATOM 4508 C CA . ASP A 1 597 ? -7.768 4.782 22.760 1.00 98.00 597 ASP A CA 1
ATOM 4509 C C . ASP A 1 597 ? -7.724 4.505 24.268 1.00 98.00 597 ASP A C 1
ATOM 4511 O O . ASP A 1 597 ? -7.541 5.418 25.073 1.00 98.00 597 ASP A O 1
ATOM 4515 N N . SER A 1 598 ? -7.756 3.227 24.661 1.00 97.44 598 SER A N 1
ATOM 4516 C CA . SER A 1 598 ? -7.598 2.807 26.058 1.00 97.44 598 SER A CA 1
ATOM 4517 C C . SER A 1 598 ? -6.230 3.156 26.658 1.00 97.44 598 SER A C 1
ATOM 4519 O O . SER A 1 598 ? -6.114 3.267 27.879 1.00 97.44 598 SER A O 1
ATOM 4521 N N . LYS A 1 599 ? -5.171 3.290 25.855 1.00 96.06 599 LYS A N 1
ATOM 4522 C CA . LYS A 1 599 ? -3.875 3.792 26.330 1.00 96.06 599 LYS A CA 1
ATOM 4523 C C . LYS A 1 599 ? -3.896 5.307 26.449 1.00 96.06 599 LYS A C 1
ATOM 4525 O O . LYS A 1 599 ? -3.431 5.834 27.459 1.00 96.06 599 LYS A O 1
ATOM 4530 N N . LEU A 1 600 ? -4.495 5.998 25.482 1.00 96.31 600 LEU A N 1
ATOM 4531 C CA . LEU A 1 600 ? -4.629 7.450 25.481 1.00 96.31 600 LEU A CA 1
ATOM 4532 C C . LEU A 1 600 ? -5.433 7.955 26.690 1.00 96.31 600 LEU A C 1
ATOM 4534 O O . LEU A 1 600 ? -5.065 8.983 27.257 1.00 96.31 600 LEU A O 1
ATOM 4538 N N . THR A 1 601 ? -6.449 7.219 27.168 1.00 95.94 601 THR A N 1
ATOM 4539 C CA . THR A 1 601 ? -7.182 7.573 28.404 1.00 95.94 601 THR A CA 1
ATOM 4540 C C . THR A 1 601 ? -6.271 7.681 29.627 1.00 95.94 601 THR A C 1
ATOM 4542 O O . THR A 1 601 ? -6.543 8.479 30.520 1.00 95.94 601 THR A O 1
ATOM 4545 N N . LEU A 1 602 ? -5.191 6.893 29.668 1.00 94.94 602 LEU A N 1
ATOM 4546 C CA . LEU A 1 602 ? -4.243 6.829 30.783 1.00 94.94 602 LEU A CA 1
ATOM 4547 C C . LEU A 1 602 ? -3.091 7.837 30.649 1.00 94.94 602 LEU A C 1
ATOM 4549 O O . LEU A 1 602 ? -2.217 7.891 31.520 1.00 94.94 602 LEU A O 1
ATOM 4553 N N . MET A 1 603 ? -3.063 8.623 29.573 1.00 94.12 603 MET A N 1
ATOM 4554 C CA . MET A 1 603 ? -2.071 9.675 29.370 1.00 94.12 603 MET A CA 1
ATOM 4555 C C . MET A 1 603 ? -2.540 11.009 29.983 1.00 94.12 603 MET A C 1
ATOM 4557 O O . MET A 1 603 ? -3.746 11.254 30.061 1.00 94.12 603 MET A O 1
ATOM 4561 N N . PRO A 1 604 ? -1.623 11.901 30.408 1.00 91.94 604 PRO A N 1
ATOM 4562 C CA . PRO A 1 604 ? -1.980 13.224 30.924 1.00 91.94 604 PRO A CA 1
ATOM 4563 C C . PRO A 1 604 ? -2.687 14.089 29.873 1.00 91.94 604 PRO A C 1
ATOM 4565 O O . PRO A 1 604 ? -2.367 14.013 28.686 1.00 91.94 604 PRO A O 1
ATOM 4568 N N . ASP A 1 605 ? -3.572 14.993 30.292 1.00 91.00 605 ASP A N 1
ATOM 4569 C CA . ASP A 1 605 ? -4.295 15.870 29.354 1.00 91.00 605 ASP A CA 1
ATOM 4570 C C . ASP A 1 605 ? -3.361 16.810 28.576 1.00 91.00 605 ASP A C 1
ATOM 4572 O O . ASP A 1 605 ? -3.609 17.120 27.410 1.00 91.00 605 ASP A O 1
ATOM 4576 N N . SER A 1 606 ? -2.227 17.187 29.177 1.00 88.94 606 SER A N 1
ATOM 4577 C CA . SER A 1 606 ? -1.172 17.944 28.495 1.00 88.94 606 SER A CA 1
ATOM 4578 C C . SER A 1 606 ? -0.571 17.184 27.309 1.00 88.94 606 SER A C 1
ATOM 4580 O O . SER A 1 606 ? -0.202 17.809 26.318 1.00 88.94 606 SER A O 1
ATOM 4582 N N . TYR A 1 607 ? -0.491 15.851 27.389 1.00 91.31 607 TYR A N 1
ATOM 4583 C CA . TYR A 1 607 ? -0.091 14.998 26.274 1.00 91.31 607 TYR A CA 1
ATOM 4584 C C . TYR A 1 607 ? -1.219 14.880 25.249 1.00 91.31 607 TYR A C 1
ATOM 4586 O O . TYR A 1 607 ? -0.982 15.134 24.072 1.00 91.31 607 TYR A O 1
ATOM 4594 N N . LYS A 1 608 ? -2.450 14.564 25.684 1.00 92.94 608 LYS A N 1
ATOM 4595 C CA . LYS A 1 608 ? -3.602 14.397 24.777 1.00 92.94 608 LYS A CA 1
ATOM 4596 C C . LYS A 1 608 ? -3.796 15.620 23.882 1.00 92.94 608 LYS A C 1
ATOM 4598 O O . LYS A 1 608 ? -3.971 15.468 22.680 1.00 92.94 608 LYS A O 1
ATOM 4603 N N . LYS A 1 609 ? -3.696 16.832 24.445 1.00 90.81 609 LYS A N 1
ATOM 4604 C CA . LYS A 1 609 ? -3.808 18.086 23.684 1.00 90.81 609 LYS A CA 1
ATOM 4605 C C . LYS A 1 609 ? -2.759 18.190 22.571 1.00 90.81 609 LYS A C 1
ATOM 4607 O O . LYS A 1 609 ? -3.092 18.607 21.470 1.00 90.81 609 LYS A O 1
ATOM 4612 N N . LYS A 1 610 ? -1.509 17.807 22.849 1.00 87.94 610 LYS A N 1
ATOM 4613 C CA . LYS A 1 610 ? -0.420 17.835 21.861 1.00 87.94 610 LYS A CA 1
ATOM 4614 C C . LYS A 1 610 ? -0.556 16.731 20.825 1.00 87.94 610 LYS A C 1
ATOM 4616 O O . LYS A 1 610 ? -0.365 16.992 19.648 1.00 87.94 610 LYS A O 1
ATOM 4621 N N . PHE A 1 611 ? -0.936 15.531 21.256 1.00 90.00 611 PHE A N 1
ATOM 4622 C CA . PHE A 1 611 ? -1.215 14.422 20.355 1.00 90.00 611 PHE A CA 1
ATOM 4623 C C . PHE A 1 611 ? -2.328 14.765 19.364 1.00 90.00 611 PHE A C 1
ATOM 4625 O O . PHE A 1 611 ? -2.170 14.530 18.178 1.00 90.00 611 PHE A O 1
ATOM 4632 N N . LEU A 1 612 ? -3.417 15.390 19.815 1.00 89.38 612 LEU A N 1
ATOM 4633 C CA . LEU A 1 612 ? -4.500 15.799 18.916 1.00 89.38 612 LEU A CA 1
ATOM 4634 C C . LEU A 1 612 ? -4.106 16.922 17.951 1.00 89.38 612 LEU A C 1
ATOM 4636 O O . LEU A 1 612 ? -4.711 17.034 16.890 1.00 89.38 612 LEU A O 1
ATOM 4640 N N . ALA A 1 613 ? -3.126 17.750 18.315 1.00 84.62 613 ALA A N 1
ATOM 4641 C CA . ALA A 1 613 ? -2.593 18.779 17.429 1.00 84.62 613 ALA A CA 1
ATOM 4642 C C . ALA A 1 613 ? -1.590 18.200 16.413 1.00 84.62 613 ALA A C 1
ATOM 4644 O O . ALA A 1 613 ? -1.629 18.573 15.247 1.00 84.62 613 ALA A O 1
ATOM 4645 N N . HIS A 1 614 ? -0.739 17.258 16.842 1.00 78.62 614 HIS A N 1
ATOM 4646 C CA . HIS A 1 614 ? 0.341 16.679 16.033 1.00 78.62 614 HIS A CA 1
ATOM 4647 C C . HIS A 1 614 ? 0.443 15.156 16.263 1.00 78.62 614 HIS A C 1
ATOM 4649 O O . HIS A 1 614 ? 1.374 14.679 16.927 1.00 78.62 614 HIS A O 1
ATOM 4655 N N . PRO A 1 615 ? -0.515 14.362 15.753 1.00 79.94 615 PRO A N 1
ATOM 4656 C CA . PRO A 1 615 ? -0.581 12.927 16.035 1.00 79.94 615 PRO A CA 1
ATOM 4657 C C . PRO A 1 615 ? 0.635 12.161 15.503 1.00 79.94 615 PRO A C 1
ATOM 4659 O O . PRO A 1 615 ? 1.070 11.203 16.141 1.00 79.94 615 PRO A O 1
ATOM 4662 N N . GLU A 1 616 ? 1.236 12.617 14.403 1.00 72.06 616 GLU A N 1
ATOM 4663 C CA . GLU A 1 616 ? 2.405 11.972 13.790 1.00 72.06 616 GLU A CA 1
ATOM 4664 C C . GLU A 1 616 ? 3.668 12.114 14.660 1.00 72.06 616 GLU A C 1
ATOM 4666 O O . GLU A 1 616 ? 4.384 11.137 14.887 1.00 72.06 616 GLU A O 1
ATOM 4671 N N . ALA A 1 617 ? 3.887 13.299 15.242 1.00 74.19 617 ALA A N 1
ATOM 4672 C CA . ALA A 1 617 ? 5.027 13.567 16.120 1.00 74.19 617 ALA A CA 1
ATOM 4673 C C . ALA A 1 617 ? 4.859 12.915 17.502 1.00 74.19 617 ALA A C 1
ATOM 4675 O O . ALA A 1 617 ? 5.789 12.326 18.047 1.00 74.19 617 ALA A O 1
ATOM 4676 N N . TYR A 1 618 ? 3.657 12.978 18.086 1.00 83.38 618 TYR A N 1
ATOM 4677 C CA . TYR A 1 618 ? 3.412 12.477 19.444 1.00 83.38 618 TYR A CA 1
ATOM 4678 C C . TYR A 1 618 ? 2.948 11.015 19.487 1.00 83.38 618 TYR A C 1
ATOM 4680 O O . TYR A 1 618 ? 2.873 10.432 20.576 1.00 83.38 618 TYR A O 1
ATOM 4688 N N . GLY A 1 619 ? 2.678 10.391 18.337 1.00 87.00 619 GLY A N 1
ATOM 4689 C CA . GLY A 1 619 ? 2.285 8.984 18.226 1.00 87.00 619 GLY A CA 1
ATOM 4690 C C . GLY A 1 619 ? 3.338 8.011 18.764 1.00 87.00 619 GLY A C 1
ATOM 4691 O O . GLY A 1 619 ? 2.990 6.941 19.263 1.00 87.00 619 GLY A O 1
ATOM 4692 N N . VAL A 1 620 ? 4.615 8.409 18.788 1.00 85.94 620 VAL A N 1
ATOM 4693 C CA . VAL A 1 620 ? 5.719 7.616 19.361 1.00 85.94 620 VAL A CA 1
ATOM 4694 C C . VAL A 1 620 ? 5.490 7.217 20.817 1.00 85.94 620 VAL A C 1
ATOM 4696 O O . VAL A 1 620 ? 5.784 6.088 21.207 1.00 85.94 620 VAL A O 1
ATOM 4699 N N . PHE A 1 621 ? 4.899 8.096 21.627 1.00 89.81 621 PHE A N 1
ATOM 4700 C CA . PHE A 1 621 ? 4.609 7.786 23.027 1.00 89.81 621 PHE A CA 1
ATOM 4701 C C . PHE A 1 621 ? 3.483 6.760 23.155 1.00 89.81 621 PHE A C 1
ATOM 4703 O O . PHE A 1 621 ? 3.523 5.913 24.045 1.00 89.81 621 PHE A O 1
ATOM 4710 N N . LEU A 1 622 ? 2.502 6.783 22.251 1.00 93.06 622 LEU A N 1
ATOM 4711 C CA . LEU A 1 622 ? 1.474 5.749 22.203 1.00 93.06 622 LEU A CA 1
ATOM 4712 C C . LEU A 1 622 ? 2.017 4.423 21.676 1.00 93.06 622 LEU A C 1
ATOM 4714 O O . LEU A 1 622 ? 1.618 3.391 22.202 1.00 93.06 622 LEU A O 1
ATOM 4718 N N . ALA A 1 623 ? 2.962 4.423 20.733 1.00 91.75 623 ALA A N 1
ATOM 4719 C CA . ALA A 1 623 ? 3.669 3.204 20.334 1.00 91.75 623 ALA A CA 1
ATOM 4720 C C . ALA A 1 623 ? 4.424 2.584 21.528 1.00 91.75 623 ALA A C 1
ATOM 4722 O O . ALA A 1 623 ? 4.344 1.377 21.772 1.00 91.75 623 ALA A O 1
ATOM 4723 N N . VAL A 1 624 ? 5.068 3.416 22.358 1.00 90.50 624 VAL A N 1
ATOM 4724 C CA . VAL A 1 624 ? 5.665 2.979 23.633 1.00 90.50 624 VAL A CA 1
ATOM 4725 C C . VAL A 1 624 ? 4.599 2.481 24.612 1.00 90.50 624 VAL A C 1
ATOM 4727 O O . VAL A 1 624 ? 4.813 1.466 25.268 1.00 90.50 624 VAL A O 1
ATOM 4730 N N . ALA A 1 625 ? 3.442 3.137 24.718 1.00 92.81 625 ALA A N 1
ATOM 4731 C CA . ALA A 1 625 ? 2.358 2.683 25.592 1.00 92.81 625 ALA A CA 1
ATOM 4732 C C . ALA A 1 625 ? 1.752 1.349 25.128 1.00 92.81 625 ALA A C 1
ATOM 4734 O O . ALA A 1 625 ? 1.335 0.538 25.957 1.00 92.81 625 ALA A O 1
ATOM 4735 N N . TYR A 1 626 ? 1.718 1.125 23.816 1.00 92.94 626 TYR A N 1
ATOM 4736 C CA . TYR A 1 626 ? 1.210 -0.079 23.176 1.00 92.94 626 TYR A CA 1
ATOM 4737 C C . TYR A 1 626 ? 2.107 -1.287 23.479 1.00 92.94 626 TYR A C 1
ATOM 4739 O O . TYR A 1 626 ? 1.625 -2.292 23.994 1.00 92.94 626 TYR A O 1
ATOM 4747 N N . ASN A 1 627 ? 3.421 -1.155 23.267 1.00 90.44 627 ASN A N 1
ATOM 4748 C CA . ASN A 1 627 ? 4.396 -2.222 23.522 1.00 90.44 627 ASN A CA 1
ATOM 4749 C C . ASN A 1 627 ? 4.810 -2.335 25.001 1.00 90.44 627 ASN A C 1
ATOM 4751 O O . ASN A 1 627 ? 4.836 -3.412 25.594 1.00 90.44 627 ASN A O 1
ATOM 4755 N N . GLY A 1 628 ? 5.182 -1.204 25.597 1.00 84.75 628 GLY A N 1
ATOM 4756 C CA . GLY A 1 628 ? 5.794 -1.112 26.917 1.00 84.75 628 GLY A CA 1
ATOM 4757 C C . GLY A 1 628 ? 4.819 -0.784 28.054 1.00 84.75 628 GLY A C 1
ATOM 4758 O O . GLY A 1 628 ? 5.166 -0.928 29.231 1.00 84.75 628 GLY A O 1
ATOM 4759 N N . GLY A 1 629 ? 3.595 -0.373 27.750 1.00 88.44 629 GLY A N 1
ATOM 4760 C CA . GLY A 1 629 ? 2.636 0.082 28.751 1.00 88.44 629 GLY A CA 1
ATOM 4761 C C . GLY A 1 629 ? 2.763 1.570 29.085 1.00 88.44 629 GLY A C 1
ATOM 4762 O O . GLY A 1 629 ? 3.812 2.204 28.959 1.00 88.44 629 GLY A O 1
ATOM 4763 N N . GLU A 1 630 ? 1.653 2.130 29.549 1.00 89.69 630 GLU A N 1
ATOM 4764 C CA . GLU A 1 630 ? 1.421 3.562 29.731 1.00 89.69 630 GLU A CA 1
ATOM 4765 C C . GLU A 1 630 ? 2.358 4.234 30.741 1.00 89.69 630 GLU A C 1
ATOM 4767 O O . GLU A 1 630 ? 2.688 5.403 30.569 1.00 89.69 630 GLU A O 1
ATOM 4772 N N . ARG A 1 631 ? 2.832 3.519 31.775 1.00 89.31 631 ARG A N 1
ATOM 4773 C CA . ARG A 1 631 ? 3.788 4.092 32.739 1.00 89.31 631 ARG A CA 1
ATOM 4774 C C . ARG A 1 631 ? 5.075 4.522 32.034 1.00 89.31 631 ARG A C 1
ATOM 4776 O O . ARG A 1 631 ? 5.456 5.677 32.153 1.00 89.31 631 ARG A O 1
ATOM 4783 N N . ARG A 1 632 ? 5.666 3.635 31.225 1.00 86.31 632 ARG A N 1
ATOM 4784 C CA . ARG A 1 632 ? 6.894 3.928 30.467 1.00 86.31 632 ARG A CA 1
ATOM 4785 C C . ARG A 1 632 ? 6.693 5.068 29.472 1.00 86.31 632 ARG A C 1
ATOM 4787 O O . ARG A 1 632 ? 7.559 5.923 29.347 1.00 86.31 632 ARG A O 1
ATOM 4794 N N . ALA A 1 633 ? 5.539 5.107 28.807 1.00 89.12 633 ALA A N 1
ATOM 4795 C CA . ALA A 1 633 ? 5.202 6.198 27.898 1.00 89.12 633 ALA A CA 1
ATOM 4796 C C . ALA A 1 633 ? 5.113 7.555 28.613 1.00 89.12 633 ALA A C 1
ATOM 4798 O O . ALA A 1 633 ? 5.611 8.552 28.095 1.00 89.12 633 ALA A O 1
ATOM 4799 N N . ARG A 1 634 ? 4.510 7.598 29.811 1.00 88.81 634 ARG A N 1
ATOM 4800 C CA . ARG A 1 634 ? 4.443 8.817 30.630 1.00 88.81 634 ARG A CA 1
ATOM 4801 C C . ARG A 1 634 ? 5.817 9.259 31.112 1.00 88.81 634 ARG A C 1
ATOM 4803 O O . ARG A 1 634 ? 6.115 10.444 31.005 1.00 88.81 634 ARG A O 1
ATOM 4810 N N . ASP A 1 635 ? 6.634 8.328 31.596 1.00 84.62 635 ASP A N 1
ATOM 4811 C CA . ASP A 1 635 ? 7.977 8.641 32.088 1.00 84.62 635 ASP A CA 1
ATOM 4812 C C . ASP A 1 635 ? 8.849 9.197 30.944 1.00 84.62 635 ASP A C 1
ATOM 4814 O O . ASP A 1 635 ? 9.502 10.227 31.105 1.00 84.62 635 ASP A O 1
ATOM 4818 N N . LEU A 1 636 ? 8.766 8.599 29.746 1.00 81.31 636 LEU A N 1
ATOM 4819 C CA . LEU A 1 636 ? 9.442 9.098 28.545 1.00 81.31 636 LEU A CA 1
ATOM 4820 C C . LEU A 1 636 ? 8.954 10.499 28.141 1.00 81.31 636 LEU A C 1
ATOM 4822 O O . LEU A 1 636 ? 9.760 11.375 27.837 1.00 81.31 636 LEU A O 1
ATOM 4826 N N . TYR A 1 637 ? 7.637 10.725 28.151 1.00 84.12 637 TYR A N 1
ATOM 4827 C CA . TYR A 1 637 ? 7.045 12.025 27.817 1.00 84.12 637 TYR A CA 1
ATOM 4828 C C . TYR A 1 637 ? 7.475 13.132 28.788 1.00 84.12 637 TYR A C 1
ATOM 4830 O O . TYR A 1 637 ? 7.743 14.256 28.363 1.00 84.12 637 TYR A O 1
ATOM 4838 N N . GLN A 1 638 ? 7.572 12.818 30.082 1.00 81.44 638 GLN A N 1
ATOM 4839 C CA . GLN A 1 638 ? 8.068 13.751 31.096 1.00 81.44 638 GLN A CA 1
ATOM 4840 C C . GLN A 1 638 ? 9.554 14.066 30.911 1.00 81.44 638 GLN A C 1
ATOM 4842 O O . GLN A 1 638 ? 9.960 15.204 31.124 1.00 81.44 638 GLN A O 1
ATOM 4847 N N . GLN A 1 639 ? 10.348 13.075 30.504 1.00 75.56 639 GLN A N 1
ATOM 4848 C CA . GLN A 1 639 ? 11.792 13.213 30.367 1.00 75.56 639 GLN A CA 1
ATOM 4849 C C . GLN A 1 639 ? 12.221 13.976 29.108 1.00 75.56 639 GLN A C 1
ATOM 4851 O O . GLN A 1 639 ? 13.119 14.810 29.181 1.00 75.56 639 GLN A O 1
ATOM 4856 N N . ILE A 1 640 ? 11.595 13.696 27.961 1.00 70.94 640 ILE A N 1
ATOM 4857 C CA . ILE A 1 640 ? 11.955 14.319 26.678 1.00 70.94 640 ILE A CA 1
ATOM 4858 C C . ILE A 1 640 ? 11.502 15.790 26.620 1.00 70.94 640 ILE A C 1
ATOM 4860 O O . ILE A 1 640 ? 12.189 16.625 26.039 1.00 70.94 640 ILE A O 1
ATOM 4864 N N . GLY A 1 641 ? 10.382 16.149 27.259 1.00 63.84 641 GLY A N 1
ATOM 4865 C CA . GLY A 1 641 ? 9.845 17.513 27.179 1.00 63.84 641 GLY A CA 1
ATOM 4866 C C . GLY A 1 641 ? 9.402 17.905 25.756 1.00 63.84 641 GLY A C 1
ATOM 4867 O O . GLY A 1 641 ? 9.502 17.126 24.815 1.00 63.84 641 GLY A O 1
ATOM 4868 N N . ARG A 1 642 ? 8.830 19.106 25.578 1.00 56.88 642 ARG A N 1
ATOM 4869 C CA . ARG A 1 642 ? 8.314 19.558 24.261 1.00 56.88 642 ARG A CA 1
ATOM 4870 C C . ARG A 1 642 ? 9.440 19.920 23.287 1.00 56.88 642 ARG A C 1
ATOM 4872 O O . ARG A 1 642 ? 9.341 19.588 22.116 1.00 56.88 642 ARG A O 1
ATOM 4879 N N . GLU A 1 643 ? 10.453 20.629 23.775 1.00 57.34 643 GLU A N 1
ATOM 4880 C CA . GLU A 1 643 ? 11.461 21.301 22.942 1.00 57.34 643 GLU A CA 1
ATOM 4881 C C . GLU A 1 643 ? 12.490 20.321 22.381 1.00 57.34 643 GLU A C 1
ATOM 4883 O O . GLU A 1 643 ? 12.833 20.400 21.209 1.00 57.34 643 GLU A O 1
ATOM 4888 N N . ARG A 1 644 ? 12.890 19.317 23.171 1.00 62.44 644 ARG A N 1
ATOM 4889 C CA . ARG A 1 644 ? 13.858 18.317 22.713 1.00 62.44 644 ARG A CA 1
ATOM 4890 C C . ARG A 1 644 ? 13.230 17.207 21.883 1.00 62.44 644 ARG A C 1
ATOM 4892 O O . ARG A 1 644 ? 13.981 16.451 21.297 1.00 62.44 644 ARG A O 1
ATOM 4899 N N . LEU A 1 645 ? 11.899 17.061 21.820 1.00 64.19 645 LEU A N 1
ATOM 4900 C CA . LEU A 1 645 ? 11.267 15.943 21.102 1.00 64.19 645 LEU A CA 1
ATOM 4901 C C . LEU A 1 645 ? 11.663 15.918 19.622 1.00 64.19 645 LEU A C 1
ATOM 4903 O O . LEU A 1 645 ? 12.040 14.866 19.122 1.00 64.19 645 LEU A O 1
ATOM 4907 N N . PHE A 1 646 ? 11.616 17.070 18.956 1.00 59.28 646 PHE A N 1
ATOM 4908 C CA . PHE A 1 646 ? 11.976 17.186 17.545 1.00 59.28 646 PHE A CA 1
ATOM 4909 C C . PHE A 1 646 ? 13.482 17.002 17.330 1.00 59.28 646 PHE A C 1
ATOM 4911 O O . PHE A 1 646 ? 13.870 16.177 16.514 1.00 59.28 646 PHE A O 1
ATOM 4918 N N . GLU A 1 647 ? 14.330 17.643 18.143 1.00 58.66 647 GLU A N 1
ATOM 4919 C CA . GLU A 1 647 ? 15.791 17.458 18.088 1.00 58.66 647 GLU A CA 1
ATOM 4920 C C . GLU A 1 647 ? 16.204 16.002 18.321 1.00 58.66 647 GLU A C 1
ATOM 4922 O O . GLU A 1 647 ? 17.082 15.474 17.640 1.00 58.66 647 GLU A O 1
ATOM 4927 N N . ILE A 1 648 ? 15.562 15.352 19.294 1.00 58.34 648 ILE A N 1
ATOM 4928 C CA . ILE A 1 648 ? 15.743 13.943 19.615 1.00 58.34 648 ILE A CA 1
ATOM 4929 C C . ILE A 1 648 ? 15.295 13.127 18.424 1.00 58.34 648 ILE A C 1
ATOM 4931 O O . ILE A 1 648 ? 16.071 12.300 17.998 1.00 58.34 648 ILE A O 1
ATOM 4935 N N . MET A 1 649 ? 14.117 13.342 17.844 1.00 58.38 649 MET A N 1
ATOM 4936 C CA . MET A 1 649 ? 13.646 12.496 16.748 1.00 58.38 649 MET A CA 1
ATOM 4937 C C . MET A 1 649 ? 14.383 12.715 15.411 1.00 58.38 649 MET A C 1
ATOM 4939 O O . MET A 1 649 ? 14.514 11.751 14.652 1.00 58.38 649 MET A O 1
ATOM 4943 N N . GLU A 1 650 ? 14.906 13.917 15.144 1.00 53.69 650 GLU A N 1
ATOM 4944 C CA . GLU A 1 650 ? 15.766 14.213 13.986 1.00 53.69 650 GLU A CA 1
ATOM 4945 C C . GLU A 1 650 ? 17.178 13.628 14.149 1.00 53.69 650 GLU A C 1
ATOM 4947 O O . GLU A 1 650 ? 17.690 12.986 13.231 1.00 53.69 650 GLU A O 1
ATOM 4952 N N . ASN A 1 651 ? 17.793 13.770 15.331 1.00 54.09 651 ASN A N 1
ATOM 4953 C CA . ASN A 1 651 ? 19.178 13.346 15.579 1.00 54.09 651 ASN A CA 1
ATOM 4954 C C . ASN A 1 651 ? 19.314 11.944 16.210 1.00 54.09 651 ASN A C 1
ATOM 4956 O O . ASN A 1 651 ? 20.427 11.426 16.308 1.00 54.09 651 ASN A O 1
ATOM 4960 N N . PHE A 1 652 ? 18.218 11.296 16.632 1.00 50.62 652 PHE A N 1
ATOM 4961 C CA . PHE A 1 652 ? 18.264 10.118 17.519 1.00 50.62 652 PHE A CA 1
ATOM 4962 C C . PHE A 1 652 ? 19.077 8.944 16.982 1.00 50.62 652 PHE A C 1
ATOM 4964 O O . PHE A 1 652 ? 19.602 8.143 17.754 1.00 50.62 652 PHE A O 1
ATOM 4971 N N . PHE A 1 653 ? 19.108 8.757 15.662 1.00 50.41 653 PHE A N 1
ATOM 4972 C CA . PHE A 1 653 ? 19.488 7.464 15.094 1.00 50.41 653 PHE A CA 1
ATOM 4973 C C . PHE A 1 653 ? 20.934 7.352 14.634 1.00 50.41 653 PHE A C 1
ATOM 4975 O O . PHE A 1 653 ? 21.378 6.224 14.413 1.00 50.41 653 PHE A O 1
ATOM 4982 N N . SER A 1 654 ? 21.682 8.456 14.579 1.00 47.75 654 SER A N 1
ATOM 4983 C CA . SER A 1 654 ? 23.130 8.411 14.343 1.00 47.75 654 SER A CA 1
ATOM 4984 C C . SER A 1 654 ? 23.939 8.174 15.628 1.00 47.75 654 SER A C 1
ATOM 4986 O O . SER A 1 654 ? 25.070 7.707 15.534 1.00 47.75 654 SER A O 1
ATOM 4988 N N . GLN A 1 655 ? 23.368 8.428 16.818 1.00 46.16 655 GLN A N 1
ATOM 4989 C CA . GLN A 1 655 ? 24.106 8.441 18.098 1.00 46.16 655 GLN A CA 1
ATOM 4990 C C . GLN A 1 655 ? 23.512 7.561 19.217 1.00 46.16 655 GLN A C 1
ATOM 4992 O O . GLN A 1 655 ? 23.954 7.645 20.356 1.00 46.16 655 GLN A O 1
ATOM 4997 N N . PHE A 1 656 ? 22.524 6.705 18.936 1.00 51.66 656 PHE A N 1
ATOM 4998 C CA . PHE A 1 656 ? 21.851 5.910 19.974 1.00 51.66 656 PHE A CA 1
ATOM 4999 C C . PHE A 1 656 ? 22.810 4.974 20.751 1.00 51.66 656 PHE A C 1
ATOM 5001 O O . PHE A 1 656 ? 23.144 3.890 20.266 1.00 51.66 656 PHE A O 1
ATOM 5008 N N . ASP A 1 657 ? 23.171 5.343 21.988 1.00 55.62 657 ASP A N 1
ATOM 5009 C CA . ASP A 1 657 ? 23.714 4.435 23.008 1.00 55.62 657 ASP A CA 1
ATOM 5010 C C . ASP A 1 657 ? 22.686 4.261 24.152 1.00 55.62 657 ASP A C 1
ATOM 5012 O O . ASP A 1 657 ? 22.467 5.184 24.942 1.00 55.62 657 ASP A O 1
ATOM 5016 N N . PRO A 1 658 ? 22.066 3.072 24.312 1.00 52.78 658 PRO A N 1
ATOM 5017 C CA . PRO A 1 658 ? 21.086 2.809 25.373 1.00 52.78 658 PRO A CA 1
ATOM 5018 C C . PRO A 1 658 ? 21.655 2.955 26.798 1.00 52.78 658 PRO A C 1
ATOM 5020 O O . PRO A 1 658 ? 20.905 2.884 27.775 1.00 52.78 658 PRO A O 1
ATOM 5023 N N . ARG A 1 659 ? 22.976 3.133 26.948 1.00 55.56 659 ARG A N 1
ATOM 5024 C CA . ARG A 1 659 ? 23.657 3.352 28.232 1.00 55.56 659 ARG A CA 1
ATOM 5025 C C . ARG A 1 659 ? 23.671 4.814 28.673 1.00 55.56 659 ARG A C 1
ATOM 5027 O O . ARG A 1 659 ? 23.974 5.060 29.850 1.00 55.56 659 ARG A O 1
ATOM 5034 N N . GLU A 1 660 ? 23.333 5.756 27.794 1.00 59.78 660 GLU A N 1
ATOM 5035 C CA . GLU A 1 660 ? 23.248 7.173 28.137 1.00 59.78 660 GLU A CA 1
ATOM 5036 C C . GLU A 1 660 ? 22.253 7.419 29.277 1.00 59.78 660 GLU A C 1
ATOM 5038 O O . GLU A 1 660 ? 21.154 6.859 29.344 1.00 59.78 660 GLU A O 1
ATOM 5043 N N . ARG A 1 661 ? 22.665 8.265 30.229 1.00 55.44 661 ARG A N 1
ATOM 5044 C CA . ARG A 1 661 ? 21.948 8.492 31.494 1.00 55.44 661 ARG A CA 1
ATOM 5045 C C . ARG A 1 661 ? 20.525 9.015 31.271 1.00 55.44 661 ARG A C 1
ATOM 5047 O O . ARG A 1 661 ? 19.643 8.712 32.071 1.00 55.44 661 ARG A O 1
ATOM 5054 N N . GLU A 1 662 ? 20.312 9.742 30.178 1.00 53.22 662 GLU A N 1
ATOM 5055 C CA . GLU A 1 662 ? 19.035 10.341 29.784 1.00 53.22 662 GLU A CA 1
ATOM 5056 C C . GLU A 1 662 ? 18.045 9.332 29.174 1.00 53.22 662 GLU A C 1
ATOM 5058 O O . GLU A 1 662 ? 16.884 9.668 28.995 1.00 53.22 662 GLU A O 1
ATOM 5063 N N . PHE A 1 663 ? 18.431 8.073 28.930 1.00 58.50 663 PHE A N 1
ATOM 5064 C CA . PHE A 1 663 ? 17.572 7.090 28.244 1.00 58.50 663 PHE A CA 1
ATOM 5065 C C . PHE A 1 663 ? 17.383 5.765 29.007 1.00 58.50 663 PHE A C 1
ATOM 5067 O O . PHE A 1 663 ? 16.702 4.848 28.538 1.00 58.50 663 PHE A O 1
ATOM 5074 N N . ARG A 1 664 ? 17.891 5.689 30.248 1.00 64.75 664 ARG A N 1
ATOM 5075 C CA . ARG A 1 664 ? 17.800 4.515 31.146 1.00 64.75 664 ARG A CA 1
ATOM 5076 C C . ARG A 1 664 ? 16.388 4.156 31.628 1.00 64.75 664 ARG A C 1
ATOM 5078 O O . ARG A 1 664 ? 16.212 3.129 32.279 1.00 64.75 664 ARG A O 1
ATOM 5085 N N . VAL A 1 665 ? 15.389 4.991 31.350 1.00 65.25 665 VAL A N 1
ATOM 5086 C CA . VAL A 1 665 ? 14.005 4.804 31.819 1.00 65.25 665 VAL A CA 1
ATOM 5087 C C . VAL A 1 665 ? 13.294 3.657 31.081 1.00 65.25 665 VAL A C 1
ATOM 5089 O O . VAL A 1 665 ? 12.336 3.080 31.598 1.00 65.25 665 VAL A O 1
ATOM 5092 N N . MET A 1 666 ? 13.782 3.260 29.898 1.00 70.38 666 MET A N 1
ATOM 5093 C CA . MET A 1 666 ? 13.188 2.185 29.099 1.00 70.38 666 MET A CA 1
ATOM 5094 C C . MET A 1 666 ? 14.103 0.966 28.958 1.00 70.38 666 MET A C 1
ATOM 5096 O O . MET A 1 666 ? 15.326 1.065 28.943 1.00 70.38 666 MET A O 1
ATOM 5100 N N . ARG A 1 667 ? 13.479 -0.212 28.823 1.00 76.31 667 ARG A N 1
ATOM 5101 C CA . ARG A 1 667 ? 14.183 -1.447 28.451 1.00 76.31 667 ARG A CA 1
ATOM 5102 C C . ARG A 1 667 ? 14.712 -1.317 27.025 1.00 76.31 667 ARG A C 1
ATOM 5104 O O . ARG A 1 667 ? 14.039 -0.724 26.184 1.00 76.31 667 ARG A O 1
ATOM 5111 N N . GLU A 1 668 ? 15.846 -1.949 26.745 1.00 77.81 668 GLU A N 1
ATOM 5112 C CA . GLU A 1 668 ? 16.450 -1.972 25.407 1.00 77.81 668 GLU A CA 1
ATOM 5113 C C . GLU A 1 668 ? 15.461 -2.441 24.324 1.00 77.81 668 GLU A C 1
ATOM 5115 O O . GLU A 1 668 ? 15.355 -1.823 23.270 1.00 77.81 668 GLU A O 1
ATOM 5120 N N . GLU A 1 669 ? 14.651 -3.464 24.612 1.00 79.81 669 GLU A N 1
ATOM 5121 C CA . GLU A 1 669 ? 13.612 -3.958 23.694 1.00 79.81 669 GLU A CA 1
ATOM 5122 C C . GLU A 1 669 ? 12.606 -2.867 23.295 1.00 79.81 669 GLU A C 1
ATOM 5124 O O . GLU A 1 669 ? 12.246 -2.743 22.128 1.00 79.81 669 GLU A O 1
ATOM 5129 N N . THR A 1 670 ? 12.180 -2.027 24.245 1.00 82.00 670 THR A N 1
ATOM 5130 C CA . THR A 1 670 ? 11.237 -0.931 23.976 1.00 82.00 670 THR A CA 1
ATOM 5131 C C . THR A 1 670 ? 11.884 0.158 23.118 1.00 82.00 670 THR A C 1
ATOM 5133 O O . THR A 1 670 ? 11.217 0.741 22.266 1.00 82.00 670 THR A O 1
ATOM 5136 N N . TRP A 1 671 ? 13.188 0.396 23.282 1.00 78.81 671 TRP A N 1
ATOM 5137 C CA . TRP A 1 671 ? 13.934 1.304 22.411 1.00 78.81 671 TRP A CA 1
ATOM 5138 C C . TRP A 1 671 ? 14.039 0.785 20.982 1.00 78.81 671 TRP A C 1
ATOM 5140 O O . TRP A 1 671 ? 13.786 1.532 20.039 1.00 78.81 671 TRP A O 1
ATOM 5150 N N . VAL A 1 672 ? 14.362 -0.499 20.807 1.00 83.69 672 VAL A N 1
ATOM 5151 C CA . VAL A 1 672 ? 14.392 -1.114 19.474 1.00 83.69 672 VAL A CA 1
ATOM 5152 C C . VAL A 1 672 ? 13.003 -1.080 18.847 1.00 83.69 672 VAL A C 1
ATOM 5154 O O . VAL A 1 672 ? 12.878 -0.746 17.673 1.00 83.69 672 VAL A O 1
ATOM 5157 N N . TYR A 1 673 ? 11.949 -1.345 19.620 1.00 87.69 673 TYR A N 1
ATOM 5158 C CA . TYR A 1 673 ? 10.570 -1.211 19.156 1.00 87.69 673 TYR A CA 1
ATOM 5159 C C . TYR A 1 673 ? 10.260 0.204 18.644 1.00 87.69 673 TYR A C 1
ATOM 5161 O O . TYR A 1 673 ? 9.740 0.358 17.540 1.00 87.69 673 TYR A O 1
ATOM 5169 N N . LEU A 1 674 ? 10.641 1.237 19.399 1.00 85.50 674 LEU A N 1
ATOM 5170 C CA . LEU A 1 674 ? 10.467 2.630 18.989 1.00 85.50 674 LEU A CA 1
ATOM 5171 C C . LEU A 1 674 ? 11.294 2.977 17.738 1.00 85.50 674 LEU A C 1
ATOM 5173 O O . LEU A 1 674 ? 10.786 3.631 16.828 1.00 85.50 674 LEU A O 1
ATOM 5177 N N . LYS A 1 675 ? 12.537 2.487 17.651 1.00 83.00 675 LYS A N 1
ATOM 5178 C CA . LYS A 1 675 ? 13.381 2.644 16.459 1.00 83.00 675 LYS A CA 1
ATOM 5179 C C . LYS A 1 675 ? 12.716 2.046 15.226 1.00 83.00 675 LYS A C 1
ATOM 5181 O O . LYS A 1 675 ? 12.663 2.703 14.194 1.00 83.00 675 LYS A O 1
ATOM 5186 N N . LYS A 1 676 ? 12.155 0.839 15.340 1.00 88.44 676 LYS A N 1
ATOM 5187 C CA . LYS A 1 676 ? 11.380 0.223 14.256 1.00 88.44 676 LYS A CA 1
ATOM 5188 C C . LYS A 1 676 ? 10.202 1.106 13.848 1.00 88.44 676 LYS A C 1
ATOM 5190 O O . LYS A 1 676 ? 10.022 1.339 12.661 1.00 88.44 676 LYS A O 1
ATOM 5195 N N . TYR A 1 677 ? 9.431 1.613 14.812 1.00 87.44 677 TYR A N 1
ATOM 5196 C CA . TYR A 1 677 ? 8.261 2.456 14.543 1.00 87.44 677 TYR A CA 1
ATOM 5197 C C . TYR A 1 677 ? 8.611 3.716 13.732 1.00 87.44 677 TYR A C 1
ATOM 5199 O O . TYR A 1 677 ? 7.891 4.063 12.798 1.00 87.44 677 TYR A O 1
ATOM 5207 N N . ILE A 1 678 ? 9.722 4.380 14.064 1.00 79.19 678 ILE A N 1
ATOM 5208 C CA . ILE A 1 678 ? 10.163 5.601 13.373 1.00 79.19 678 ILE A CA 1
ATOM 5209 C C . ILE A 1 678 ? 10.837 5.282 12.033 1.00 79.19 678 ILE A C 1
ATOM 5211 O O . ILE A 1 678 ? 10.572 5.940 11.035 1.00 79.19 678 ILE A O 1
ATOM 5215 N N . GLU A 1 679 ? 11.700 4.271 11.971 1.00 77.94 679 GLU A N 1
ATOM 5216 C CA . GLU A 1 679 ? 12.444 3.970 10.744 1.00 77.94 679 GLU A CA 1
ATOM 5217 C C . GLU A 1 679 ? 11.565 3.330 9.664 1.00 77.94 679 GLU A C 1
ATOM 5219 O O . GLU A 1 679 ? 11.757 3.608 8.483 1.00 77.94 679 GLU A O 1
ATOM 5224 N N . ILE A 1 680 ? 10.561 2.528 10.041 1.00 75.56 680 ILE A N 1
ATOM 5225 C CA . ILE A 1 680 ? 9.567 2.030 9.079 1.00 75.56 680 ILE A CA 1
ATOM 5226 C C . ILE A 1 680 ? 8.777 3.184 8.467 1.00 75.56 680 ILE A C 1
ATOM 5228 O O . ILE A 1 680 ? 8.514 3.148 7.268 1.00 75.56 680 ILE A O 1
ATOM 5232 N N . ALA A 1 681 ? 8.485 4.232 9.241 1.00 67.56 681 ALA A N 1
ATOM 5233 C CA . ALA A 1 681 ? 7.844 5.424 8.708 1.00 67.56 681 ALA A CA 1
ATOM 5234 C C . ALA A 1 681 ? 8.636 6.024 7.545 1.00 67.56 681 ALA A C 1
ATOM 5236 O O . ALA A 1 681 ? 8.113 6.149 6.449 1.00 67.56 681 ALA A O 1
ATOM 5237 N N . LYS A 1 682 ? 9.932 6.285 7.756 1.00 64.25 682 LYS A N 1
ATOM 5238 C CA . LYS A 1 682 ? 10.815 6.898 6.751 1.00 64.25 682 LYS A CA 1
ATOM 5239 C C . LYS A 1 682 ? 10.898 6.110 5.438 1.00 64.25 682 LYS A C 1
ATOM 5241 O O . LYS A 1 682 ? 11.159 6.692 4.392 1.00 64.25 682 LYS A O 1
ATOM 5246 N N . HIS A 1 683 ? 10.727 4.789 5.497 1.00 60.41 683 HIS A N 1
ATOM 5247 C CA . HIS A 1 683 ? 10.949 3.902 4.353 1.00 60.41 683 HIS A CA 1
ATOM 5248 C C . HIS A 1 683 ? 9.659 3.455 3.650 1.00 60.41 683 HIS A C 1
ATOM 5250 O O . HIS A 1 683 ? 9.708 3.149 2.459 1.00 60.41 683 HIS A O 1
ATOM 5256 N N . PHE A 1 684 ? 8.531 3.388 4.365 1.00 56.44 684 PHE A N 1
ATOM 5257 C CA . PHE A 1 684 ? 7.308 2.721 3.889 1.00 56.44 684 PHE A CA 1
ATOM 5258 C C . PHE A 1 684 ? 6.039 3.551 4.035 1.00 56.44 684 PHE A C 1
ATOM 5260 O O . PHE A 1 684 ? 5.052 3.295 3.348 1.00 56.44 684 PHE A O 1
ATOM 5267 N N . SER A 1 685 ? 6.061 4.552 4.905 1.00 48.88 685 SER A N 1
ATOM 5268 C CA . SER A 1 685 ? 4.957 5.475 5.089 1.00 48.88 685 SER A CA 1
ATOM 5269 C C . SER A 1 685 ? 5.320 6.753 4.352 1.00 48.88 685 SER A C 1
ATOM 5271 O O . SER A 1 685 ? 6.310 7.389 4.681 1.00 48.88 685 SER A O 1
ATOM 5273 N N . GLY A 1 686 ? 4.547 7.173 3.352 1.00 41.38 686 GLY A N 1
ATOM 5274 C CA . GLY A 1 686 ? 4.844 8.409 2.612 1.00 41.38 686 GLY A CA 1
ATOM 5275 C C . GLY A 1 686 ? 4.656 9.710 3.413 1.00 41.38 686 GLY A C 1
ATOM 5276 O O . GLY A 1 686 ? 4.393 10.744 2.810 1.00 41.38 686 GLY A O 1
ATOM 5277 N N . GLY A 1 687 ? 4.738 9.650 4.745 1.00 37.47 687 GLY A N 1
ATOM 5278 C CA . GLY A 1 687 ? 4.861 10.796 5.631 1.00 37.47 687 GLY A CA 1
ATOM 5279 C C . GLY A 1 687 ? 6.300 10.898 6.126 1.00 37.47 687 GLY A C 1
ATOM 5280 O O . GLY A 1 687 ? 6.796 9.988 6.798 1.00 37.47 687 GLY A O 1
ATOM 5281 N N . GLY A 1 688 ? 6.944 12.031 5.844 1.00 35.91 688 GLY A N 1
ATOM 5282 C CA . GLY A 1 688 ? 8.012 12.505 6.712 1.00 35.91 688 GLY A CA 1
ATOM 5283 C C . GLY A 1 688 ? 7.471 12.510 8.141 1.00 35.91 688 GLY A C 1
ATOM 5284 O O . GLY A 1 688 ? 6.320 12.867 8.388 1.00 35.91 688 GLY A O 1
ATOM 5285 N N . VAL A 1 689 ? 8.255 12.029 9.101 1.00 35.72 689 VAL A N 1
ATOM 5286 C CA . VAL A 1 689 ? 7.812 12.029 10.505 1.00 35.72 689 VAL A CA 1
ATOM 5287 C C . VAL A 1 689 ? 7.742 13.476 11.040 1.00 35.72 689 VAL A C 1
ATOM 5289 O O . VAL A 1 689 ? 7.165 13.696 12.103 1.00 35.72 689 VAL A O 1
ATOM 5292 N N . PHE A 1 690 ? 8.248 14.466 10.285 1.00 41.03 690 PHE A N 1
ATOM 5293 C CA . PHE A 1 690 ? 8.351 15.867 10.684 1.00 41.03 690 PHE A CA 1
ATOM 5294 C C . PHE A 1 690 ? 8.181 16.813 9.488 1.00 41.03 690 PHE A C 1
ATOM 5296 O O . PHE A 1 690 ? 9.034 16.852 8.611 1.00 41.03 690 PHE A O 1
ATOM 5303 N N . THR A 1 691 ? 7.120 17.620 9.498 1.00 31.64 691 THR A N 1
ATOM 5304 C CA . THR A 1 691 ? 7.152 18.959 8.897 1.00 31.64 691 THR A CA 1
ATOM 5305 C C . THR A 1 691 ? 7.938 19.875 9.829 1.00 31.64 691 THR A C 1
ATOM 5307 O O . THR A 1 691 ? 7.595 19.953 11.012 1.00 31.64 691 THR A O 1
ATOM 5310 N N . ASP A 1 692 ? 8.952 20.577 9.326 1.00 31.39 692 ASP A N 1
ATOM 5311 C CA . ASP A 1 692 ? 9.664 21.637 10.055 1.00 31.39 692 ASP A CA 1
ATOM 5312 C C . ASP A 1 692 ? 8.664 22.753 10.436 1.00 31.39 692 ASP A C 1
ATOM 5314 O O . ASP A 1 692 ? 8.188 23.491 9.577 1.00 31.39 692 ASP A O 1
ATOM 5318 N N . GLU A 1 693 ? 8.300 22.873 11.719 1.00 30.30 693 GLU A N 1
ATOM 5319 C CA . GLU A 1 693 ? 7.433 23.949 12.251 1.00 30.30 693 GLU A CA 1
ATOM 5320 C C . GLU A 1 693 ? 8.200 25.274 12.453 1.00 30.30 693 GLU A C 1
ATOM 5322 O O . GLU A 1 693 ? 7.993 25.993 13.435 1.00 30.30 693 GLU A O 1
ATOM 5327 N N . ARG A 1 694 ? 9.124 25.614 11.546 1.00 28.05 694 ARG A N 1
ATOM 5328 C CA . ARG A 1 694 ? 9.797 26.925 11.531 1.00 28.05 694 ARG A CA 1
ATOM 5329 C C . ARG A 1 694 ? 9.154 27.960 10.602 1.00 28.05 694 ARG A C 1
ATOM 5331 O O . ARG A 1 694 ? 9.745 29.019 10.390 1.00 28.05 694 ARG A O 1
ATOM 5338 N N . GLU A 1 695 ? 7.927 27.713 10.147 1.00 26.33 695 GLU A N 1
ATOM 5339 C CA . GLU A 1 695 ? 7.015 28.697 9.535 1.00 26.33 695 GLU A CA 1
ATOM 5340 C C . GLU A 1 695 ? 5.649 28.666 10.230 1.00 26.33 695 GLU A C 1
ATOM 5342 O O . GLU A 1 695 ? 5.027 29.752 10.335 1.00 26.33 695 GLU A O 1
#

Radius of gyration: 28.88 Å; chains: 1; bounding box: 74×81×83 Å

InterPro domains:
  IPR011055 Duplicated hybrid motif [G3DSA:2.70.70.10] (149-282)
  IPR011055 Duplicated hybrid motif [SSF51261] (158-278)
  IPR016047 M23ase, beta-sheet core domain [PF01551] (181-275)
  IPR050570 Bacterial cell wall metabolism enzyme [PTHR21666] (149-278)

Sequence (695 aa):
MKALFAGIFAILALCTFVHGAHAVGIMAPPNASPGDMFMIAIGDDGTSTFESATFNGHALATTKVGGLLRVAFAGIDVAAASGTATIVVTRRWPLGDVTTEIATVEIIAKKFPEARVNRPMLSARDTERIGRDKEKIALAVLGASLAPLWVESFWYPVLRPRVSKGGEFGIRRKSRAGVGYHAGVDFGGDKGTRILAANTGTVILAEPLFLEGNCVVIDHGMGLLTFYMHLDSFAVTKGESVAKGQVLGVMGATGRVTGRHLHFSVTMNGARVDPLRVIGAFGIGPRGEVEDISPGDTETAERSSVPDAAPRDVRAWSEKAEDMLSREKVSLMYKTRVVLSKKKGKTVRHNVSNVEGKEVALATLTTSDTVRIVHLTAPISRPGTGGEYPITNVRPASCSARRIGGGGVNTNFEVICDGAKEIVLAALHPLVDERNRHAVLQAGRATYVPYSDEIAAPVVLMDGQSYVEGEIERAVVELQRDRVFSRAVPGKLVADIFSRDMVFRLGLIEHIDHEEFRRRGPEYTGNKALTLFGTNRERAYQYSTSSAGALCLMQIMPSTYIPVRNTYGEARMPAKPFDGSCGAHKDAIKMAYLVLDSKLTLMPDSYKKKFLAHPEAYGVFLAVAYNGGERRARDLYQQIGRERLFEIMENFFSQFDPREREFRVMREETWVYLKKYIEIAKHFSGGGVFTDERE

Secondary structure (DSSP, 8-state):
-HHHHHHHHHHHHHHTSS-SS---SEE--SEE-TT-EEEEEEE--SSSEEEEEEETTEE---EEETTTEEEEEEE--TTPPSEEEEEEEEEE-TTS-EEEEEEEEEE------EEE---PPPPHHHHHHHHHHHHHHHHHHTT--SS----SSPPPSSSS--BPTT-STT-EEEETTEEEE--EEEE---TTPEEE-SSSEEEEEEEEETTTEEEEEEE-STTEEEEEEEEEEES--TT-EE-TT-EEEEEB--SS-SSSBEEEEEEETTEEE-HHHHHHHTT-----------S------------S---TTHHHHHHHHHHHHHT----EEEEEEEEEEEETTEEEEEEEEEEEEEEEEEEEE-TTS-EEEEEEEEE-PPTT--S----EEEESTTEEEEEEEEETTEEEEEEEETTEEEEEEEEEEE---SSSTT---TT-EEEE----TTT--HHHHHHHHHHHHHHHHHHHHHHHHTT-B-SSSTTSBGGGTS-HHHHHHHHHHTTS-HHHHHHHHHHHHHHHHHHHHHHHGGGTTTT-B-TT--BTTTTB-HHHHHHHHHHTGGG---SSGGGG----HHHHHHHHHHHHHHHHTTS-HHHHHHHHH-HHHHHHHHHHHHHH-HHHHHHHHHHHTTHHHHHHHHHTTTS--TTSGGGTTS-HHHHHHHHHHHHHHHHHSSS-S------

Organism: NCBI:txid1802273

pLDDT: mean 79.03, std 18.69, range [24.34, 98.75]